Protein AF-A0A5C5RPY8-F1 (afdb_monomer)

Structure (mmCIF, N/CA/C/O backbone):
data_AF-A0A5C5RPY8-F1
#
_entry.id   AF-A0A5C5RPY8-F1
#
loop_
_atom_site.group_PDB
_atom_site.id
_atom_site.type_symbol
_atom_site.label_atom_id
_atom_site.label_alt_id
_atom_site.label_comp_id
_atom_site.label_asym_id
_atom_site.label_entity_id
_atom_site.label_seq_id
_atom_site.pdbx_PDB_ins_code
_atom_site.Cartn_x
_atom_site.Cartn_y
_atom_site.Cartn_z
_atom_site.occupancy
_atom_site.B_iso_or_equiv
_atom_site.auth_seq_id
_atom_site.auth_comp_id
_atom_site.auth_asym_id
_atom_site.auth_atom_id
_atom_site.pdbx_PDB_model_num
ATOM 1 N N . MET A 1 1 ? 15.273 21.625 -79.685 1.00 43.47 1 MET A N 1
ATOM 2 C CA . MET A 1 1 ? 15.953 21.619 -78.367 1.00 43.47 1 MET A CA 1
ATOM 3 C C . MET A 1 1 ? 15.262 20.579 -77.479 1.00 43.47 1 MET A C 1
ATOM 5 O O . MET A 1 1 ? 14.514 20.937 -76.585 1.00 43.47 1 MET A O 1
ATOM 9 N N . ASP A 1 2 ? 15.266 19.281 -77.780 1.00 34.56 2 ASP A N 1
ATOM 10 C CA . ASP A 1 2 ? 16.371 18.371 -78.149 1.00 34.56 2 ASP A CA 1
ATOM 11 C C . ASP A 1 2 ? 17.476 18.229 -77.093 1.00 34.56 2 ASP A C 1
ATOM 13 O O . ASP A 1 2 ? 17.887 19.234 -76.528 1.00 34.56 2 ASP A O 1
ATOM 17 N N . HIS A 1 3 ? 18.113 17.064 -76.901 1.00 35.53 3 HIS A N 1
ATOM 18 C CA . HIS A 1 3 ? 17.650 15.657 -76.876 1.00 35.53 3 HIS A CA 1
ATOM 19 C C . HIS A 1 3 ? 18.865 14.758 -76.517 1.00 35.53 3 HIS A C 1
ATOM 21 O O . HIS A 1 3 ? 19.946 14.974 -77.042 1.00 35.53 3 HIS A O 1
ATOM 27 N N . ARG A 1 4 ? 18.645 13.680 -75.744 1.00 38.19 4 ARG A N 1
ATOM 28 C CA . ARG A 1 4 ? 19.391 12.386 -75.749 1.00 38.19 4 ARG A CA 1
ATOM 29 C C . ARG A 1 4 ? 20.921 12.322 -75.480 1.00 38.19 4 ARG A C 1
ATOM 31 O O . ARG A 1 4 ? 21.742 12.746 -76.274 1.00 38.19 4 ARG A O 1
ATOM 38 N N . ARG A 1 5 ? 21.250 11.515 -74.456 1.00 41.41 5 ARG A N 1
ATOM 39 C CA . ARG A 1 5 ? 22.217 10.379 -74.419 1.00 41.41 5 ARG A CA 1
ATOM 40 C C . ARG A 1 5 ? 23.428 10.334 -75.386 1.00 41.41 5 ARG A C 1
ATOM 42 O O . ARG A 1 5 ? 23.232 10.179 -76.590 1.00 41.41 5 ARG A O 1
ATOM 49 N N . ARG A 1 6 ? 24.622 10.110 -74.808 1.00 35.75 6 ARG A N 1
ATOM 50 C CA . ARG A 1 6 ? 25.560 8.955 -74.995 1.00 35.75 6 ARG A CA 1
ATOM 51 C C . ARG A 1 6 ? 26.719 9.129 -73.988 1.00 35.75 6 ARG A C 1
ATOM 53 O O . ARG A 1 6 ? 27.059 10.261 -73.677 1.00 35.75 6 ARG A O 1
ATOM 60 N N . ASP A 1 7 ? 27.172 8.122 -73.240 1.00 36.03 7 ASP A N 1
ATOM 61 C CA . ASP A 1 7 ? 27.881 6.878 -73.612 1.00 36.03 7 ASP A CA 1
ATOM 62 C C . ASP A 1 7 ? 29.273 7.101 -74.231 1.00 36.03 7 ASP A C 1
ATOM 64 O O . ASP A 1 7 ? 29.396 7.398 -75.417 1.00 36.03 7 ASP A O 1
ATOM 68 N N . ALA A 1 8 ? 30.311 6.851 -73.427 1.00 35.69 8 ALA A N 1
ATOM 69 C CA . ALA A 1 8 ? 31.671 6.520 -73.854 1.00 35.69 8 ALA A CA 1
ATOM 70 C C . ALA A 1 8 ? 32.326 5.617 -72.788 1.00 35.69 8 ALA A C 1
ATOM 72 O O . ALA A 1 8 ? 32.059 5.769 -71.594 1.00 35.69 8 ALA A O 1
ATOM 73 N N . ARG A 1 9 ? 33.167 4.668 -73.211 1.00 34.50 9 ARG A N 1
ATOM 74 C CA . ARG A 1 9 ? 33.986 3.802 -72.347 1.00 34.50 9 ARG A CA 1
ATOM 75 C C . ARG A 1 9 ? 35.426 3.853 -72.839 1.00 34.50 9 ARG A C 1
ATOM 77 O O . ARG A 1 9 ? 35.616 3.831 -74.047 1.00 34.50 9 ARG A O 1
ATOM 84 N N . ASP A 1 10 ? 36.380 3.789 -71.918 1.00 36.06 10 ASP A N 1
ATOM 85 C CA . ASP A 1 10 ? 37.668 3.129 -72.144 1.00 36.06 10 ASP A CA 1
ATOM 86 C C . ASP A 1 10 ? 38.343 2.815 -70.790 1.00 36.06 10 ASP A C 1
ATOM 88 O O . ASP A 1 10 ? 38.025 3.432 -69.775 1.00 36.06 10 ASP A O 1
ATOM 92 N N . ASP A 1 11 ? 39.368 1.967 -70.736 1.00 33.69 11 ASP A N 1
ATOM 93 C CA . ASP A 1 11 ? 39.356 0.498 -70.701 1.00 33.69 11 ASP A CA 1
ATOM 94 C C . ASP A 1 11 ? 40.772 0.042 -70.252 1.00 33.69 11 ASP A C 1
ATOM 96 O O . ASP A 1 11 ? 41.775 0.465 -70.814 1.00 33.69 11 ASP A O 1
ATOM 100 N N . ARG A 1 12 ? 40.856 -0.824 -69.228 1.00 32.03 12 ARG A N 1
ATOM 101 C CA . ARG A 1 12 ? 42.012 -1.683 -68.841 1.00 32.03 12 ARG A CA 1
ATOM 102 C C . ARG A 1 12 ? 43.447 -1.104 -68.679 1.00 32.03 12 ARG A C 1
ATOM 104 O O . ARG A 1 12 ? 44.156 -0.880 -69.653 1.00 32.03 12 ARG A O 1
ATOM 111 N N . ARG A 1 13 ? 43.979 -1.221 -67.445 1.00 32.59 13 ARG A N 1
ATOM 112 C CA . ARG A 1 13 ? 45.126 -2.088 -67.000 1.00 32.59 13 ARG A CA 1
ATOM 113 C C . ARG A 1 13 ? 45.585 -1.611 -65.605 1.00 32.59 13 ARG A C 1
ATOM 115 O O . ARG A 1 13 ? 45.929 -0.451 -65.455 1.00 32.59 13 ARG A O 1
ATOM 122 N N . ALA A 1 14 ? 45.493 -2.356 -64.502 1.00 31.50 14 ALA A N 1
ATOM 123 C CA . ALA A 1 14 ? 45.951 -3.718 -64.199 1.00 31.50 14 ALA A CA 1
ATOM 124 C C . ALA A 1 14 ? 47.485 -3.872 -64.156 1.00 31.50 14 ALA A C 1
ATOM 126 O O . ALA A 1 14 ? 48.107 -4.110 -65.186 1.00 31.50 14 ALA A O 1
ATOM 127 N N . HIS A 1 15 ? 48.055 -3.842 -62.943 1.00 34.47 15 HIS A N 1
ATOM 128 C CA . HIS A 1 15 ? 49.189 -4.692 -62.563 1.00 34.47 15 HIS A CA 1
ATOM 129 C C . HIS A 1 15 ? 49.133 -5.040 -61.064 1.00 34.47 15 HIS A C 1
ATOM 131 O O . HIS A 1 15 ? 48.993 -4.166 -60.213 1.00 34.47 15 HIS A O 1
ATOM 137 N N . ASP A 1 16 ? 49.214 -6.336 -60.764 1.00 34.22 16 ASP A N 1
ATOM 138 C CA . ASP A 1 16 ? 49.341 -6.912 -59.418 1.00 34.22 16 ASP A CA 1
ATOM 139 C C . ASP A 1 16 ? 50.825 -7.047 -59.048 1.00 34.22 16 ASP A C 1
ATOM 141 O O . ASP A 1 16 ? 51.617 -7.406 -59.917 1.00 34.22 16 ASP A O 1
ATOM 145 N N . HIS A 1 17 ? 51.175 -6.828 -57.773 1.00 33.53 17 HIS A N 1
ATOM 146 C CA . HIS A 1 17 ? 52.281 -7.536 -57.116 1.00 33.53 17 HIS A CA 1
ATOM 147 C C . HIS A 1 17 ? 52.186 -7.513 -55.574 1.00 33.53 17 HIS A C 1
ATOM 149 O O . HIS A 1 17 ? 52.685 -6.614 -54.897 1.00 33.53 17 HIS A O 1
ATOM 155 N N . ARG A 1 18 ? 51.677 -8.606 -54.993 1.00 37.34 18 ARG A N 1
ATOM 156 C CA . ARG A 1 18 ? 52.270 -9.202 -53.772 1.00 37.34 18 ARG A CA 1
ATOM 157 C C . ARG A 1 18 ? 53.272 -10.290 -54.189 1.00 37.34 18 ARG A C 1
ATOM 159 O O . ARG A 1 18 ? 53.010 -10.983 -55.170 1.00 37.34 18 ARG A O 1
ATOM 166 N N . PRO A 1 19 ? 54.359 -10.538 -53.424 1.00 46.28 19 PRO A N 1
ATOM 167 C CA . PRO A 1 19 ? 54.327 -11.739 -52.570 1.00 46.28 19 PRO A CA 1
ATOM 168 C C . PRO A 1 19 ? 55.186 -11.732 -51.275 1.00 46.28 19 PRO A C 1
ATOM 170 O O . PRO A 1 19 ? 56.295 -11.225 -51.236 1.00 46.28 19 PRO A O 1
ATOM 173 N N . ARG A 1 20 ? 54.677 -12.462 -50.263 1.00 34.03 20 ARG A N 1
ATOM 174 C CA . ARG A 1 20 ? 55.365 -13.397 -49.320 1.00 34.03 20 ARG A CA 1
ATOM 175 C C . ARG A 1 20 ? 56.685 -12.936 -48.638 1.00 34.03 20 ARG A C 1
ATOM 177 O O . ARG A 1 20 ? 57.710 -12.832 -49.286 1.00 34.03 20 ARG A O 1
ATOM 184 N N . ALA A 1 21 ? 56.764 -12.687 -47.323 1.00 33.09 21 ALA A N 1
ATOM 185 C CA . ALA A 1 21 ? 56.487 -13.530 -46.131 1.00 33.09 21 ALA A CA 1
ATOM 186 C C . ALA A 1 21 ? 57.575 -14.564 -45.731 1.00 33.09 21 ALA A C 1
ATOM 188 O O . ALA A 1 21 ? 57.833 -15.503 -46.481 1.00 33.09 21 ALA A O 1
ATOM 189 N N . ARG A 1 22 ? 58.105 -14.442 -44.491 1.00 33.00 22 ARG A N 1
ATOM 190 C CA . ARG A 1 22 ? 58.706 -15.467 -43.580 1.00 33.00 22 ARG A CA 1
ATOM 191 C C . ARG A 1 22 ? 59.284 -14.764 -42.321 1.00 33.00 22 ARG A C 1
ATOM 193 O O . ARG A 1 22 ? 59.546 -13.577 -42.400 1.00 33.00 22 ARG A O 1
ATOM 200 N N . SER A 1 23 ? 59.622 -15.398 -41.184 1.00 31.73 23 SER A N 1
ATOM 201 C CA . SER A 1 23 ? 58.981 -16.467 -40.375 1.00 31.73 23 SER A CA 1
ATOM 202 C C . SER A 1 23 ? 59.829 -16.757 -39.106 1.00 31.73 23 SER A C 1
ATOM 204 O O . SER A 1 23 ? 61.046 -16.648 -39.214 1.00 31.73 23 SER A O 1
ATOM 206 N N . ARG A 1 24 ? 59.239 -17.330 -38.026 1.00 35.59 24 ARG A N 1
ATOM 207 C CA . ARG A 1 24 ? 59.925 -18.058 -36.900 1.00 35.59 24 ARG A CA 1
ATOM 208 C C . ARG A 1 24 ? 60.716 -17.157 -35.899 1.00 35.59 24 ARG A C 1
ATOM 210 O O . ARG A 1 24 ? 61.135 -16.083 -36.282 1.00 35.59 24 ARG A O 1
ATOM 217 N N . ARG A 1 25 ? 60.980 -17.510 -34.617 1.00 34.22 25 ARG A N 1
ATOM 218 C CA . ARG A 1 25 ? 60.567 -18.626 -33.704 1.00 34.22 25 ARG A CA 1
ATOM 219 C C . ARG A 1 25 ? 61.002 -18.346 -32.231 1.00 34.22 25 ARG A C 1
ATOM 221 O O . ARG A 1 25 ? 62.179 -18.080 -32.051 1.00 34.22 25 ARG A O 1
ATOM 228 N N . ARG A 1 26 ? 60.176 -18.747 -31.231 1.00 34.38 26 ARG A N 1
ATOM 229 C CA . ARG A 1 26 ? 60.573 -19.315 -29.889 1.00 34.38 26 ARG A CA 1
ATOM 230 C C . ARG A 1 26 ? 61.344 -18.361 -28.912 1.00 34.38 26 ARG A C 1
ATOM 232 O O . ARG A 1 26 ? 61.839 -17.346 -29.356 1.00 34.38 26 ARG A O 1
ATOM 239 N N . ARG A 1 27 ? 61.498 -18.592 -27.584 1.00 32.72 27 ARG A N 1
ATOM 240 C CA . ARG A 1 27 ? 60.961 -19.567 -26.580 1.00 32.72 27 ARG A CA 1
ATOM 241 C C . ARG A 1 27 ? 61.183 -19.052 -25.125 1.00 32.72 27 ARG A C 1
ATOM 243 O O . ARG A 1 27 ? 62.152 -18.346 -24.906 1.00 32.72 27 ARG A O 1
ATOM 250 N N . ARG A 1 28 ? 60.456 -19.660 -24.163 1.00 29.62 28 ARG A N 1
ATOM 251 C CA . ARG A 1 28 ? 60.811 -19.923 -22.733 1.00 29.62 28 ARG A CA 1
ATOM 252 C C . ARG A 1 28 ? 60.762 -18.788 -21.675 1.00 29.62 28 ARG A C 1
ATOM 254 O O . ARG A 1 28 ? 61.246 -17.690 -21.881 1.00 29.62 28 ARG A O 1
ATOM 261 N N . ALA A 1 29 ? 60.246 -19.177 -20.501 1.00 33.88 29 ALA A N 1
ATOM 262 C CA . ALA A 1 29 ? 60.476 -18.627 -19.146 1.00 33.88 29 ALA A CA 1
ATOM 263 C C . ALA A 1 29 ? 61.599 -19.477 -18.445 1.00 33.88 29 ALA A C 1
ATOM 265 O O . ALA A 1 29 ? 62.126 -20.343 -19.160 1.00 33.88 29 ALA A O 1
ATOM 266 N N . PRO A 1 30 ? 61.964 -19.380 -17.129 1.00 45.66 30 PRO A N 1
ATOM 267 C CA . PRO A 1 30 ? 61.270 -18.738 -15.984 1.00 45.66 30 PRO A CA 1
ATOM 268 C C . PRO A 1 30 ? 62.152 -18.044 -14.895 1.00 45.66 30 PRO A C 1
ATOM 270 O O . PRO A 1 30 ? 63.372 -18.153 -14.911 1.00 45.66 30 PRO A O 1
ATOM 273 N N . GLY A 1 31 ? 61.523 -17.498 -13.835 1.00 29.83 31 GLY A N 1
ATOM 274 C CA . GLY A 1 31 ? 61.978 -17.780 -12.454 1.00 29.83 31 GLY A CA 1
ATOM 275 C C . GLY A 1 31 ? 62.235 -16.637 -11.443 1.00 29.83 31 GLY A C 1
ATOM 276 O O . GLY A 1 31 ? 62.832 -15.622 -11.760 1.00 29.83 31 GLY A O 1
ATOM 277 N N . GLN A 1 32 ? 61.891 -16.952 -10.182 1.00 32.44 32 GLN A N 1
ATOM 278 C CA . GLN A 1 32 ? 62.451 -16.494 -8.886 1.00 32.44 32 GLN A CA 1
ATOM 279 C C . GLN A 1 32 ? 62.093 -15.129 -8.231 1.00 32.44 32 GLN A C 1
ATOM 281 O O . GLN A 1 32 ? 62.504 -14.054 -8.640 1.00 32.44 32 GLN A O 1
ATOM 286 N N . ARG A 1 33 ? 61.399 -15.279 -7.087 1.00 33.69 33 ARG A N 1
ATOM 287 C CA . ARG A 1 33 ? 61.536 -14.641 -5.751 1.00 33.69 33 ARG A CA 1
ATOM 288 C C . ARG A 1 33 ? 62.463 -13.420 -5.554 1.00 33.69 33 ARG A C 1
ATOM 290 O O . ARG A 1 33 ? 63.658 -13.494 -5.802 1.00 33.69 33 ARG A O 1
ATOM 297 N N . GLY A 1 34 ? 61.950 -12.445 -4.793 1.00 30.72 34 GLY A N 1
ATOM 298 C CA . GLY A 1 34 ? 62.723 -11.537 -3.929 1.00 30.72 34 GLY A CA 1
ATOM 299 C C . GLY A 1 34 ? 61.960 -11.246 -2.623 1.00 30.72 34 GLY A C 1
ATOM 300 O O . GLY A 1 34 ? 60.732 -11.197 -2.636 1.00 30.72 34 GLY A O 1
ATOM 301 N N . GLN A 1 35 ? 62.658 -11.101 -1.490 1.00 34.50 35 GLN A N 1
ATOM 302 C CA . GLN A 1 35 ? 62.080 -10.727 -0.185 1.00 34.50 35 GLN A CA 1
ATOM 303 C C . GLN A 1 35 ? 62.581 -9.341 0.247 1.00 34.50 35 GLN A C 1
ATOM 305 O O . GLN A 1 35 ? 63.720 -8.989 -0.041 1.00 34.50 35 GLN A O 1
ATOM 310 N N . GLY A 1 36 ? 61.774 -8.595 1.009 1.00 29.91 36 GLY A N 1
ATOM 311 C CA . GLY A 1 36 ? 62.189 -7.337 1.639 1.00 29.91 36 GLY A CA 1
ATOM 312 C C . GLY A 1 36 ? 61.413 -7.059 2.930 1.00 29.91 36 GLY A C 1
ATOM 313 O O . GLY A 1 36 ? 60.186 -7.030 2.921 1.00 29.91 36 GLY A O 1
ATOM 314 N N . ARG A 1 37 ? 62.128 -6.866 4.046 1.00 32.81 37 ARG A N 1
ATOM 315 C CA . ARG A 1 37 ? 61.587 -6.469 5.360 1.00 32.81 37 ARG A CA 1
ATOM 316 C C . ARG A 1 37 ? 62.217 -5.143 5.798 1.00 32.81 37 ARG A C 1
ATOM 318 O O . ARG A 1 37 ? 63.435 -5.069 5.900 1.00 32.81 37 ARG A O 1
ATOM 325 N N . ALA A 1 38 ? 61.390 -4.174 6.184 1.00 32.03 38 ALA A N 1
ATOM 326 C CA . ALA A 1 38 ? 61.737 -3.061 7.075 1.00 32.03 38 ALA A CA 1
ATOM 327 C C . ALA A 1 38 ? 60.448 -2.711 7.855 1.00 32.03 38 ALA A C 1
ATOM 329 O O . ALA A 1 38 ? 59.438 -2.413 7.231 1.00 32.03 38 ALA A O 1
ATOM 330 N N . VAL A 1 39 ? 60.298 -3.051 9.141 1.00 31.38 39 VAL A N 1
ATOM 331 C CA . VAL A 1 39 ? 60.944 -2.523 10.368 1.00 31.38 39 VAL A CA 1
ATOM 332 C C . VAL A 1 39 ? 60.216 -1.288 10.926 1.00 31.38 39 VAL A C 1
ATOM 334 O O . VAL A 1 39 ? 59.967 -0.308 10.236 1.00 31.38 39 VAL A O 1
ATOM 337 N N . VAL A 1 40 ? 59.853 -1.394 12.208 1.00 32.22 40 VAL A N 1
ATOM 338 C CA . VAL A 1 40 ? 58.980 -0.496 12.984 1.00 32.22 40 VAL A CA 1
ATOM 339 C C . VAL A 1 40 ? 59.736 0.716 13.541 1.00 32.22 40 VAL A C 1
ATOM 341 O O . VAL A 1 40 ? 60.846 0.555 14.042 1.00 32.22 40 VAL A O 1
ATOM 344 N N . ARG A 1 41 ? 59.069 1.879 13.619 1.00 28.73 41 ARG A N 1
ATOM 345 C CA . ARG A 1 41 ? 59.227 2.879 14.702 1.00 28.73 41 ARG A CA 1
ATOM 346 C C . ARG A 1 41 ? 57.865 3.506 15.047 1.00 28.73 41 ARG A C 1
ATOM 348 O O . ARG A 1 41 ? 56.959 3.474 14.220 1.00 28.73 41 ARG A O 1
ATOM 355 N N . ALA A 1 42 ? 57.703 4.013 16.273 1.00 28.56 42 ALA A N 1
ATOM 356 C CA . ALA A 1 42 ? 56.409 4.450 16.817 1.00 28.56 42 ALA A CA 1
ATOM 357 C C . ALA A 1 42 ? 56.531 5.552 17.894 1.00 28.56 42 ALA A C 1
ATOM 359 O O . ALA A 1 42 ? 57.579 5.666 18.525 1.00 28.56 42 ALA A O 1
ATOM 360 N N . HIS A 1 43 ? 55.401 6.236 18.160 1.00 27.30 43 HIS A N 1
ATOM 361 C CA . HIS A 1 43 ? 55.123 7.167 19.282 1.00 27.30 43 HIS A CA 1
ATOM 362 C C . HIS A 1 43 ? 55.859 8.534 19.273 1.00 27.30 43 HIS A C 1
ATOM 364 O O . HIS A 1 43 ? 56.841 8.660 18.545 1.00 27.30 43 HIS A O 1
ATOM 370 N N . PRO A 1 44 ? 55.420 9.560 20.064 1.00 45.81 44 PRO A N 1
ATOM 371 C CA . PRO A 1 44 ? 54.323 9.592 21.069 1.00 45.81 44 PRO A CA 1
ATOM 372 C C . PRO A 1 44 ? 53.316 10.789 21.036 1.00 45.81 44 PRO A C 1
ATOM 374 O O . PRO A 1 44 ? 53.697 11.893 20.688 1.00 45.81 44 PRO A O 1
ATOM 377 N N . LEU A 1 45 ? 52.101 10.567 21.598 1.00 28.42 45 LEU A N 1
ATOM 378 C CA . LEU A 1 45 ? 51.218 11.493 22.390 1.00 28.42 45 LEU A CA 1
ATOM 379 C C . LEU A 1 45 ? 50.754 12.855 21.764 1.00 28.42 45 LEU A C 1
ATOM 381 O O . LEU A 1 45 ? 51.377 13.366 20.855 1.00 28.42 45 LEU A O 1
ATOM 385 N N . GLN A 1 46 ? 49.648 13.530 22.150 1.00 30.92 46 GLN A N 1
ATOM 386 C CA . GLN A 1 46 ? 48.819 13.591 23.383 1.00 30.92 46 GLN A CA 1
ATOM 387 C C . GLN A 1 46 ? 47.284 13.656 23.063 1.00 30.92 46 GLN A C 1
ATOM 389 O O . GLN A 1 46 ? 46.911 14.055 21.969 1.00 30.92 46 GLN A O 1
ATOM 394 N N . ARG A 1 47 ? 46.364 13.090 23.880 1.00 31.89 47 ARG A N 1
ATOM 395 C CA . ARG A 1 47 ? 45.383 13.742 24.824 1.00 31.89 47 ARG A CA 1
ATOM 396 C C . ARG A 1 47 ? 44.709 15.048 24.324 1.00 31.89 47 ARG A C 1
ATOM 398 O O . ARG A 1 47 ? 45.426 15.938 23.909 1.00 31.89 47 ARG A O 1
ATOM 405 N N . GLY A 1 48 ? 43.393 15.318 24.443 1.00 27.69 48 GLY A N 1
ATOM 406 C CA . GLY A 1 48 ? 42.185 14.668 25.033 1.00 27.69 48 GLY A CA 1
ATOM 407 C C . GLY A 1 48 ? 40.903 15.326 24.429 1.00 27.69 48 GLY A C 1
ATOM 408 O O . GLY A 1 48 ? 41.034 15.933 23.379 1.00 27.69 48 GLY A O 1
ATOM 409 N N . ARG A 1 49 ? 39.650 15.315 24.940 1.00 31.56 49 ARG A N 1
ATOM 410 C CA . ARG A 1 49 ? 38.933 14.839 26.161 1.00 31.56 49 ARG A CA 1
ATOM 411 C C . ARG A 1 49 ? 37.485 14.428 25.735 1.00 31.56 49 ARG A C 1
ATOM 413 O O . ARG A 1 49 ? 36.868 15.162 24.984 1.00 31.56 49 ARG A O 1
ATOM 420 N N . ARG A 1 50 ? 36.969 13.220 26.022 1.00 31.70 50 ARG A N 1
ATOM 421 C CA . ARG A 1 50 ? 36.023 12.813 27.110 1.00 31.70 50 ARG A CA 1
ATOM 422 C C . ARG A 1 50 ? 34.642 13.512 27.242 1.00 31.70 50 ARG A C 1
ATOM 424 O O . ARG A 1 50 ? 34.584 14.657 27.668 1.00 31.70 50 ARG A O 1
ATOM 431 N N . GLY A 1 51 ? 33.572 12.699 27.166 1.00 27.08 51 GLY A N 1
ATOM 432 C CA . GLY A 1 51 ? 32.253 12.899 27.812 1.00 27.08 51 GLY A CA 1
ATOM 433 C C . GLY A 1 51 ? 31.059 12.479 26.929 1.00 27.08 51 GLY A C 1
ATOM 434 O O . GLY A 1 51 ? 31.065 12.791 25.751 1.00 27.08 51 GLY A O 1
ATOM 435 N N . ALA A 1 52 ? 30.022 11.759 27.381 1.00 30.23 52 ALA A N 1
ATOM 436 C CA . ALA A 1 52 ? 29.872 10.873 28.545 1.00 30.23 52 ALA A CA 1
ATOM 437 C C . ALA A 1 52 ? 28.791 9.796 28.245 1.00 30.23 52 ALA A C 1
ATOM 439 O O . ALA A 1 52 ? 27.874 10.043 27.468 1.00 30.23 52 ALA A O 1
ATOM 440 N N . ARG A 1 53 ? 28.863 8.606 28.866 1.00 32.44 53 ARG A N 1
ATOM 441 C CA . ARG A 1 53 ? 27.782 7.592 28.848 1.00 32.44 53 ARG A CA 1
ATOM 442 C C . ARG A 1 53 ? 27.443 7.179 30.277 1.00 32.44 53 ARG A C 1
ATOM 444 O O . ARG A 1 53 ? 28.326 6.704 30.989 1.00 32.44 53 ARG A O 1
ATOM 451 N N . SER A 1 54 ? 26.181 7.301 30.676 1.00 30.67 54 SER A N 1
ATOM 452 C CA . SER A 1 54 ? 25.674 6.789 31.951 1.00 30.67 54 SER A CA 1
ATOM 453 C C . SER A 1 54 ? 25.062 5.391 31.787 1.00 30.67 54 SER A C 1
ATOM 455 O O . SER A 1 54 ? 24.416 5.074 30.791 1.00 30.67 54 SER A O 1
ATOM 457 N N . ARG A 1 55 ? 25.278 4.535 32.789 1.00 33.81 55 ARG A N 1
ATOM 458 C CA . ARG A 1 55 ? 24.533 3.288 33.017 1.00 33.81 55 ARG A CA 1
ATOM 459 C C . ARG A 1 55 ? 23.823 3.420 34.364 1.00 33.81 55 ARG A C 1
ATOM 461 O O . ARG A 1 55 ? 24.402 3.987 35.287 1.00 33.81 55 ARG A O 1
ATOM 468 N N . ARG A 1 56 ? 22.654 2.798 34.517 1.00 29.06 56 ARG A N 1
ATOM 469 C CA . ARG A 1 56 ? 22.160 2.334 35.824 1.00 29.06 56 ARG A CA 1
ATOM 470 C C . ARG A 1 56 ? 21.994 0.813 35.795 1.00 29.06 56 ARG A C 1
ATOM 472 O O . ARG A 1 56 ? 21.890 0.216 34.724 1.00 29.06 56 ARG A O 1
ATOM 479 N N . ARG A 1 57 ? 22.054 0.200 36.976 1.00 31.75 57 ARG A N 1
ATOM 480 C CA . ARG A 1 57 ? 21.937 -1.240 37.234 1.00 31.75 57 ARG A CA 1
ATOM 481 C C . ARG A 1 57 ? 21.071 -1.430 38.475 1.00 31.75 57 ARG A C 1
ATOM 483 O O . ARG A 1 57 ? 21.372 -0.817 39.486 1.00 31.75 57 ARG A O 1
ATOM 490 N N . GLU A 1 58 ? 20.134 -2.359 38.385 1.00 29.59 58 GLU A N 1
ATOM 491 C CA . GLU A 1 58 ? 19.501 -3.149 39.451 1.00 29.59 58 GLU A CA 1
ATOM 492 C C . GLU A 1 58 ? 18.939 -4.375 38.680 1.00 29.59 58 GLU A C 1
ATOM 494 O O . GLU A 1 58 ? 18.433 -4.202 37.573 1.00 29.59 58 GLU A O 1
ATOM 499 N N . LEU A 1 59 ? 19.192 -5.655 38.990 1.00 30.78 59 LEU A N 1
ATOM 500 C CA . LEU A 1 59 ? 19.204 -6.398 40.261 1.00 30.78 59 LEU A CA 1
ATOM 501 C C . LEU A 1 59 ? 17.826 -6.368 40.950 1.00 30.78 59 LEU A C 1
ATOM 503 O O . LEU A 1 59 ? 17.440 -5.331 41.463 1.00 30.78 59 LEU A O 1
ATOM 507 N N . GLY A 1 60 ? 17.056 -7.461 41.008 1.00 25.91 60 GLY A N 1
ATOM 508 C CA . GLY A 1 60 ? 17.230 -8.783 40.383 1.00 25.91 60 GLY A CA 1
ATOM 509 C C . GLY A 1 60 ? 16.215 -9.814 40.910 1.00 25.91 60 GLY A C 1
ATOM 510 O O . GLY A 1 60 ? 15.513 -9.519 41.865 1.00 25.91 60 GLY A O 1
ATOM 511 N N . LEU A 1 61 ? 16.205 -11.017 40.310 1.00 30.72 61 LEU A N 1
ATOM 512 C CA . LEU A 1 61 ? 15.602 -12.280 40.801 1.00 30.72 61 LEU A CA 1
ATOM 513 C C . LEU A 1 61 ? 14.099 -12.305 41.186 1.00 30.72 61 LEU A C 1
ATOM 515 O O . LEU A 1 61 ? 13.663 -11.657 42.128 1.00 30.72 61 LEU A O 1
ATOM 519 N N . CYS A 1 62 ? 13.340 -13.227 40.577 1.00 27.67 62 CYS A N 1
ATOM 520 C CA . CYS A 1 62 ? 12.965 -14.476 41.270 1.00 27.67 62 CYS A CA 1
ATOM 521 C C . CYS A 1 62 ? 12.247 -15.487 40.355 1.00 27.67 62 CYS A C 1
ATOM 523 O O . CYS A 1 62 ? 11.491 -15.118 39.459 1.00 27.67 62 CYS A O 1
ATOM 525 N N . ASP A 1 63 ? 12.489 -16.772 40.624 1.00 30.06 63 ASP A N 1
ATOM 526 C CA . ASP A 1 63 ? 11.822 -17.931 40.013 1.00 30.06 63 ASP A CA 1
ATOM 527 C C . ASP A 1 63 ? 10.397 -18.128 40.592 1.00 30.06 63 ASP A C 1
ATOM 529 O O . ASP A 1 63 ? 10.068 -17.624 41.670 1.00 30.06 63 ASP A O 1
ATOM 533 N N . ARG A 1 64 ? 9.532 -18.868 39.888 1.00 29.84 64 ARG A N 1
ATOM 534 C CA . ARG A 1 64 ? 8.185 -19.258 40.337 1.00 29.84 64 ARG A CA 1
ATOM 535 C C . ARG A 1 64 ? 7.939 -20.752 40.139 1.00 29.84 64 ARG A C 1
ATOM 537 O O . ARG A 1 64 ? 7.325 -21.173 39.161 1.00 29.84 64 ARG A O 1
ATOM 544 N N . SER A 1 65 ? 8.311 -21.531 41.152 1.00 32.12 65 SER A N 1
ATOM 545 C CA . SER A 1 65 ? 8.076 -22.975 41.202 1.00 32.12 65 SER A CA 1
ATOM 546 C C . SER A 1 65 ? 7.401 -23.427 42.507 1.00 32.12 65 SER A C 1
ATOM 548 O O . SER A 1 65 ? 7.963 -23.278 43.584 1.00 32.12 65 SER A O 1
ATOM 550 N N . ARG A 1 66 ? 6.252 -24.111 42.352 1.00 30.77 66 ARG A N 1
ATOM 551 C CA . ARG A 1 66 ? 5.571 -25.030 43.303 1.00 30.77 66 ARG A CA 1
ATOM 552 C C . ARG A 1 66 ? 4.779 -24.447 44.497 1.00 30.77 66 ARG A C 1
ATOM 554 O O . ARG A 1 66 ? 5.176 -23.512 45.177 1.00 30.77 66 ARG A O 1
ATOM 561 N N . LEU A 1 67 ? 3.634 -25.096 44.747 1.00 34.06 67 LEU A N 1
ATOM 562 C CA . LEU A 1 67 ? 2.785 -25.013 45.951 1.00 34.06 67 LEU A CA 1
ATOM 563 C C . LEU A 1 67 ? 3.231 -26.079 46.979 1.00 34.06 67 LEU A C 1
ATOM 565 O O . LEU A 1 67 ? 3.891 -27.045 46.588 1.00 34.06 67 LEU A O 1
ATOM 569 N N . PRO A 1 68 ? 2.794 -25.995 48.252 1.00 39.34 68 PRO A N 1
ATOM 570 C CA . PRO A 1 68 ? 1.673 -26.862 48.659 1.00 39.34 68 PRO A CA 1
ATOM 571 C C . PRO A 1 68 ? 0.630 -26.199 49.598 1.00 39.34 68 PRO A C 1
ATOM 573 O O . PRO A 1 68 ? 0.669 -25.007 49.877 1.00 39.34 68 PRO A O 1
ATOM 576 N N . ARG A 1 69 ? -0.372 -26.987 50.026 1.00 32.19 69 ARG A N 1
ATOM 577 C CA . ARG A 1 69 ? -1.585 -26.582 50.780 1.00 32.19 69 ARG A CA 1
ATOM 578 C C . ARG A 1 69 ? -1.496 -26.924 52.279 1.00 32.19 69 ARG A C 1
ATOM 580 O O . ARG A 1 69 ? -0.927 -27.970 52.578 1.00 32.19 69 ARG A O 1
ATOM 587 N N . ARG A 1 70 ? -2.239 -26.196 53.142 1.00 31.52 70 ARG A N 1
ATOM 588 C CA . ARG A 1 70 ? -3.096 -26.650 54.292 1.00 31.52 70 ARG A CA 1
ATOM 589 C C . ARG A 1 70 ? -3.318 -25.499 55.308 1.00 31.52 70 ARG A C 1
ATOM 591 O O . ARG A 1 70 ? -2.533 -24.559 55.282 1.00 31.52 70 ARG A O 1
ATOM 598 N N . PRO A 1 71 ? -4.272 -25.594 56.261 1.00 42.78 71 PRO A N 1
ATOM 599 C CA . PRO A 1 71 ? -5.612 -26.197 56.204 1.00 42.78 71 PRO A CA 1
ATOM 600 C C . PRO A 1 71 ? -6.719 -25.183 56.618 1.00 42.78 71 PRO A C 1
ATOM 602 O O . PRO A 1 71 ? -6.451 -24.009 56.848 1.00 42.78 71 PRO A O 1
ATOM 605 N N . ARG A 1 72 ? -7.980 -25.630 56.729 1.00 34.22 72 ARG A N 1
ATOM 606 C CA . ARG A 1 72 ? -9.075 -24.876 57.383 1.00 34.22 72 ARG A CA 1
ATOM 607 C C . ARG A 1 72 ? -9.195 -25.284 58.855 1.00 34.22 72 ARG A C 1
ATOM 609 O O . ARG A 1 72 ? -8.914 -26.437 59.168 1.00 34.22 72 ARG A O 1
ATOM 616 N N . HIS A 1 73 ? -9.739 -24.409 59.700 1.00 33.66 73 HIS A N 1
ATOM 617 C CA . HIS A 1 73 ? -10.334 -24.793 60.986 1.00 33.66 73 HIS A CA 1
ATOM 618 C C . HIS A 1 73 ? -11.743 -24.207 61.137 1.00 33.66 73 HIS A C 1
ATOM 620 O O . HIS A 1 73 ? -12.008 -23.089 60.699 1.00 33.66 73 HIS A O 1
ATOM 626 N N . HIS A 1 74 ? -12.642 -24.977 61.751 1.00 31.05 74 HIS A N 1
ATOM 627 C CA . HIS A 1 74 ? -13.936 -24.499 62.238 1.00 31.05 74 HIS A CA 1
ATOM 628 C C . HIS A 1 74 ? -13.838 -24.153 63.727 1.00 31.05 74 HIS A C 1
ATOM 630 O O . HIS A 1 74 ? -13.107 -24.806 64.469 1.00 31.05 74 HIS A O 1
ATOM 636 N N . GLY A 1 75 ? -14.647 -23.186 64.159 1.00 30.38 75 GLY A N 1
ATOM 637 C CA . GLY A 1 75 ? -14.901 -22.881 65.563 1.00 30.38 75 GLY A CA 1
ATOM 638 C C . GLY A 1 75 ? -16.252 -22.188 65.704 1.00 30.38 75 GLY A C 1
ATOM 639 O O . GLY A 1 75 ? -16.352 -20.990 65.464 1.00 30.38 75 GLY A O 1
ATOM 640 N N . ARG A 1 76 ? -17.298 -22.948 66.051 1.00 33.19 76 ARG A N 1
ATOM 641 C CA . ARG A 1 76 ? -18.535 -22.385 66.614 1.00 33.19 76 ARG A CA 1
ATOM 642 C C . ARG A 1 76 ? -18.341 -22.194 68.115 1.00 33.19 76 ARG A C 1
ATOM 644 O O . ARG A 1 76 ? -17.744 -23.067 68.747 1.00 33.19 76 ARG A O 1
ATOM 651 N N . ARG A 1 77 ? -18.957 -21.156 68.673 1.00 32.44 77 ARG A N 1
ATOM 652 C CA . ARG A 1 77 ? -19.696 -21.217 69.942 1.00 32.44 77 ARG A CA 1
ATOM 653 C C . ARG A 1 77 ? -20.682 -20.056 70.004 1.00 32.44 77 ARG A C 1
ATOM 655 O O . ARG A 1 77 ? -20.521 -19.070 69.289 1.00 32.44 77 ARG A O 1
ATOM 662 N N . ASP A 1 78 ? -21.721 -20.261 70.793 1.00 29.61 78 ASP A N 1
ATOM 663 C CA . ASP A 1 78 ? -22.965 -19.496 70.790 1.00 29.61 78 ASP A CA 1
ATOM 664 C C . ASP A 1 78 ? -23.125 -18.724 72.120 1.00 29.61 78 ASP A C 1
ATOM 666 O O . ASP A 1 78 ? -22.221 -18.764 72.957 1.00 29.61 78 ASP A O 1
ATOM 670 N N . LEU A 1 79 ? -24.305 -18.119 72.330 1.00 31.58 79 LEU A N 1
ATOM 671 C CA . LEU A 1 79 ? -24.760 -17.406 73.545 1.00 31.58 79 LEU A CA 1
ATOM 672 C C . LEU A 1 79 ? -24.199 -15.957 73.703 1.00 31.58 79 LEU A C 1
ATOM 674 O O . LEU A 1 79 ? -23.070 -15.682 73.312 1.00 31.58 79 LEU A O 1
ATOM 678 N N . GLU A 1 80 ? -24.946 -14.966 74.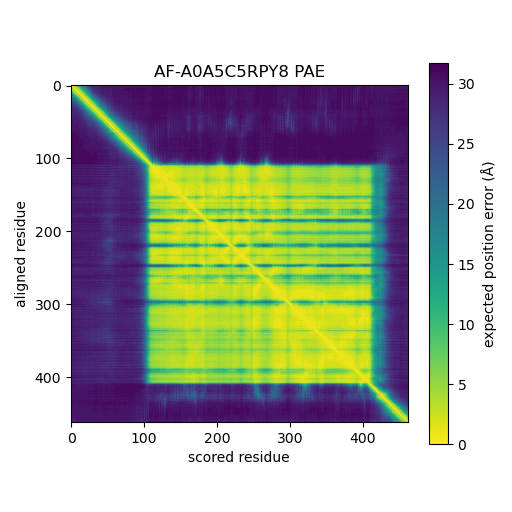220 1.00 32.38 80 GLU A N 1
ATOM 679 C CA . GLU A 1 80 ? -26.314 -15.018 74.778 1.00 32.38 80 GLU A CA 1
ATOM 680 C C . GLU A 1 80 ? -27.169 -13.738 74.585 1.00 32.38 80 GLU A C 1
ATOM 682 O O . GLU A 1 80 ? -26.721 -12.727 74.047 1.00 32.38 80 GLU A O 1
ATOM 687 N N . ASP A 1 81 ? -28.438 -13.859 74.993 1.00 32.03 81 ASP A N 1
ATOM 688 C CA . ASP A 1 81 ? -29.603 -12.970 74.829 1.00 32.03 81 ASP A CA 1
ATOM 689 C C . ASP A 1 81 ? -29.460 -11.559 75.449 1.00 32.03 81 ASP A C 1
ATOM 691 O O . ASP A 1 81 ? -28.949 -11.395 76.559 1.00 32.03 81 ASP A O 1
ATOM 695 N N . GLN A 1 82 ? -30.060 -10.551 74.797 1.00 35.72 82 GLN A N 1
ATOM 696 C CA . GLN A 1 82 ? -30.827 -9.543 75.540 1.00 35.72 82 GLN A CA 1
ATOM 697 C C . GLN A 1 82 ? -31.927 -8.866 74.702 1.00 35.72 82 GLN A C 1
ATOM 699 O O . GLN A 1 82 ? -31.702 -8.353 73.605 1.00 35.72 82 GLN A O 1
ATOM 704 N N . ARG A 1 83 ? -33.138 -8.837 75.268 1.00 32.81 83 ARG A N 1
ATOM 705 C CA . ARG A 1 83 ? -34.393 -8.383 74.643 1.00 32.81 83 ARG A CA 1
ATOM 706 C C . ARG A 1 83 ? -34.696 -6.911 74.921 1.00 32.81 83 ARG A C 1
ATOM 708 O O . ARG A 1 83 ? -34.340 -6.404 75.983 1.00 32.81 83 ARG A O 1
ATOM 715 N N . ARG A 1 84 ? -35.504 -6.282 74.055 1.00 35.25 84 ARG A N 1
ATOM 716 C CA . ARG A 1 84 ? -36.468 -5.220 74.424 1.00 35.25 84 ARG A CA 1
ATOM 717 C C . ARG A 1 84 ? -37.550 -5.054 73.351 1.00 35.25 84 ARG A C 1
ATOM 719 O O . ARG A 1 84 ? -37.272 -5.211 72.165 1.00 35.25 84 ARG A O 1
ATOM 726 N N . ASP A 1 85 ? -38.774 -4.751 73.782 1.00 32.09 85 ASP A N 1
ATOM 727 C CA . ASP A 1 85 ? -39.991 -4.879 72.971 1.00 32.09 85 ASP A CA 1
ATOM 728 C C . ASP A 1 85 ? -40.637 -3.552 72.532 1.00 32.09 85 ASP A C 1
ATOM 730 O O . ASP A 1 85 ? -40.788 -2.621 73.320 1.00 32.09 85 ASP A O 1
ATOM 734 N N . GLY A 1 86 ? -41.161 -3.568 71.299 1.00 30.33 86 GLY A N 1
ATOM 735 C CA . GLY A 1 86 ? -42.344 -2.813 70.857 1.00 30.33 86 GLY A CA 1
ATOM 736 C C . GLY A 1 86 ? -42.209 -1.307 70.552 1.00 30.33 86 GLY A C 1
ATOM 737 O O . GLY A 1 86 ? -41.158 -0.709 70.762 1.00 30.33 86 GLY A O 1
ATOM 738 N N . PRO A 1 87 ? -43.293 -0.666 70.053 1.00 44.25 87 PRO A N 1
ATOM 739 C CA . PRO A 1 87 ? -44.539 -1.238 69.524 1.00 44.25 87 PRO A CA 1
ATOM 740 C C . PRO A 1 87 ? -44.730 -1.001 68.004 1.00 44.25 87 PRO A C 1
ATOM 742 O O . PRO A 1 87 ? -44.103 -0.141 67.386 1.00 44.25 87 PRO A O 1
ATOM 745 N N . ARG A 1 88 ? -45.644 -1.752 67.371 1.00 35.16 88 ARG A N 1
ATOM 746 C CA . ARG A 1 88 ? -46.004 -1.586 65.945 1.00 35.16 88 ARG A CA 1
ATOM 747 C C . ARG A 1 88 ? -47.003 -0.437 65.749 1.00 35.16 88 ARG A C 1
ATOM 749 O O . ARG A 1 88 ? -47.982 -0.363 66.482 1.00 35.16 88 ARG A O 1
ATOM 756 N N . SER A 1 89 ? -46.837 0.370 64.695 1.00 37.59 89 SER A N 1
ATOM 757 C CA . SER A 1 89 ? -47.867 1.316 64.224 1.00 37.59 89 SER A CA 1
ATOM 758 C C . SER A 1 89 ? -48.371 0.956 62.820 1.00 37.59 89 SER A C 1
ATOM 760 O O . SER A 1 89 ? -47.600 0.614 61.922 1.00 37.59 89 SER A O 1
ATOM 762 N N . THR A 1 90 ? -49.689 1.002 62.623 1.00 36.91 90 THR A N 1
ATOM 763 C CA . THR A 1 90 ? -50.383 0.525 61.415 1.00 36.91 90 THR A CA 1
ATOM 764 C C . THR A 1 90 ? -50.814 1.683 60.512 1.00 36.91 90 THR A C 1
ATOM 766 O O . THR A 1 90 ? -51.956 2.142 60.544 1.00 36.91 90 THR A O 1
ATOM 769 N N . ARG A 1 91 ? -49.911 2.170 59.649 1.00 37.84 91 ARG A N 1
ATOM 770 C CA . ARG A 1 91 ? -50.275 3.185 58.642 1.00 37.84 91 ARG A CA 1
ATOM 771 C C . ARG A 1 91 ? -51.091 2.576 57.494 1.00 37.84 91 ARG A C 1
ATOM 773 O O . ARG A 1 91 ? -50.606 1.719 56.756 1.00 37.84 91 ARG A O 1
ATOM 780 N N . ARG A 1 92 ? -52.329 3.064 57.330 1.00 36.44 92 ARG A N 1
ATOM 781 C CA . ARG A 1 92 ? -53.210 2.785 56.179 1.00 36.44 92 ARG A CA 1
ATOM 782 C C . ARG A 1 92 ? -52.512 3.146 54.858 1.00 36.44 92 ARG A C 1
ATOM 784 O O . ARG A 1 92 ? -51.850 4.178 54.773 1.00 36.44 92 ARG A O 1
ATOM 791 N N . ARG A 1 93 ? -52.715 2.339 53.810 1.00 35.56 93 ARG A N 1
ATOM 792 C CA . ARG A 1 93 ? -52.346 2.705 52.431 1.00 35.56 93 ARG A CA 1
ATOM 793 C C . ARG A 1 93 ? -53.407 3.637 51.839 1.00 35.56 93 ARG A C 1
ATOM 795 O O . ARG A 1 93 ? -54.584 3.292 51.859 1.00 35.56 93 ARG A O 1
ATOM 802 N N . GLY A 1 94 ? -52.984 4.772 51.286 1.00 34.66 94 GLY A N 1
ATOM 803 C CA . GLY A 1 94 ? -53.797 5.553 50.347 1.00 34.66 94 GLY A CA 1
ATOM 804 C C . GLY A 1 94 ? -53.763 4.950 48.930 1.00 34.66 94 GLY A C 1
ATOM 805 O O . GLY A 1 94 ? -52.910 4.098 48.658 1.00 34.66 94 GLY A O 1
ATOM 806 N N . PRO A 1 95 ? -54.670 5.364 48.026 1.00 39.09 95 PRO A N 1
ATOM 807 C CA . PRO A 1 95 ? -54.680 4.901 46.640 1.00 39.09 95 PRO A CA 1
ATOM 808 C C . PRO A 1 95 ? -53.446 5.392 45.868 1.00 39.09 95 PRO A C 1
ATOM 810 O O . PRO A 1 95 ? -52.879 6.443 46.163 1.00 39.09 95 PRO A O 1
ATOM 813 N N . ALA A 1 96 ? -53.017 4.615 44.873 1.00 36.28 96 ALA A N 1
ATOM 814 C CA . ALA A 1 96 ? -51.804 4.907 44.117 1.00 36.28 96 ALA A CA 1
ATOM 815 C C . ALA A 1 96 ? -51.995 6.089 43.154 1.00 36.28 96 ALA A C 1
ATOM 817 O O . ALA A 1 96 ? -52.870 6.059 42.287 1.00 36.28 96 ALA A O 1
ATOM 818 N N . ALA A 1 97 ? -51.116 7.091 43.246 1.00 38.66 97 ALA A N 1
ATOM 819 C CA . ALA A 1 97 ? -50.970 8.091 42.195 1.00 38.66 97 ALA A CA 1
ATOM 820 C C . ALA A 1 97 ? -50.554 7.406 40.880 1.00 38.66 97 ALA A C 1
ATOM 822 O O . ALA A 1 97 ? -49.661 6.550 40.871 1.00 38.66 97 ALA A O 1
ATOM 823 N N . ARG A 1 98 ? -51.193 7.781 39.765 1.00 40.97 98 ARG A N 1
ATOM 824 C CA . ARG A 1 98 ? -50.804 7.296 38.434 1.00 40.97 98 ARG A CA 1
ATOM 825 C C . ARG A 1 98 ? -49.357 7.708 38.159 1.00 40.97 98 ARG A C 1
ATOM 827 O O . ARG A 1 98 ? -49.016 8.881 38.285 1.00 40.97 98 ARG A O 1
ATOM 834 N N . ARG A 1 99 ? -48.515 6.753 37.756 1.00 36.75 99 ARG A N 1
ATOM 835 C CA . ARG A 1 99 ? -47.221 7.088 37.146 1.00 36.75 99 ARG A CA 1
ATOM 836 C C . ARG A 1 99 ? -47.498 7.819 35.824 1.00 36.75 99 ARG A C 1
ATOM 838 O O . ARG A 1 99 ? -48.345 7.324 35.080 1.00 36.75 99 ARG A O 1
ATOM 845 N N . PRO A 1 100 ? -46.816 8.939 35.520 1.00 39.69 100 PRO A N 1
ATOM 846 C CA . PRO A 1 100 ? -46.824 9.487 34.170 1.00 39.69 100 PRO A CA 1
ATOM 847 C C . PRO A 1 100 ? -46.181 8.485 33.203 1.00 39.69 100 PRO A C 1
ATOM 849 O O . PRO A 1 100 ? -45.449 7.580 33.625 1.00 39.69 100 PRO A O 1
ATOM 852 N N . ASP A 1 101 ? -46.483 8.636 31.917 1.00 37.16 101 ASP A N 1
ATOM 853 C CA . ASP A 1 101 ? -46.106 7.668 30.895 1.00 37.16 101 ASP A CA 1
ATOM 854 C C . ASP A 1 101 ? -44.605 7.391 30.811 1.00 37.16 101 ASP A C 1
ATOM 856 O O . ASP A 1 101 ? -43.746 8.246 31.051 1.00 37.16 101 ASP A O 1
ATOM 860 N N . ARG A 1 102 ? -44.290 6.168 30.374 1.00 40.72 102 ARG A N 1
ATOM 861 C CA . ARG A 1 102 ? -42.969 5.878 29.823 1.00 40.72 102 ARG A CA 1
ATOM 862 C C . ARG A 1 102 ? -42.822 6.667 28.527 1.00 40.72 102 ARG A C 1
ATOM 864 O O . ARG A 1 102 ? -43.239 6.194 27.472 1.00 40.72 102 ARG A O 1
ATOM 871 N N . LEU A 1 103 ? -42.164 7.823 28.609 1.00 41.16 103 LEU A N 1
ATOM 872 C CA . LEU A 1 103 ? -41.484 8.412 27.458 1.00 41.16 103 LEU A CA 1
ATOM 873 C C . LEU A 1 103 ? -40.721 7.294 26.742 1.00 41.16 103 LEU A C 1
ATOM 875 O O . LEU A 1 103 ? -39.900 6.608 27.359 1.00 41.16 103 LEU A O 1
ATOM 879 N N . VAL A 1 104 ? -41.028 7.087 25.460 1.00 43.66 104 VAL A N 1
ATOM 880 C CA . VAL A 1 104 ? -40.336 6.106 24.623 1.00 43.66 104 VAL A CA 1
ATOM 881 C C . VAL A 1 104 ? -38.926 6.631 24.403 1.00 43.66 104 VAL A C 1
ATOM 883 O O . VAL A 1 104 ? -38.665 7.432 23.508 1.00 43.66 104 VAL A O 1
ATOM 886 N N . THR A 1 105 ? -38.011 6.216 25.272 1.00 41.62 105 THR A N 1
ATOM 887 C CA . THR A 1 105 ? -36.607 6.557 25.136 1.00 41.62 105 THR A CA 1
ATOM 888 C C . THR A 1 105 ? -36.061 5.867 23.895 1.00 41.62 105 THR A C 1
ATOM 890 O O . THR A 1 105 ? -35.928 4.642 23.848 1.00 41.62 105 THR A O 1
ATOM 893 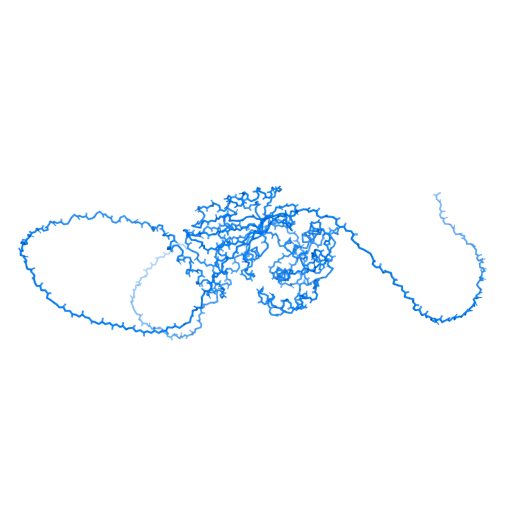N N . GLY A 1 106 ? -35.713 6.672 22.888 1.00 46.31 106 GLY A N 1
ATOM 894 C CA . GLY A 1 106 ? -34.865 6.218 21.791 1.00 46.31 106 GLY A CA 1
ATOM 895 C C . GLY A 1 106 ? -33.602 5.542 22.347 1.00 46.31 106 GLY A C 1
ATOM 896 O O . GLY A 1 106 ? -33.177 5.868 23.468 1.00 46.31 106 GLY A O 1
ATOM 897 N N . PRO A 1 107 ? -33.022 4.576 21.609 1.00 52.16 107 PRO A N 1
ATOM 898 C CA . PRO A 1 107 ? -31.943 3.732 22.107 1.00 52.16 107 PRO A CA 1
ATOM 899 C C . PRO A 1 107 ? -30.814 4.597 22.666 1.00 52.16 107 PRO A C 1
ATOM 901 O O . PRO A 1 107 ? -30.155 5.326 21.927 1.00 52.16 107 PRO A O 1
ATOM 904 N N . HIS A 1 108 ? -30.628 4.539 23.987 1.00 55.59 108 HIS A N 1
ATOM 905 C CA . HIS A 1 108 ? -29.623 5.346 24.667 1.00 55.59 108 HIS A CA 1
ATOM 906 C C . HIS A 1 108 ? -28.238 5.077 24.060 1.00 55.59 108 HIS A C 1
ATOM 908 O O . HIS A 1 108 ? -27.929 3.907 23.793 1.00 55.59 108 HIS A O 1
ATOM 914 N N . PRO A 1 109 ? -27.398 6.115 23.865 1.00 64.75 109 PRO A N 1
ATOM 915 C CA . PRO A 1 109 ? -26.040 5.942 23.366 1.00 64.75 109 PRO A CA 1
ATOM 916 C C . PRO A 1 109 ? -25.320 4.845 24.150 1.00 64.75 109 PRO A C 1
ATOM 918 O O . PRO A 1 109 ? -25.261 4.878 25.384 1.00 64.75 109 PRO A O 1
ATOM 921 N N . ARG A 1 110 ? -24.816 3.825 23.445 1.00 81.44 110 ARG A N 1
ATOM 922 C CA . ARG A 1 110 ? -24.120 2.716 24.101 1.00 81.44 110 ARG A CA 1
ATOM 923 C C . ARG A 1 110 ? -22.870 3.267 24.779 1.00 81.44 110 ARG A C 1
ATOM 925 O O . ARG A 1 110 ? -22.087 3.978 24.162 1.00 81.44 110 ARG A O 1
ATOM 932 N N . SER A 1 111 ? -22.662 2.909 26.045 1.00 90.19 111 SER A N 1
ATOM 933 C CA . SER A 1 111 ? -21.424 3.268 26.739 1.00 90.19 111 SER A CA 1
ATOM 934 C C . SER A 1 111 ? -20.215 2.690 26.000 1.00 90.19 111 SER A C 1
ATOM 936 O O . SER A 1 111 ? -20.303 1.625 25.386 1.00 90.19 111 SER A O 1
ATOM 938 N N . GLU A 1 112 ? -19.060 3.348 26.090 1.00 90.44 112 GLU A N 1
ATOM 939 C CA . GLU A 1 112 ? -17.831 2.950 25.382 1.00 90.44 112 GLU A CA 1
ATOM 940 C C . GLU A 1 112 ? -17.462 1.477 25.626 1.00 90.44 112 GLU A C 1
ATOM 942 O O . GLU A 1 112 ? -17.006 0.776 24.724 1.00 90.44 112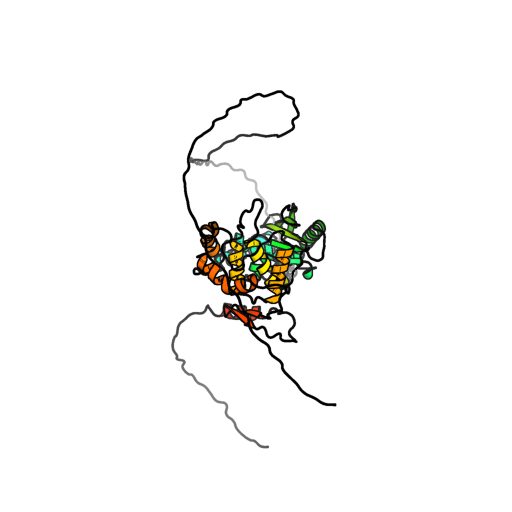 GLU A O 1
ATOM 947 N N . ARG A 1 113 ? -17.736 0.971 26.837 1.00 92.06 113 ARG A N 1
ATOM 948 C CA . ARG A 1 113 ? -17.584 -0.443 27.209 1.00 92.06 113 ARG A CA 1
ATOM 949 C C . ARG A 1 113 ? -18.513 -1.367 26.412 1.00 92.06 113 ARG A C 1
ATOM 951 O O . ARG A 1 113 ? -18.075 -2.434 25.985 1.00 92.06 113 ARG A O 1
ATOM 958 N N . ALA A 1 114 ? -19.770 -0.976 26.205 1.00 93.81 114 ALA A N 1
ATOM 959 C CA . ALA A 1 114 ? -20.730 -1.720 25.392 1.00 93.81 114 ALA A CA 1
ATOM 960 C C . ALA A 1 114 ? -20.393 -1.644 23.892 1.00 93.81 114 ALA A C 1
ATOM 962 O O . ALA A 1 114 ? -20.496 -2.656 23.200 1.00 93.81 114 ALA A O 1
ATOM 963 N N . ILE A 1 115 ? -19.917 -0.491 23.400 1.00 94.94 115 ILE A N 1
ATOM 964 C CA . ILE A 1 115 ? -19.399 -0.342 22.028 1.00 94.94 115 ILE A CA 1
ATOM 965 C C . ILE A 1 115 ? -18.174 -1.248 21.826 1.00 94.94 115 ILE A C 1
ATOM 967 O O . ILE A 1 115 ? -18.152 -2.044 20.887 1.00 94.94 115 ILE A O 1
ATOM 971 N N . ARG A 1 116 ? -17.195 -1.210 22.743 1.00 95.31 116 ARG A N 1
ATOM 972 C CA . ARG A 1 116 ? -15.985 -2.049 22.694 1.00 95.31 116 ARG A CA 1
ATOM 973 C C . ARG A 1 116 ? -16.323 -3.537 22.709 1.00 95.31 116 ARG A C 1
ATOM 975 O O . ARG A 1 116 ? -15.718 -4.282 21.941 1.00 95.31 116 ARG A O 1
ATOM 982 N N . ALA A 1 117 ? -17.275 -3.973 23.536 1.00 94.81 117 ALA A N 1
ATOM 983 C CA . ALA A 1 117 ? -17.737 -5.361 23.556 1.00 94.81 117 ALA A CA 1
ATOM 984 C C . ALA A 1 117 ? -18.378 -5.762 22.215 1.00 94.81 117 ALA A C 1
ATOM 986 O O . ALA A 1 117 ? -17.896 -6.685 21.558 1.00 94.81 117 ALA A O 1
ATOM 987 N N . ALA A 1 118 ? -19.381 -5.005 21.754 1.00 95.38 118 ALA A N 1
ATOM 988 C CA . ALA A 1 118 ? -20.096 -5.281 20.508 1.00 95.38 118 ALA A CA 1
ATOM 989 C C . ALA A 1 118 ? -19.171 -5.296 19.277 1.00 95.38 118 ALA A C 1
ATOM 991 O O . ALA A 1 118 ? -19.320 -6.158 18.411 1.00 95.38 118 ALA A O 1
ATOM 992 N N . LEU A 1 119 ? -18.197 -4.383 19.206 1.00 96.19 119 LEU A N 1
ATOM 993 C CA . LEU A 1 119 ? -17.171 -4.381 18.163 1.00 96.19 119 LEU A CA 1
ATOM 994 C C . LEU A 1 119 ? -16.243 -5.598 18.282 1.00 96.19 119 LEU A C 1
ATOM 996 O O . LEU A 1 119 ? -16.004 -6.289 17.296 1.00 96.19 119 LEU A O 1
ATOM 1000 N N . THR A 1 120 ? -15.746 -5.894 19.486 1.00 95.88 120 THR A N 1
ATOM 1001 C CA . THR A 1 120 ? -14.822 -7.015 19.725 1.00 95.88 120 THR A CA 1
ATOM 1002 C C . THR A 1 120 ? -15.436 -8.355 19.325 1.00 95.88 120 THR A C 1
ATOM 1004 O O . THR A 1 120 ? -14.755 -9.178 18.717 1.00 95.88 120 THR A O 1
ATOM 1007 N N . ASP A 1 121 ? -16.716 -8.583 19.618 1.00 96.44 121 ASP A N 1
ATOM 1008 C CA . ASP A 1 121 ? -17.375 -9.850 19.292 1.00 96.44 121 ASP A CA 1
ATOM 1009 C C . ASP A 1 121 ? -17.719 -9.977 17.799 1.00 96.44 121 ASP A C 1
ATOM 1011 O O . ASP A 1 121 ? -17.614 -11.075 17.246 1.00 96.44 121 ASP A O 1
ATOM 1015 N N . ARG A 1 122 ? -17.993 -8.859 17.109 1.00 96.31 122 ARG A N 1
ATOM 1016 C CA . ARG A 1 122 ? -18.092 -8.815 15.637 1.00 96.31 122 ARG A CA 1
ATOM 1017 C C . ARG A 1 122 ? -16.742 -9.099 14.967 1.00 96.31 122 ARG A C 1
ATOM 1019 O O . ARG A 1 122 ? -16.689 -9.927 14.063 1.00 96.31 122 ARG A O 1
ATOM 1026 N N . LEU A 1 123 ? -15.642 -8.526 15.465 1.00 95.88 123 LEU A N 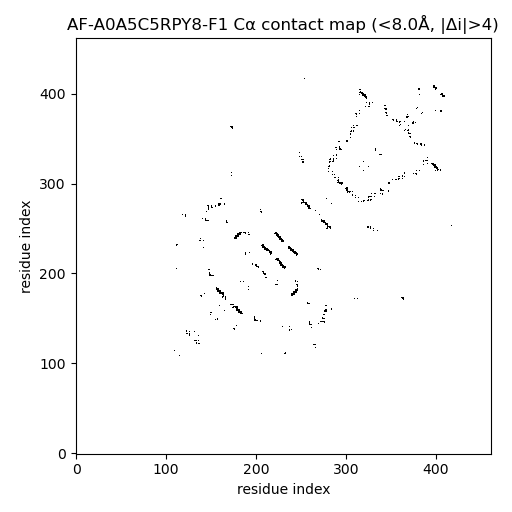1
ATOM 1027 C CA . LEU A 1 123 ? -14.284 -8.814 14.976 1.00 95.88 123 LEU A CA 1
ATOM 1028 C C . LEU A 1 123 ? -13.875 -10.284 15.213 1.00 95.88 123 LEU A C 1
ATOM 1030 O O . LEU A 1 123 ? -13.263 -10.895 14.339 1.00 95.88 123 LEU A O 1
ATOM 1034 N N . LYS A 1 124 ? -14.255 -10.893 16.350 1.00 96.38 124 LYS A N 1
ATOM 1035 C CA . LYS A 1 124 ? -14.080 -12.344 16.594 1.00 96.38 124 LYS A CA 1
ATOM 1036 C C . LYS A 1 124 ? -14.903 -13.201 15.632 1.00 96.38 124 LYS A C 1
ATOM 1038 O O . LYS A 1 124 ? -14.434 -14.255 15.207 1.00 96.38 124 LYS A O 1
ATOM 1043 N N . ALA A 1 125 ? -16.137 -12.796 15.329 1.00 95.50 125 ALA A N 1
ATOM 1044 C CA . ALA A 1 125 ? -16.974 -13.497 14.361 1.00 95.50 125 ALA A CA 1
ATOM 1045 C C . ALA A 1 125 ? -16.360 -13.433 12.956 1.00 95.50 125 ALA A C 1
ATOM 1047 O O . ALA A 1 125 ? -16.244 -14.470 12.309 1.00 95.50 125 ALA A O 1
ATOM 1048 N N . GLU A 1 126 ? -15.881 -12.260 12.537 1.00 93.56 126 GLU A N 1
ATOM 1049 C CA . GLU A 1 126 ? -15.216 -12.065 11.246 1.00 93.56 126 GLU A CA 1
ATOM 1050 C C . GLU A 1 126 ? -13.893 -12.838 11.133 1.00 93.56 126 GLU A C 1
ATOM 1052 O O . GLU A 1 126 ? -13.660 -13.483 10.112 1.00 93.56 126 GLU A O 1
ATOM 1057 N N . GLY A 1 127 ? -13.058 -12.860 12.179 1.00 92.56 127 GLY A N 1
ATOM 1058 C CA . GLY A 1 127 ? -11.832 -13.673 12.201 1.00 92.56 127 GLY A CA 1
ATOM 1059 C C . GLY A 1 127 ? -12.114 -15.160 11.993 1.00 92.56 127 GLY A C 1
ATOM 1060 O O . GLY A 1 127 ? -11.548 -15.777 11.094 1.00 92.56 127 GLY A O 1
ATOM 1061 N N . ARG A 1 128 ? -13.089 -15.716 12.727 1.00 94.06 128 ARG A N 1
ATOM 1062 C CA . ARG A 1 128 ? -13.534 -17.108 12.529 1.00 94.06 128 ARG A CA 1
ATOM 1063 C C . ARG A 1 128 ? -14.120 -17.354 11.136 1.00 94.06 128 ARG A C 1
ATOM 1065 O O . ARG A 1 128 ? -13.826 -18.384 10.545 1.00 94.06 128 ARG A O 1
ATOM 1072 N N . ARG A 1 129 ? -14.927 -16.425 10.608 1.00 92.00 129 ARG A N 1
ATOM 1073 C CA . ARG A 1 129 ? -15.570 -16.539 9.284 1.00 92.00 129 ARG A CA 1
ATOM 1074 C C . ARG A 1 129 ? -14.562 -16.498 8.132 1.00 92.00 129 ARG A C 1
ATOM 1076 O O . ARG A 1 129 ? -14.765 -17.169 7.129 1.00 92.00 129 ARG A O 1
ATOM 1083 N N . SER A 1 130 ? -13.507 -15.698 8.269 1.00 87.06 130 SER A N 1
ATOM 1084 C CA . SER A 1 130 ? -12.484 -15.489 7.235 1.00 87.06 130 SER A CA 1
ATOM 1085 C C . SER A 1 130 ? -11.227 -16.350 7.408 1.00 87.06 130 SER A C 1
ATOM 1087 O O . SER A 1 130 ? -10.335 -16.276 6.571 1.00 87.06 130 SER A O 1
ATOM 1089 N N . GLY A 1 131 ? -11.128 -17.143 8.483 1.00 88.69 131 GLY A N 1
ATOM 1090 C CA . GLY A 1 131 ? -9.914 -17.897 8.821 1.00 88.69 131 GLY A CA 1
ATOM 1091 C C . GLY A 1 131 ? -8.721 -17.009 9.205 1.00 88.69 131 GLY A C 1
ATOM 1092 O O . GLY A 1 131 ? -7.579 -17.453 9.128 1.00 88.69 131 GLY A O 1
ATOM 1093 N N . ARG A 1 132 ? -8.966 -15.746 9.583 1.00 87.69 132 ARG A N 1
ATOM 1094 C CA . ARG A 1 132 ? -7.933 -14.734 9.851 1.00 87.69 132 ARG A CA 1
ATOM 1095 C C . ARG A 1 132 ? -7.770 -14.468 11.340 1.00 87.69 132 ARG A C 1
ATOM 1097 O O . ARG A 1 132 ? -8.743 -14.416 12.092 1.00 87.69 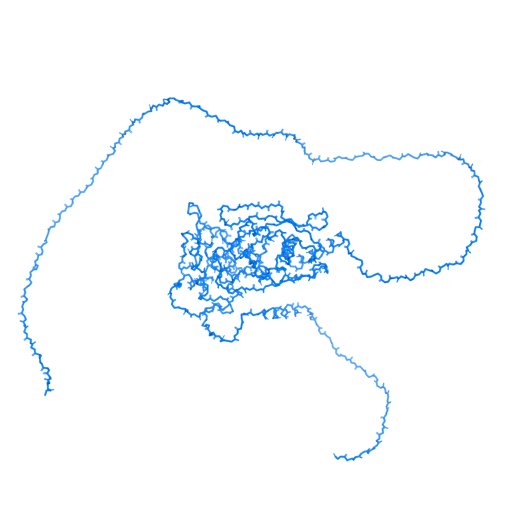132 ARG A O 1
ATOM 1104 N N . GLU A 1 133 ? -6.533 -14.189 11.738 1.00 90.81 133 GLU A N 1
ATOM 1105 C CA . GLU A 1 133 ? -6.213 -13.810 13.111 1.00 90.81 133 GLU A CA 1
ATOM 1106 C C . GLU A 1 133 ? -6.952 -12.549 13.571 1.00 90.81 133 GLU A C 1
ATOM 1108 O O . GLU A 1 133 ? -7.058 -11.555 12.844 1.00 90.81 133 GLU A O 1
ATOM 1113 N N . LEU A 1 134 ? -7.427 -12.564 14.823 1.00 92.81 134 LEU A N 1
ATOM 1114 C CA . LEU A 1 134 ? -8.263 -11.493 15.381 1.00 92.81 134 LEU A CA 1
ATOM 1115 C C . LEU A 1 134 ? -7.562 -10.129 15.330 1.00 92.81 134 LEU A C 1
ATOM 1117 O O . LEU A 1 134 ? -8.213 -9.109 15.099 1.00 92.81 134 LEU A O 1
ATOM 1121 N N . GLN A 1 135 ? -6.245 -10.103 15.538 1.00 92.50 135 GLN A N 1
ATOM 1122 C CA . GLN A 1 135 ? -5.463 -8.869 15.490 1.00 92.50 135 GLN A CA 1
ATOM 1123 C C . GLN A 1 135 ? -5.328 -8.320 14.061 1.00 92.50 135 GLN A C 1
ATOM 1125 O O . GLN A 1 135 ? -5.321 -7.105 13.891 1.00 92.50 135 GLN A O 1
ATOM 1130 N N . ASP A 1 136 ? -5.318 -9.171 13.033 1.00 90.12 136 ASP A N 1
ATOM 1131 C CA . ASP A 1 136 ? -5.212 -8.739 11.632 1.00 90.12 136 ASP A CA 1
ATOM 1132 C C . ASP A 1 136 ? -6.569 -8.285 11.075 1.00 90.12 136 ASP A C 1
ATOM 1134 O O . ASP A 1 136 ? -6.636 -7.401 10.214 1.00 90.12 136 ASP A O 1
ATOM 1138 N N . VAL A 1 137 ? -7.670 -8.841 11.590 1.00 92.12 137 VAL A N 1
ATOM 1139 C CA . VAL A 1 137 ? -9.022 -8.308 11.362 1.00 92.12 137 VAL A CA 1
ATOM 1140 C C . VAL A 1 137 ? -9.200 -6.972 12.089 1.00 92.12 137 VAL A C 1
ATOM 1142 O O . VAL A 1 137 ? -9.662 -6.010 11.474 1.00 92.12 137 VAL A O 1
ATOM 1145 N N . ARG A 1 138 ? -8.775 -6.870 13.360 1.00 94.75 138 ARG A N 1
ATOM 1146 C CA . ARG A 1 138 ? -8.810 -5.612 14.128 1.00 94.75 138 ARG A CA 1
ATOM 1147 C C . ARG A 1 138 ? -7.996 -4.516 13.445 1.00 94.75 138 ARG A C 1
ATOM 1149 O O . ARG A 1 138 ? -8.532 -3.430 13.250 1.00 94.75 138 ARG A O 1
ATOM 1156 N N . ARG A 1 139 ? -6.751 -4.809 13.053 1.00 94.31 139 ARG A N 1
ATOM 1157 C CA . ARG A 1 139 ? -5.866 -3.869 12.356 1.00 94.31 139 ARG A CA 1
ATOM 1158 C C . ARG A 1 139 ? -6.553 -3.304 11.124 1.00 94.31 139 ARG A C 1
ATOM 1160 O O . ARG A 1 139 ? -6.704 -2.096 11.023 1.00 94.31 139 ARG A O 1
ATOM 1167 N N . GLN A 1 140 ? -7.034 -4.170 10.236 1.00 92.44 140 GLN A N 1
ATOM 1168 C CA . GLN A 1 140 ? -7.677 -3.748 8.990 1.00 92.44 140 GLN A CA 1
ATOM 1169 C C . GLN A 1 140 ? -8.961 -2.930 9.211 1.00 92.44 140 GLN A C 1
ATOM 1171 O O . GLN A 1 140 ? -9.182 -1.960 8.491 1.00 92.44 140 GLN A O 1
ATOM 1176 N N . PHE A 1 141 ? -9.757 -3.235 10.242 1.00 94.44 141 PHE A N 1
ATOM 1177 C CA . PHE A 1 141 ? -10.878 -2.378 10.644 1.00 94.44 141 PHE A CA 1
ATOM 1178 C C . PHE A 1 141 ? -10.405 -0.985 11.099 1.00 94.44 141 PHE A C 1
ATOM 1180 O O . PHE A 1 141 ? -10.897 0.030 10.613 1.00 94.44 141 PHE A O 1
ATOM 1187 N N . VAL A 1 142 ? -9.411 -0.922 11.991 1.00 95.88 142 VAL A N 1
ATOM 1188 C CA . VAL A 1 142 ? -8.864 0.341 12.517 1.00 95.88 142 VAL A CA 1
ATOM 1189 C C . VAL A 1 142 ? -8.229 1.192 11.410 1.00 95.88 142 VAL A C 1
ATOM 1191 O O . VAL A 1 142 ? -8.462 2.399 11.379 1.00 95.88 142 VAL A O 1
ATOM 1194 N N . LEU A 1 143 ? -7.501 0.580 10.467 1.00 95.69 143 LEU A N 1
ATOM 1195 C CA . LEU A 1 143 ? -6.934 1.283 9.310 1.00 95.69 143 LEU A CA 1
ATOM 1196 C C . LEU A 1 143 ? -8.028 1.923 8.442 1.00 95.69 143 LEU A C 1
ATOM 1198 O O . LEU A 1 143 ? -7.895 3.079 8.057 1.00 95.69 143 LEU A O 1
ATOM 1202 N N . ARG A 1 144 ? -9.142 1.226 8.183 1.00 94.31 144 ARG A N 1
ATOM 1203 C CA . ARG A 1 144 ? -10.273 1.784 7.415 1.00 94.31 144 ARG A CA 1
ATOM 1204 C C . ARG A 1 144 ? -10.981 2.913 8.139 1.00 94.31 144 ARG A C 1
ATOM 1206 O O . ARG A 1 144 ? -11.305 3.914 7.508 1.00 94.31 144 ARG A O 1
ATOM 1213 N N . ARG A 1 145 ? -11.195 2.788 9.452 1.00 95.94 145 ARG A N 1
ATOM 1214 C CA . ARG A 1 145 ? -11.756 3.879 10.265 1.00 95.94 145 ARG A CA 1
ATOM 1215 C C . ARG A 1 145 ? -10.852 5.115 10.234 1.00 95.94 145 ARG A C 1
ATOM 1217 O O . ARG A 1 145 ? -11.352 6.217 10.052 1.00 95.94 145 ARG A O 1
ATOM 1224 N N . PHE A 1 146 ? -9.531 4.936 10.289 1.00 97.00 146 PHE A N 1
ATOM 1225 C CA . PHE A 1 146 ? -8.579 6.036 10.120 1.00 97.00 146 PHE A CA 1
ATOM 1226 C C . PHE A 1 146 ? -8.642 6.666 8.719 1.00 97.00 146 PHE A C 1
ATOM 1228 O O . PHE A 1 146 ? -8.791 7.879 8.605 1.00 97.00 146 PHE A O 1
ATOM 1235 N N . LEU A 1 147 ? -8.612 5.856 7.653 1.00 96.44 147 LEU A N 1
ATOM 1236 C CA . LEU A 1 147 ? -8.753 6.335 6.270 1.00 96.44 147 LEU A CA 1
ATOM 1237 C C . LEU A 1 147 ? -10.079 7.081 6.050 1.00 96.44 147 LEU A C 1
ATOM 1239 O O . LEU A 1 147 ? -10.092 8.108 5.382 1.00 96.44 147 LEU A O 1
ATOM 1243 N N . THR A 1 148 ? -11.166 6.635 6.688 1.00 95.50 148 THR A N 1
ATOM 1244 C CA . THR A 1 148 ? -12.480 7.306 6.627 1.00 95.50 148 THR A CA 1
ATOM 1245 C C . THR A 1 148 ? -12.428 8.740 7.160 1.00 95.50 148 THR A C 1
ATOM 1247 O O . THR A 1 148 ? -13.212 9.572 6.728 1.00 95.50 148 THR A O 1
ATOM 1250 N N . ARG A 1 149 ? -11.493 9.046 8.069 1.00 95.44 149 ARG A N 1
ATOM 1251 C CA . ARG A 1 149 ? -11.268 10.398 8.601 1.00 95.44 149 ARG A CA 1
ATOM 1252 C C . ARG A 1 149 ? -10.297 11.206 7.739 1.00 95.44 149 ARG A C 1
ATOM 1254 O O . ARG A 1 149 ? -10.563 12.367 7.454 1.00 95.44 149 ARG A O 1
ATOM 1261 N N . VAL A 1 150 ? -9.206 10.584 7.279 1.00 95.38 150 VAL A N 1
ATOM 1262 C CA . VAL A 1 150 ? -8.196 11.226 6.410 1.00 95.38 150 VAL A CA 1
ATOM 1263 C C . VAL A 1 150 ? -8.813 11.745 5.107 1.00 95.38 150 VAL A C 1
ATOM 1265 O O . VAL A 1 150 ? -8.529 12.867 4.699 1.00 95.38 150 VAL A O 1
ATOM 1268 N N . PHE A 1 151 ? -9.694 10.956 4.490 1.00 95.38 151 PHE A N 1
ATOM 1269 C CA . PHE A 1 151 ? -10.326 11.264 3.203 1.00 95.38 151 PHE A CA 1
ATOM 1270 C C . PHE A 1 151 ? -11.704 11.951 3.341 1.00 95.38 151 PHE A C 1
ATOM 1272 O O . PHE A 1 151 ? -12.437 12.036 2.364 1.00 95.38 151 PHE A O 1
ATOM 1279 N N . ALA A 1 152 ? -12.076 12.443 4.532 1.00 91.69 152 ALA A N 1
ATOM 1280 C CA . ALA A 1 152 ? -13.401 13.031 4.768 1.00 91.69 152 ALA A CA 1
ATOM 1281 C C . ALA A 1 152 ? -13.592 14.429 4.147 1.00 91.69 152 ALA A C 1
ATOM 1283 O O . ALA A 1 152 ? -14.614 14.669 3.513 1.00 91.69 152 ALA A O 1
ATOM 1284 N N . ASP A 1 153 ? -12.626 15.341 4.333 1.00 85.69 153 ASP A N 1
ATOM 1285 C CA . ASP A 1 153 ? -12.763 16.756 3.923 1.00 85.69 153 ASP A CA 1
ATOM 1286 C C . ASP A 1 153 ? -11.937 17.121 2.683 1.00 85.69 153 ASP A C 1
ATOM 1288 O O . ASP A 1 153 ? -12.275 18.045 1.950 1.00 85.69 153 ASP A O 1
ATOM 1292 N N . GLN A 1 154 ? -10.810 16.434 2.483 1.00 84.56 154 GLN A N 1
ATOM 1293 C CA . GLN A 1 154 ? -9.830 16.722 1.429 1.00 84.56 154 GLN A CA 1
ATOM 1294 C C . GLN A 1 154 ? -9.411 15.422 0.713 1.00 84.56 154 GLN A C 1
ATOM 1296 O O . GLN A 1 154 ? -8.214 15.116 0.681 1.00 84.56 154 GLN A O 1
ATOM 1301 N N . PRO A 1 155 ? -10.360 14.615 0.189 1.00 84.50 155 PRO A N 1
ATOM 1302 C CA . PRO A 1 155 ? -10.056 13.312 -0.406 1.00 84.50 155 PRO A CA 1
ATOM 1303 C C . PRO A 1 155 ? -9.006 13.412 -1.516 1.00 84.50 155 PRO A C 1
ATOM 1305 O O . PRO A 1 155 ? -8.084 12.604 -1.552 1.00 84.50 155 PRO A O 1
ATOM 1308 N N . ASP A 1 156 ? -9.083 14.450 -2.352 1.00 86.75 156 ASP A N 1
ATOM 1309 C CA . ASP A 1 156 ? -8.227 14.609 -3.531 1.00 86.75 156 ASP A CA 1
ATOM 1310 C C . ASP A 1 156 ? -6.784 15.030 -3.212 1.00 86.75 156 ASP A C 1
ATOM 1312 O O . ASP A 1 156 ? -5.925 14.938 -4.087 1.00 86.75 156 ASP A O 1
ATOM 1316 N N . GLN A 1 157 ? -6.495 15.486 -1.984 1.00 90.25 157 GLN A N 1
ATOM 1317 C CA . GLN A 1 157 ? -5.144 15.890 -1.556 1.00 90.25 157 GLN A CA 1
ATOM 1318 C C . GLN A 1 157 ? -4.344 14.742 -0.918 1.00 90.25 157 GLN A C 1
ATOM 1320 O O . GLN A 1 157 ? -3.140 14.877 -0.675 1.00 90.25 157 GLN A O 1
ATOM 1325 N N . TRP A 1 158 ? -4.998 13.611 -0.646 1.00 94.31 158 TRP A N 1
ATOM 1326 C CA . TRP A 1 158 ? -4.388 12.397 -0.115 1.00 94.31 158 TRP A CA 1
ATOM 1327 C C . TRP A 1 158 ? -4.404 11.292 -1.170 1.00 94.31 158 TRP A C 1
ATOM 1329 O O . TRP A 1 158 ? -5.338 11.185 -1.952 1.00 94.31 158 TRP A O 1
ATOM 1339 N N . ILE A 1 159 ? -3.388 10.432 -1.171 1.00 95.31 159 ILE A N 1
ATOM 1340 C CA . ILE A 1 159 ? -3.358 9.221 -1.998 1.00 95.31 159 ILE A CA 1
ATOM 1341 C C . ILE A 1 159 ? -2.856 8.054 -1.143 1.00 95.31 159 ILE A C 1
ATOM 1343 O O . ILE A 1 159 ? -1.761 8.110 -0.576 1.00 95.31 159 ILE A O 1
ATOM 1347 N N . LEU A 1 160 ? -3.645 6.981 -1.059 1.00 96.31 160 LEU A N 1
ATOM 1348 C CA . LEU A 1 160 ? -3.257 5.741 -0.386 1.00 96.31 160 LEU A CA 1
ATOM 1349 C C . LEU A 1 160 ? -2.350 4.896 -1.292 1.00 96.31 160 LEU A C 1
ATOM 1351 O O . LEU A 1 160 ? -2.698 4.588 -2.432 1.00 96.31 160 LEU A O 1
ATOM 1355 N N . LYS A 1 161 ? -1.203 4.480 -0.755 1.00 93.81 161 LYS A N 1
ATOM 1356 C CA . LYS A 1 161 ? -0.176 3.675 -1.425 1.00 93.81 161 LYS A CA 1
ATOM 1357 C C . LYS A 1 161 ? -0.073 2.252 -0.843 1.00 93.81 161 LYS A C 1
ATOM 1359 O O . LYS A 1 161 ? -0.808 1.853 0.067 1.00 93.81 161 LYS A O 1
ATOM 1364 N N . GLY A 1 162 ? 0.865 1.491 -1.408 1.00 89.94 162 GLY A N 1
ATOM 1365 C CA . GLY A 1 162 ? 1.478 0.318 -0.786 1.00 89.94 162 GLY A CA 1
ATOM 1366 C C . GLY A 1 162 ? 0.526 -0.823 -0.429 1.00 89.94 162 GLY A C 1
ATOM 1367 O O . GLY A 1 162 ? -0.374 -1.185 -1.191 1.00 89.94 162 GLY A O 1
ATOM 1368 N N . GLY A 1 163 ? 0.770 -1.450 0.722 1.00 89.75 163 GLY A N 1
ATOM 1369 C CA . GLY A 1 163 ? 0.111 -2.708 1.086 1.00 89.75 163 GLY A CA 1
ATOM 1370 C C . GLY A 1 163 ? -1.371 -2.546 1.427 1.00 89.75 163 GLY A C 1
ATOM 1371 O O . GLY A 1 163 ? -2.161 -3.461 1.198 1.00 89.75 163 GLY A O 1
ATOM 1372 N N . THR A 1 164 ? -1.780 -1.394 1.965 1.00 91.31 164 THR A N 1
ATOM 1373 C CA . THR A 1 164 ? -3.193 -1.169 2.320 1.00 91.31 164 THR A CA 1
ATOM 1374 C C . THR A 1 164 ? -4.031 -0.734 1.114 1.00 91.31 164 THR A C 1
ATOM 1376 O O . THR A 1 164 ? -5.198 -1.118 1.048 1.00 91.31 164 THR A O 1
ATOM 1379 N N . ALA A 1 165 ? -3.439 -0.077 0.105 1.00 92.81 165 ALA A N 1
ATOM 1380 C CA . ALA A 1 165 ? -4.064 0.090 -1.214 1.00 92.81 165 ALA A CA 1
ATOM 1381 C C . ALA A 1 165 ? -4.484 -1.265 -1.816 1.00 92.81 165 ALA A C 1
ATOM 1383 O O . ALA A 1 165 ? -5.648 -1.448 -2.180 1.00 92.81 165 ALA A O 1
ATOM 1384 N N . MET A 1 166 ? -3.574 -2.251 -1.815 1.00 91.38 166 MET A N 1
ATOM 1385 C CA . MET A 1 166 ? -3.867 -3.611 -2.294 1.00 91.38 166 MET A CA 1
ATOM 1386 C C . MET A 1 166 ? -5.021 -4.273 -1.528 1.00 91.38 166 MET A C 1
ATOM 1388 O O . MET A 1 166 ? -5.811 -4.989 -2.133 1.00 91.38 166 MET A O 1
ATOM 1392 N N . VAL A 1 167 ? -5.168 -4.020 -0.221 1.00 89.88 167 VAL A N 1
ATOM 1393 C CA . VAL A 1 167 ? -6.253 -4.603 0.597 1.00 89.88 167 VAL A CA 1
ATOM 1394 C C . VAL A 1 167 ? -7.600 -3.886 0.426 1.00 89.88 167 VAL A C 1
ATOM 1396 O O . VAL A 1 167 ? -8.635 -4.497 0.721 1.00 89.88 167 VAL A O 1
ATOM 1399 N N . LEU A 1 168 ? -7.640 -2.642 -0.071 1.00 89.88 168 LEU A N 1
ATOM 1400 C CA . LEU A 1 168 ? -8.888 -2.038 -0.564 1.00 89.88 168 LEU A CA 1
ATOM 1401 C C . LEU A 1 168 ? -9.279 -2.649 -1.917 1.00 89.88 168 LEU A C 1
ATOM 1403 O O . LEU A 1 168 ? -10.375 -3.209 -2.012 1.00 89.88 168 LEU A O 1
ATOM 1407 N N . ARG A 1 169 ? -8.349 -2.621 -2.888 1.00 90.12 169 ARG A N 1
ATOM 1408 C CA . ARG A 1 169 ? -8.477 -3.202 -4.238 1.00 90.12 169 ARG A CA 1
ATOM 1409 C C . ARG A 1 169 ? -8.948 -4.660 -4.207 1.00 90.12 169 ARG A C 1
ATOM 1411 O O . ARG A 1 169 ? -10.036 -4.979 -4.679 1.00 90.12 169 ARG A O 1
ATOM 1418 N N . LEU A 1 170 ? -8.143 -5.542 -3.615 1.00 87.44 170 LEU A N 1
ATOM 1419 C CA . LEU A 1 170 ? -8.354 -6.988 -3.608 1.00 87.44 170 LEU A CA 1
ATOM 1420 C C . LEU A 1 170 ? -8.756 -7.485 -2.215 1.00 87.44 170 LEU A C 1
ATOM 1422 O O . LEU A 1 170 ? -7.983 -7.372 -1.255 1.00 87.44 170 LEU A O 1
ATOM 1426 N N . PRO A 1 171 ? -9.943 -8.103 -2.058 1.00 73.38 171 PRO A N 1
ATOM 1427 C CA . PRO A 1 171 ? -10.354 -8.665 -0.777 1.00 73.38 171 PRO A CA 1
ATOM 1428 C C . PRO A 1 171 ? -9.427 -9.752 -0.218 1.00 73.38 171 PRO A C 1
ATOM 1430 O O . PRO A 1 171 ? -9.369 -9.925 1.002 1.00 73.38 171 PRO A O 1
ATOM 1433 N N . ASN A 1 172 ? -8.713 -10.417 -1.124 1.00 71.19 172 ASN A N 1
ATOM 1434 C CA . ASN A 1 172 ? -7.728 -11.487 -0.981 1.00 71.19 172 ASN A CA 1
ATOM 1435 C C . ASN A 1 172 ? -6.264 -11.004 -1.105 1.00 71.19 172 ASN A C 1
ATOM 1437 O O . ASN A 1 172 ? -5.371 -11.831 -1.256 1.00 71.19 172 ASN A O 1
ATOM 1441 N N . ALA A 1 173 ? -5.969 -9.701 -1.020 1.00 81.44 173 ALA A N 1
ATOM 1442 C CA . ALA A 1 173 ? -4.581 -9.260 -0.847 1.00 81.44 173 ALA A CA 1
ATOM 1443 C C . ALA A 1 173 ? -4.029 -9.656 0.536 1.00 81.44 173 ALA A C 1
ATOM 1445 O O . ALA A 1 173 ? -4.767 -9.798 1.520 1.00 81.44 173 ALA A O 1
ATOM 1446 N N . ARG A 1 174 ? -2.701 -9.808 0.624 1.00 82.12 174 ARG A N 1
ATOM 1447 C CA . ARG A 1 174 ? -1.969 -10.018 1.885 1.00 82.12 174 ARG A CA 1
ATOM 1448 C C . ARG A 1 174 ? -2.300 -8.894 2.887 1.00 82.12 174 ARG A C 1
ATOM 1450 O O . ARG A 1 174 ? -2.142 -7.726 2.538 1.00 82.12 174 ARG A O 1
ATOM 1457 N N . PRO A 1 175 ? -2.705 -9.190 4.139 1.00 80.44 175 PRO A N 1
ATOM 1458 C CA . PRO A 1 175 ? -3.018 -8.148 5.115 1.00 80.44 175 PRO A CA 1
ATOM 1459 C C . PRO A 1 175 ? -1.811 -7.256 5.441 1.00 80.44 175 PRO A C 1
ATOM 1461 O O . PRO A 1 175 ? -0.890 -7.679 6.142 1.00 80.44 175 PRO A O 1
ATOM 1464 N N . SER A 1 176 ? -1.846 -5.996 5.000 1.00 86.12 176 SER A N 1
ATOM 1465 C CA . SER A 1 176 ? -0.936 -4.970 5.515 1.00 86.12 176 SER A CA 1
ATOM 1466 C C . SER A 1 176 ? -1.245 -4.646 6.981 1.00 86.12 176 SER A C 1
ATOM 1468 O O . SER A 1 176 ? -2.373 -4.831 7.461 1.00 86.12 176 SER A O 1
ATOM 1470 N N . LYS A 1 177 ? -0.230 -4.152 7.694 1.00 85.75 177 LYS A N 1
ATOM 1471 C CA . LYS A 1 177 ? -0.319 -3.679 9.086 1.00 85.75 177 LYS A CA 1
ATOM 1472 C C . LYS A 1 177 ? -0.002 -2.187 9.222 1.00 85.75 177 LYS A C 1
ATOM 1474 O O . LYS A 1 177 ? -0.236 -1.626 10.294 1.00 85.75 177 LYS A O 1
ATOM 1479 N N . ASP A 1 178 ? 0.415 -1.572 8.122 1.00 90.00 178 ASP A N 1
ATOM 1480 C CA . ASP A 1 178 ? 0.953 -0.222 8.016 1.00 90.00 178 ASP A CA 1
ATOM 1481 C C . ASP A 1 178 ? 0.150 0.543 6.941 1.00 90.00 178 ASP A C 1
ATOM 1483 O O . ASP A 1 178 ? -0.494 -0.073 6.077 1.00 90.00 178 ASP A O 1
ATOM 1487 N N . LEU A 1 179 ? 0.161 1.877 6.996 1.00 94.69 179 LEU A N 1
ATOM 1488 C CA . LEU A 1 179 ? -0.339 2.728 5.910 1.00 94.69 179 LEU A CA 1
ATOM 1489 C C . LEU A 1 179 ? 0.815 3.415 5.189 1.00 94.69 179 LEU A C 1
ATOM 1491 O O . LEU A 1 179 ? 1.784 3.833 5.812 1.00 94.69 179 LEU A O 1
ATOM 1495 N N . ASP A 1 180 ? 0.631 3.623 3.897 1.00 94.56 180 ASP A N 1
ATOM 1496 C CA . ASP A 1 180 ? 1.510 4.415 3.054 1.00 94.56 180 ASP A CA 1
ATOM 1497 C C . ASP A 1 180 ? 0.653 5.583 2.535 1.00 94.56 180 ASP A C 1
ATOM 1499 O O . ASP A 1 180 ? -0.305 5.354 1.793 1.00 94.56 180 ASP A O 1
ATOM 1503 N N . LEU A 1 181 ? 0.914 6.819 2.970 1.00 95.00 181 LEU A N 1
ATOM 1504 C CA . LEU A 1 181 ? 0.119 7.997 2.599 1.00 95.00 181 LEU A CA 1
ATOM 1505 C C . LEU A 1 181 ? 0.980 9.032 1.880 1.00 95.00 181 LEU A C 1
ATOM 1507 O O . LEU A 1 181 ? 1.955 9.546 2.422 1.00 95.00 181 LEU A O 1
ATOM 1511 N N . LEU A 1 182 ? 0.564 9.381 0.667 1.00 93.06 182 LEU A N 1
ATOM 1512 C CA . LEU A 1 182 ? 1.098 10.500 -0.095 1.00 93.06 182 LEU A CA 1
ATOM 1513 C C . LEU A 1 182 ? 0.208 11.736 0.132 1.00 93.06 182 LEU A C 1
ATOM 1515 O O . LEU A 1 182 ? -0.996 11.675 -0.121 1.00 93.06 182 LEU A O 1
ATOM 1519 N N . ARG A 1 183 ? 0.801 12.854 0.569 1.00 91.94 183 ARG A N 1
ATOM 1520 C CA . ARG A 1 183 ? 0.195 14.197 0.503 1.00 91.94 183 ARG A CA 1
ATOM 1521 C C . ARG A 1 183 ? 0.619 14.866 -0.807 1.00 91.94 183 ARG A C 1
ATOM 1523 O O . ARG A 1 183 ? 1.794 14.831 -1.182 1.00 91.94 183 ARG A O 1
ATOM 1530 N N . ARG A 1 184 ? -0.346 15.435 -1.522 1.00 86.56 184 ARG A N 1
ATOM 1531 C CA . ARG A 1 184 ? -0.154 16.020 -2.854 1.00 86.56 184 ARG A CA 1
ATOM 1532 C C . ARG A 1 184 ? 0.309 17.489 -2.836 1.00 86.56 184 ARG A C 1
ATOM 1534 O O . ARG A 1 184 ? 0.491 18.095 -1.786 1.00 86.56 184 ARG A O 1
ATOM 1541 N N . ASP A 1 185 ? 0.497 18.019 -4.046 1.00 71.06 185 ASP A N 1
ATOM 1542 C CA . ASP A 1 185 ? 0.470 19.446 -4.394 1.00 71.06 185 ASP A CA 1
ATOM 1543 C C . ASP A 1 185 ? 1.572 20.323 -3.760 1.00 71.06 185 ASP A C 1
ATOM 1545 O O . ASP A 1 185 ? 1.342 21.461 -3.362 1.00 71.06 185 ASP A O 1
ATOM 1549 N N . GLY A 1 186 ? 2.805 19.799 -3.698 1.00 61.28 186 GLY A N 1
ATOM 1550 C CA . GLY A 1 186 ? 4.016 20.574 -3.364 1.00 61.28 186 GLY A CA 1
ATOM 1551 C C . GLY A 1 186 ? 4.139 21.030 -1.903 1.00 61.28 186 GLY A C 1
ATOM 1552 O O . GLY A 1 186 ? 5.069 21.758 -1.565 1.00 61.28 186 GLY A O 1
ATOM 1553 N N . ILE A 1 187 ? 3.210 20.594 -1.053 1.00 68.31 187 ILE A N 1
ATOM 1554 C CA . ILE A 1 187 ? 3.130 20.888 0.379 1.00 68.31 187 ILE A CA 1
ATOM 1555 C C . ILE A 1 187 ? 4.394 20.396 1.109 1.00 68.31 187 ILE A C 1
ATOM 1557 O O . ILE A 1 187 ? 4.879 19.297 0.835 1.00 68.31 187 ILE A O 1
ATOM 1561 N N . ASP A 1 188 ? 4.914 21.188 2.058 1.00 83.00 188 ASP A N 1
ATOM 1562 C CA . ASP A 1 188 ? 6.065 20.787 2.874 1.00 83.00 188 ASP A CA 1
ATOM 1563 C C . ASP A 1 188 ? 5.733 19.619 3.823 1.00 83.00 188 ASP A C 1
ATOM 1565 O O . ASP A 1 188 ? 4.585 19.392 4.218 1.00 83.00 188 ASP A O 1
ATOM 1569 N N . LEU A 1 189 ? 6.756 18.845 4.187 1.00 87.00 189 LEU A N 1
ATOM 1570 C CA . LEU A 1 189 ? 6.594 17.614 4.960 1.00 87.00 189 LEU A CA 1
ATOM 1571 C C . LEU A 1 189 ? 5.970 17.855 6.351 1.00 87.00 189 LEU A C 1
ATOM 1573 O O . LEU A 1 189 ? 5.181 17.046 6.850 1.00 87.00 189 LEU A O 1
ATOM 1577 N N . ASP A 1 190 ? 6.265 19.003 6.950 1.00 90.25 190 ASP A N 1
ATOM 1578 C CA . ASP A 1 190 ? 5.781 19.413 8.263 1.00 90.25 190 ASP A CA 1
ATOM 1579 C C . ASP A 1 190 ? 4.299 19.839 8.203 1.00 90.25 190 ASP A C 1
ATOM 1581 O O . ASP A 1 190 ? 3.507 19.514 9.093 1.00 90.25 190 ASP A O 1
ATOM 1585 N N . GLN A 1 191 ? 3.882 20.492 7.113 1.00 91.31 191 GLN A N 1
ATOM 1586 C CA . GLN A 1 191 ? 2.487 20.798 6.797 1.00 91.31 191 GLN A CA 1
ATOM 1587 C C . GLN A 1 191 ? 1.682 19.524 6.539 1.00 91.31 191 GLN A C 1
ATOM 1589 O O . GLN A 1 191 ? 0.614 19.365 7.128 1.00 91.31 191 GLN A O 1
ATOM 1594 N N . ALA A 1 192 ? 2.216 18.569 5.772 1.00 92.00 192 ALA A N 1
ATOM 1595 C CA . ALA A 1 192 ? 1.578 17.266 5.586 1.00 92.00 192 ALA A CA 1
ATOM 1596 C C . ALA A 1 192 ? 1.332 16.548 6.931 1.00 92.00 192 ALA A C 1
ATOM 1598 O O . ALA A 1 192 ? 0.282 15.934 7.136 1.00 92.00 192 ALA A O 1
ATOM 1599 N N . LEU A 1 193 ? 2.256 16.677 7.893 1.00 94.50 193 LEU A N 1
ATOM 1600 C CA . LEU A 1 193 ? 2.089 16.138 9.245 1.00 94.50 193 LEU A CA 1
ATOM 1601 C C . LEU A 1 193 ? 1.095 16.948 10.106 1.00 94.50 193 LEU A C 1
ATOM 1603 O O . LEU A 1 193 ? 0.412 16.366 10.956 1.00 94.50 193 LEU A O 1
ATOM 1607 N N . ARG A 1 194 ? 0.976 18.270 9.909 1.00 94.25 194 ARG A N 1
ATOM 1608 C CA . ARG A 1 194 ? -0.093 19.093 10.515 1.00 94.25 194 ARG A CA 1
ATOM 1609 C C . ARG A 1 194 ? -1.469 18.663 9.996 1.00 94.25 194 ARG A C 1
ATOM 1611 O O . ARG A 1 194 ? -2.351 18.384 10.808 1.00 94.25 194 ARG A O 1
ATOM 1618 N N . ASP A 1 195 ? -1.618 18.499 8.687 1.00 93.69 195 ASP A N 1
ATOM 1619 C CA . ASP A 1 195 ? -2.873 18.086 8.050 1.00 93.69 195 ASP A CA 1
ATOM 1620 C C . ASP A 1 195 ? -3.289 16.665 8.460 1.00 93.69 195 ASP A C 1
ATOM 1622 O O . ASP A 1 195 ? -4.455 16.430 8.782 1.00 93.69 195 ASP A O 1
ATOM 1626 N N . LEU A 1 196 ? -2.337 15.730 8.577 1.00 95.38 196 LEU A N 1
ATOM 1627 C CA . LEU A 1 196 ? -2.602 14.380 9.090 1.00 95.38 196 LEU A CA 1
ATOM 1628 C C . LEU A 1 196 ? -3.116 14.392 10.544 1.00 95.38 196 LEU A C 1
ATOM 1630 O O . LEU A 1 196 ? -3.986 13.596 10.903 1.00 95.38 196 LEU A O 1
ATOM 1634 N N . ARG A 1 197 ? -2.600 15.295 11.394 1.00 96.06 197 ARG A N 1
ATOM 1635 C CA . ARG A 1 197 ? -3.078 15.467 12.781 1.00 96.06 197 ARG A CA 1
ATOM 1636 C C . ARG A 1 197 ? -4.500 16.027 12.825 1.00 96.06 197 ARG A C 1
ATOM 1638 O O . ARG A 1 197 ? -5.291 15.551 13.636 1.00 96.06 197 ARG A O 1
ATOM 1645 N N . LEU A 1 198 ? -4.815 17.002 11.969 1.00 94.62 198 LEU A N 1
ATOM 1646 C CA . LEU A 1 198 ? -6.154 17.591 11.864 1.00 94.62 198 LEU A CA 1
ATOM 1647 C C . LEU A 1 198 ? -7.171 16.558 11.364 1.00 94.62 198 LEU A C 1
ATOM 1649 O O . LEU A 1 198 ? -8.176 16.321 12.031 1.00 94.62 198 LEU A O 1
ATOM 1653 N N . ALA A 1 199 ? -6.872 15.866 10.263 1.00 94.06 199 ALA A N 1
ATOM 1654 C CA . ALA A 1 199 ? -7.780 14.881 9.682 1.00 94.06 199 ALA A CA 1
ATOM 1655 C C . ALA A 1 199 ? -8.005 13.659 10.598 1.00 94.06 199 ALA A C 1
ATOM 1657 O O . ALA A 1 199 ? -9.094 13.097 10.628 1.00 94.06 199 ALA A O 1
ATOM 1658 N N . ALA A 1 200 ? -7.029 13.272 11.429 1.00 94.50 200 ALA A N 1
ATOM 1659 C CA . ALA A 1 200 ? -7.227 12.242 12.456 1.00 94.50 200 ALA A CA 1
ATOM 1660 C C . ALA A 1 200 ? -8.221 12.660 13.567 1.00 94.50 200 ALA A C 1
ATOM 1662 O O . ALA A 1 200 ? -8.916 11.811 14.146 1.00 94.50 200 ALA A O 1
ATOM 1663 N N . ALA A 1 201 ? -8.302 13.959 13.873 1.00 93.00 201 ALA A N 1
ATOM 1664 C CA . ALA A 1 201 ? -9.004 14.534 15.022 1.00 93.00 201 ALA A CA 1
ATOM 1665 C C . ALA A 1 201 ? -10.519 14.743 14.794 1.00 93.00 201 ALA A C 1
ATOM 1667 O O . ALA A 1 201 ? -11.083 15.752 15.208 1.00 93.00 201 ALA A O 1
ATOM 1668 N N . ARG A 1 202 ? -11.177 13.764 14.161 1.00 89.50 202 ARG A N 1
ATOM 1669 C CA . ARG A 1 202 ? -12.597 13.775 13.758 1.00 89.50 202 ARG A CA 1
ATOM 1670 C C . ARG A 1 202 ? -13.500 12.910 14.663 1.00 89.50 202 ARG A C 1
ATOM 1672 O O . ARG A 1 202 ? -13.738 11.746 14.336 1.00 89.50 202 ARG A O 1
ATOM 1679 N N . PRO A 1 203 ? -13.963 13.403 15.833 1.00 86.69 203 PRO A N 1
ATOM 1680 C CA . PRO A 1 203 ? -14.795 12.635 16.776 1.00 86.69 203 PRO A CA 1
ATOM 1681 C C . PRO A 1 203 ? -16.238 12.402 16.289 1.00 86.69 203 PRO A C 1
ATOM 1683 O O . PRO A 1 203 ? -16.983 11.649 16.906 1.00 86.69 203 PRO A O 1
ATOM 1686 N N . ASP A 1 204 ? -16.628 13.068 15.208 1.00 88.06 204 ASP A N 1
ATOM 1687 C CA . ASP A 1 204 ? -17.921 12.992 14.531 1.00 88.06 204 ASP A CA 1
ATOM 1688 C C . ASP A 1 204 ? -18.070 11.754 13.627 1.00 88.06 204 ASP A C 1
ATOM 1690 O O . ASP A 1 204 ? -19.189 11.306 13.388 1.00 88.06 204 ASP A O 1
ATOM 1694 N N . VAL A 1 205 ? -16.957 11.179 13.152 1.00 90.44 205 VAL A N 1
ATOM 1695 C CA . VAL A 1 205 ? -16.958 10.055 12.195 1.00 90.44 205 VAL A CA 1
ATOM 1696 C C . VAL A 1 205 ? -17.264 8.714 12.868 1.00 90.44 205 VAL A C 1
ATOM 1698 O O . VAL A 1 205 ? -18.033 7.918 12.330 1.00 90.44 205 VAL A O 1
ATOM 1701 N N . ASP A 1 206 ? -16.646 8.443 14.023 1.00 93.81 206 ASP A N 1
ATOM 1702 C CA . ASP A 1 206 ? -16.907 7.256 14.845 1.00 93.81 206 ASP A CA 1
ATOM 1703 C C . ASP A 1 206 ? -16.361 7.425 16.292 1.00 93.81 206 ASP A C 1
ATOM 1705 O O . ASP A 1 206 ? -15.563 8.331 16.548 1.00 93.81 206 ASP A O 1
ATOM 1709 N N . PRO A 1 207 ? -16.730 6.556 17.261 1.00 95.19 207 PRO A N 1
ATOM 1710 C CA . PRO A 1 207 ? -16.302 6.656 18.663 1.00 95.19 207 PRO A CA 1
ATOM 1711 C C . PRO A 1 207 ? -14.806 6.454 18.959 1.00 95.19 207 PRO A C 1
ATOM 1713 O O . PRO A 1 207 ? -14.431 6.438 20.136 1.00 95.19 207 PRO A O 1
ATOM 1716 N N . PHE A 1 208 ? -13.935 6.241 17.966 1.00 96.81 208 PHE A N 1
ATOM 1717 C CA . PHE A 1 208 ? -12.498 6.215 18.222 1.00 96.81 208 PHE A CA 1
ATOM 1718 C C . PHE A 1 208 ? -11.928 7.619 18.467 1.00 96.81 208 PHE A C 1
ATOM 1720 O O . PHE A 1 208 ? -12.348 8.631 17.904 1.00 96.81 208 PHE A O 1
ATOM 1727 N N . THR A 1 209 ? -10.873 7.667 19.273 1.00 97.31 209 THR A N 1
ATOM 1728 C CA . THR A 1 209 ? -9.913 8.771 19.282 1.00 97.31 209 THR A CA 1
ATOM 1729 C C . THR A 1 209 ? -8.640 8.289 18.604 1.00 97.31 209 THR A C 1
ATOM 1731 O O . THR A 1 209 ? -8.010 7.353 19.094 1.00 97.31 209 THR A O 1
ATOM 1734 N N . PHE A 1 210 ? -8.237 8.932 17.509 1.00 97.81 210 PHE A N 1
ATOM 1735 C CA . PHE A 1 210 ? -6.921 8.734 16.898 1.00 97.81 210 PHE A CA 1
ATOM 1736 C C . PHE A 1 210 ? -6.005 9.905 17.252 1.00 97.81 210 PHE A C 1
ATOM 1738 O O . PHE A 1 210 ? -6.452 11.052 17.275 1.00 97.81 210 PHE A O 1
ATOM 1745 N N . ARG A 1 211 ? -4.726 9.636 17.538 1.00 96.44 211 ARG A N 1
ATOM 1746 C CA . ARG A 1 211 ? -3.700 10.676 17.751 1.00 96.44 211 ARG A CA 1
ATOM 1747 C C . ARG A 1 211 ? -2.343 10.214 17.235 1.00 96.44 211 ARG A C 1
ATOM 1749 O O . ARG A 1 211 ? -1.982 9.051 17.410 1.00 96.44 211 ARG A O 1
ATOM 1756 N N . VAL A 1 212 ? -1.567 11.148 16.689 1.00 97.00 212 VAL A N 1
ATOM 1757 C CA . VAL A 1 212 ? -0.126 10.963 16.468 1.00 97.00 212 VAL A CA 1
ATOM 1758 C C . VAL A 1 212 ? 0.561 10.837 17.830 1.00 97.00 212 VAL A C 1
ATOM 1760 O O . VAL A 1 212 ? 0.496 11.761 18.638 1.00 97.00 212 VAL A O 1
ATOM 1763 N N . THR A 1 213 ? 1.218 9.706 18.088 1.00 96.94 213 THR A N 1
ATOM 1764 C CA . THR A 1 213 ? 1.995 9.456 19.318 1.00 96.94 213 THR A CA 1
ATOM 1765 C C . THR A 1 213 ? 3.495 9.646 19.128 1.00 96.94 213 THR A C 1
ATOM 1767 O O . THR A 1 213 ? 4.218 9.831 20.101 1.00 96.94 213 THR A O 1
ATOM 1770 N N . ARG A 1 214 ? 3.968 9.552 17.883 1.00 96.50 214 ARG A N 1
ATOM 1771 C CA . ARG A 1 214 ? 5.364 9.731 17.470 1.00 96.50 214 ARG A CA 1
ATOM 1772 C C . ARG A 1 214 ? 5.371 10.138 15.999 1.00 96.50 214 ARG A C 1
ATOM 1774 O O . ARG A 1 214 ? 4.523 9.665 15.246 1.00 96.50 214 ARG A O 1
ATOM 1781 N N . ALA A 1 215 ? 6.308 10.979 15.598 1.00 95.88 215 ALA A N 1
ATOM 1782 C CA . ALA A 1 215 ? 6.657 11.203 14.202 1.00 95.88 215 ALA A CA 1
ATOM 1783 C C . ALA A 1 215 ? 8.180 11.293 14.139 1.00 95.88 215 ALA A C 1
ATOM 1785 O O . ALA A 1 215 ? 8.779 11.932 15.003 1.00 95.88 215 ALA A O 1
ATOM 1786 N N . GLU A 1 216 ? 8.782 10.596 13.184 1.00 94.12 216 GLU A N 1
ATOM 1787 C CA .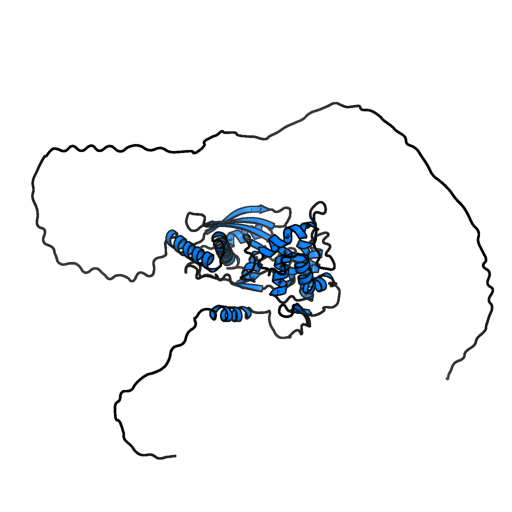 GLU A 1 216 ? 10.234 10.527 13.005 1.00 94.12 216 GLU A CA 1
ATOM 1788 C C . GLU A 1 216 ? 10.530 10.779 11.536 1.00 94.12 216 GLU A C 1
ATOM 1790 O O . GLU A 1 216 ? 9.941 10.117 10.681 1.00 94.12 216 GLU A O 1
ATOM 1795 N N . GLU A 1 217 ? 11.368 11.767 11.243 1.00 90.31 217 GLU A N 1
ATOM 1796 C CA . GLU A 1 217 ? 11.817 12.038 9.879 1.00 90.31 217 GLU A CA 1
ATOM 1797 C C . GLU A 1 217 ? 12.652 10.854 9.367 1.00 90.31 217 GLU A C 1
ATOM 1799 O O . GLU A 1 217 ? 13.204 10.078 10.158 1.00 90.31 217 GLU A O 1
ATOM 1804 N N . ARG A 1 218 ? 12.672 10.654 8.049 1.00 80.19 218 ARG A N 1
ATOM 1805 C CA . ARG A 1 218 ? 13.329 9.519 7.403 1.00 80.19 218 ARG A CA 1
ATOM 1806 C C . ARG A 1 218 ? 14.483 10.014 6.540 1.00 80.19 218 ARG A C 1
ATOM 1808 O O . ARG A 1 218 ? 14.279 10.786 5.616 1.00 80.19 218 ARG A O 1
ATOM 1815 N N . ASP A 1 219 ? 15.688 9.518 6.806 1.00 68.00 219 ASP A N 1
ATOM 1816 C CA . ASP A 1 219 ? 16.865 9.828 5.980 1.00 68.00 219 ASP A CA 1
ATOM 1817 C C . ASP A 1 219 ? 16.788 9.163 4.585 1.00 68.00 219 ASP A C 1
ATOM 1819 O O . ASP A 1 219 ? 17.480 9.570 3.656 1.00 68.00 219 ASP A O 1
ATOM 1823 N N . ASP A 1 220 ? 15.968 8.112 4.443 1.00 65.75 220 ASP A N 1
ATOM 1824 C CA . ASP A 1 220 ? 15.821 7.272 3.246 1.00 65.75 220 ASP A CA 1
ATOM 1825 C C . ASP A 1 220 ? 14.574 7.581 2.394 1.00 65.75 220 ASP A C 1
ATOM 1827 O O . ASP A 1 220 ? 14.403 7.004 1.321 1.00 65.75 220 ASP A O 1
ATOM 1831 N N . LEU A 1 221 ? 13.694 8.473 2.857 1.00 64.56 221 LEU A N 1
ATOM 1832 C CA . LEU A 1 221 ? 12.468 8.904 2.178 1.00 64.56 221 LEU A CA 1
ATOM 1833 C C . LEU A 1 221 ? 12.165 10.344 2.594 1.00 64.56 221 LEU A C 1
ATOM 1835 O O . LEU A 1 221 ? 12.145 10.609 3.788 1.00 64.56 221 LEU A O 1
ATOM 1839 N N . GLU A 1 222 ? 11.813 11.247 1.674 1.00 76.06 222 GLU A N 1
ATOM 1840 C CA . GLU A 1 222 ? 11.326 12.579 2.071 1.00 76.06 222 GLU A CA 1
ATOM 1841 C C . GLU A 1 222 ? 9.918 12.471 2.687 1.00 76.06 222 GLU A C 1
ATOM 1843 O O . GLU A 1 222 ? 8.882 12.552 2.015 1.00 76.06 222 GLU A O 1
ATOM 1848 N N . GLY A 1 223 ? 9.905 12.166 3.985 1.00 87.62 223 GLY A N 1
ATOM 1849 C CA . GLY A 1 223 ? 8.759 11.605 4.671 1.00 87.62 223 GLY A CA 1
ATOM 1850 C C . GLY A 1 223 ? 8.939 11.432 6.181 1.00 87.62 223 GLY A C 1
ATOM 1851 O O . GLY A 1 223 ? 10.044 11.441 6.722 1.00 87.62 223 GLY A O 1
ATOM 1852 N N . PHE A 1 224 ? 7.818 11.219 6.867 1.00 91.19 224 PHE A N 1
ATOM 1853 C CA . PHE A 1 224 ? 7.760 10.875 8.285 1.00 91.19 224 PHE A CA 1
ATOM 1854 C C . PHE A 1 224 ? 7.302 9.425 8.476 1.00 91.19 224 PHE A C 1
ATOM 1856 O O . PHE A 1 224 ? 6.251 9.027 7.969 1.00 91.19 224 PHE A O 1
ATOM 1863 N N . ARG A 1 225 ? 7.994 8.669 9.337 1.00 95.06 225 ARG A N 1
ATOM 1864 C CA . ARG A 1 225 ? 7.432 7.486 10.004 1.00 95.06 225 ARG A CA 1
ATOM 1865 C C . ARG A 1 225 ? 6.566 7.963 11.170 1.00 95.06 225 ARG A C 1
ATOM 1867 O O . ARG A 1 225 ? 7.053 8.250 12.264 1.00 95.06 225 ARG A O 1
ATOM 1874 N N . VAL A 1 226 ? 5.265 8.075 10.940 1.00 96.50 226 VAL A N 1
ATOM 1875 C CA . VAL A 1 226 ? 4.285 8.518 11.940 1.00 96.50 226 VAL A CA 1
ATOM 1876 C C . VAL A 1 226 ? 3.724 7.299 12.669 1.00 96.50 226 VAL A C 1
ATOM 1878 O O . VAL A 1 226 ? 3.376 6.309 12.043 1.00 96.50 226 VAL A O 1
ATOM 1881 N N . THR A 1 227 ? 3.597 7.339 13.994 1.00 97.56 227 THR A N 1
ATOM 1882 C CA . THR A 1 227 ? 2.842 6.330 14.758 1.00 97.56 227 THR A CA 1
ATOM 1883 C C . THR A 1 227 ? 1.504 6.913 15.187 1.00 97.56 227 THR A C 1
ATOM 1885 O O . THR A 1 227 ? 1.467 7.949 15.855 1.00 97.56 227 THR A O 1
ATOM 1888 N N . ILE A 1 228 ? 0.415 6.228 14.843 1.00 98.06 228 ILE A N 1
ATOM 1889 C CA . ILE A 1 228 ? -0.941 6.545 15.288 1.00 98.06 228 ILE A CA 1
ATOM 1890 C C . ILE A 1 228 ? -1.360 5.570 16.391 1.00 98.06 228 ILE A C 1
ATOM 1892 O O . ILE A 1 228 ? -1.343 4.351 16.206 1.00 98.06 228 ILE A O 1
ATOM 1896 N N . GLY A 1 229 ? -1.789 6.116 17.527 1.00 98.06 229 GLY A N 1
ATOM 1897 C CA . GLY A 1 229 ? -2.559 5.384 18.530 1.00 98.06 229 GLY A CA 1
ATOM 1898 C C . GLY A 1 229 ? -4.060 5.519 18.265 1.00 98.06 229 GLY A C 1
ATOM 1899 O O . GLY A 1 229 ? -4.527 6.584 17.856 1.00 98.06 229 GLY A O 1
ATOM 1900 N N . CYS A 1 230 ? -4.813 4.445 18.507 1.00 98.06 230 CYS A N 1
ATOM 1901 C CA . CYS A 1 230 ? -6.271 4.400 18.414 1.00 98.06 230 CYS A CA 1
ATOM 1902 C C . CYS A 1 230 ? -6.859 3.970 19.765 1.00 98.06 230 CYS A C 1
ATOM 1904 O O . CYS A 1 230 ? -6.604 2.859 20.235 1.00 98.06 230 CYS A O 1
ATOM 1906 N N . TRP A 1 231 ? -7.691 4.815 20.371 1.00 97.81 231 TRP A N 1
ATOM 1907 C CA . TRP A 1 231 ? -8.377 4.562 21.642 1.00 97.81 231 TRP A CA 1
ATOM 1908 C C . TRP A 1 231 ? -9.890 4.475 21.446 1.00 97.81 231 TRP A C 1
ATOM 1910 O O . TRP A 1 231 ? -10.449 5.150 20.589 1.00 97.81 231 TRP A O 1
ATOM 1920 N N . LEU A 1 232 ? -10.554 3.679 22.285 1.00 96.12 232 LEU A N 1
ATOM 1921 C CA . LEU A 1 232 ? -12.014 3.673 22.442 1.00 96.12 232 LEU A CA 1
ATOM 1922 C C . LEU A 1 232 ? -12.304 3.789 23.937 1.00 96.12 232 LEU A C 1
ATOM 1924 O O . LEU A 1 232 ? -12.082 2.821 24.679 1.00 96.12 232 LEU A O 1
ATOM 1928 N N . GLY A 1 233 ? -12.705 4.981 24.370 1.00 92.31 233 GLY A N 1
ATOM 1929 C CA . GLY A 1 233 ? -12.637 5.385 25.771 1.00 92.31 233 GLY A CA 1
ATOM 1930 C C . GLY A 1 233 ? -11.203 5.440 26.312 1.00 92.31 233 GLY A C 1
ATOM 1931 O O . GLY A 1 233 ? -10.253 5.563 25.536 1.00 92.31 233 GLY A O 1
ATOM 1932 N N . PRO A 1 234 ? -10.992 5.285 27.632 1.00 92.62 234 PRO A N 1
ATOM 1933 C CA . PRO A 1 234 ? -9.691 5.483 28.287 1.00 92.62 234 PRO A CA 1
ATOM 1934 C C . PRO A 1 234 ? -8.655 4.371 28.019 1.00 92.62 234 PRO A C 1
ATOM 1936 O O . PRO A 1 234 ? -7.680 4.239 28.752 1.00 92.62 234 PRO A O 1
ATOM 1939 N N . THR A 1 235 ? -8.856 3.523 27.006 1.00 94.69 235 THR A N 1
ATOM 1940 C CA . THR A 1 235 ? -8.007 2.351 26.732 1.00 94.69 235 THR A CA 1
ATOM 1941 C C . THR A 1 235 ? -7.594 2.284 25.265 1.00 94.69 235 THR A C 1
ATOM 1943 O O . THR A 1 235 ? -8.412 2.506 24.370 1.00 94.69 235 THR A O 1
ATOM 1946 N N . GLU A 1 236 ? -6.326 1.950 25.000 1.00 96.69 236 GLU A N 1
ATOM 1947 C CA . GLU A 1 236 ? -5.844 1.679 23.637 1.00 96.69 236 GLU A CA 1
ATOM 1948 C C . GLU A 1 236 ? -6.665 0.514 23.039 1.00 96.69 236 GLU A C 1
ATOM 1950 O O . GLU A 1 236 ? -7.172 -0.367 23.750 1.00 96.69 236 GLU A O 1
ATOM 1955 N N . PHE A 1 237 ? -6.899 0.556 21.733 1.00 97.00 237 PHE A N 1
ATOM 1956 C CA . PHE A 1 237 ? -7.626 -0.464 20.976 1.00 97.00 237 PHE A CA 1
ATOM 1957 C C . PHE A 1 237 ? -6.702 -1.112 19.941 1.00 97.00 237 PHE A C 1
ATOM 1959 O O . PHE A 1 237 ? -6.664 -2.340 19.835 1.00 97.00 237 PHE A O 1
ATOM 1966 N N . ASP A 1 238 ? -5.913 -0.294 19.242 1.00 97.50 238 ASP A N 1
ATOM 1967 C CA . ASP A 1 238 ? -4.775 -0.713 18.423 1.00 97.50 238 ASP A CA 1
ATOM 1968 C C . ASP A 1 238 ? -3.806 0.473 18.217 1.00 97.50 238 ASP A C 1
ATOM 1970 O O . ASP A 1 238 ? -4.142 1.615 18.540 1.00 97.50 238 ASP A O 1
ATOM 1974 N N . LYS A 1 239 ? -2.621 0.222 17.655 1.00 97.25 239 LYS A N 1
ATOM 1975 C CA . LYS A 1 239 ? -1.690 1.263 17.184 1.00 97.25 239 LYS A CA 1
ATOM 1976 C C . LYS A 1 239 ? -0.910 0.805 15.957 1.00 97.25 239 LYS A C 1
ATOM 1978 O O . LYS A 1 239 ? -0.494 -0.353 15.882 1.00 97.25 239 LYS A O 1
ATOM 1983 N N . PHE A 1 240 ? -0.701 1.698 15.002 1.00 97.12 240 PHE A N 1
ATOM 1984 C CA . PHE A 1 240 ? -0.119 1.376 13.698 1.00 97.12 240 PHE A CA 1
ATOM 1985 C C . PHE A 1 240 ? 0.785 2.508 13.199 1.00 97.12 240 PHE A C 1
ATOM 1987 O O . PHE A 1 240 ? 0.582 3.666 13.577 1.00 97.12 240 PHE A O 1
ATOM 1994 N N . PRO A 1 241 ? 1.794 2.192 12.377 1.00 96.69 241 PRO A N 1
ATOM 1995 C CA . PRO A 1 241 ? 2.608 3.197 11.726 1.00 96.69 241 PRO A CA 1
ATOM 1996 C C . PRO A 1 241 ? 1.994 3.641 10.390 1.00 96.69 241 PRO A C 1
ATOM 1998 O O . PRO A 1 241 ? 1.179 2.939 9.782 1.00 96.69 241 PRO A O 1
ATOM 2001 N N . ILE A 1 242 ? 2.440 4.803 9.933 1.00 95.94 242 ILE A N 1
ATOM 2002 C CA . ILE A 1 242 ? 2.203 5.371 8.613 1.00 95.94 242 ILE A CA 1
ATOM 2003 C C . ILE A 1 242 ? 3.557 5.834 8.074 1.00 95.94 242 ILE A C 1
ATOM 2005 O O . ILE A 1 242 ? 4.267 6.549 8.783 1.00 95.94 242 ILE A O 1
ATOM 2009 N N . ASP A 1 243 ? 3.897 5.471 6.841 1.00 94.25 243 ASP A N 1
ATOM 2010 C CA . ASP A 1 243 ? 4.892 6.204 6.056 1.00 94.25 243 ASP A CA 1
ATOM 2011 C C . ASP A 1 243 ? 4.168 7.340 5.322 1.00 94.25 243 ASP A C 1
ATOM 2013 O O . ASP A 1 243 ? 3.376 7.110 4.406 1.00 94.25 243 ASP A O 1
ATOM 2017 N N . LEU A 1 244 ? 4.377 8.568 5.797 1.00 94.25 244 LEU A N 1
ATOM 2018 C CA . LEU A 1 244 ? 3.827 9.800 5.236 1.00 94.25 244 LEU A CA 1
ATOM 2019 C C . LEU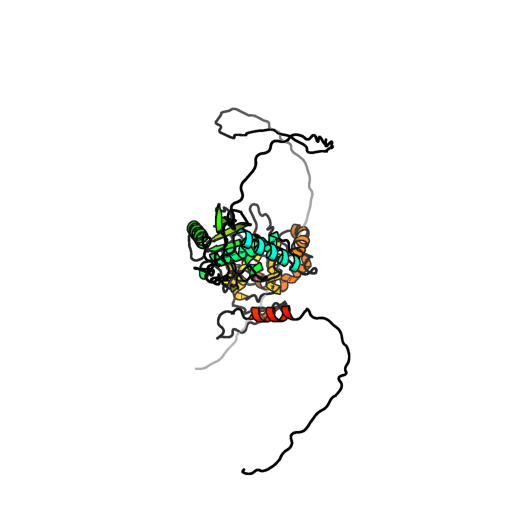 A 1 244 ? 4.880 10.430 4.320 1.00 94.25 244 LEU A C 1
ATOM 2021 O O . LEU A 1 244 ? 5.955 10.759 4.807 1.00 94.25 244 LEU A O 1
ATOM 2025 N N . VAL A 1 245 ? 4.575 10.638 3.040 1.00 90.81 245 VAL A N 1
ATOM 2026 C CA . VAL A 1 245 ? 5.495 11.238 2.051 1.00 90.81 245 VAL A CA 1
ATOM 2027 C C . VAL A 1 245 ? 4.846 12.400 1.299 1.00 90.81 245 VAL A C 1
ATOM 2029 O O . VAL A 1 245 ? 3.622 12.441 1.148 1.00 90.81 245 VAL A O 1
ATOM 2032 N N . VAL A 1 246 ? 5.662 13.327 0.790 1.00 86.50 246 VAL A N 1
ATOM 2033 C CA . VAL A 1 246 ? 5.208 14.479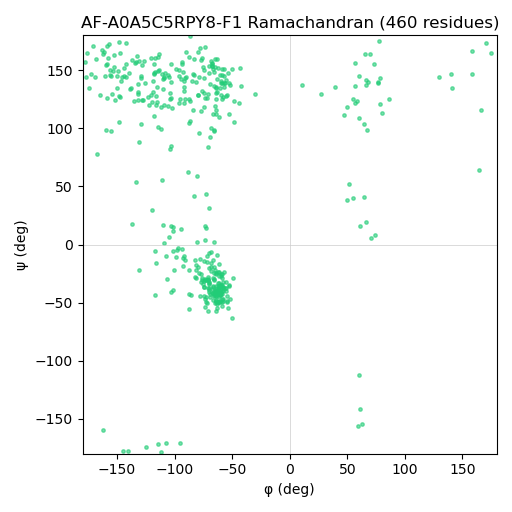 -0.015 1.00 86.50 246 VAL A CA 1
ATOM 2034 C C . VAL A 1 246 ? 5.503 14.305 -1.510 1.00 86.50 246 VAL A C 1
ATOM 2036 O O . VAL A 1 246 ? 6.496 13.705 -1.920 1.00 86.50 246 VAL A O 1
ATOM 2039 N N . GLY A 1 247 ? 4.593 14.791 -2.355 1.00 67.44 247 GLY A N 1
ATOM 2040 C CA . GLY A 1 247 ? 4.528 14.449 -3.780 1.00 67.44 247 GLY A CA 1
ATOM 2041 C C . GLY A 1 247 ? 5.485 15.169 -4.728 1.00 67.44 247 GLY A C 1
ATOM 2042 O O . GLY A 1 247 ? 5.008 15.770 -5.684 1.00 67.44 247 GLY A O 1
ATOM 2043 N N . LYS A 1 248 ? 6.809 15.073 -4.540 1.00 59.19 248 LYS A N 1
ATOM 2044 C CA . LYS A 1 248 ? 7.780 15.688 -5.476 1.00 59.19 248 LYS A CA 1
ATOM 2045 C C . LYS A 1 248 ? 7.882 15.011 -6.850 1.00 59.19 248 LYS A C 1
ATOM 2047 O O . LYS A 1 248 ? 8.180 15.686 -7.826 1.00 59.19 248 LYS A O 1
ATOM 2052 N N . GLY A 1 249 ? 7.637 13.701 -6.934 1.00 64.75 249 GLY A N 1
ATOM 2053 C CA . GLY A 1 249 ? 7.730 12.931 -8.187 1.00 64.75 249 GLY A CA 1
ATOM 2054 C C . GLY A 1 249 ? 6.418 12.771 -8.969 1.00 64.75 249 GLY A C 1
ATOM 2055 O O . GLY A 1 249 ? 6.428 12.169 -10.037 1.00 64.75 249 GLY A O 1
ATOM 2056 N N . GLY A 1 250 ? 5.288 13.255 -8.441 1.00 80.19 250 GLY A N 1
ATOM 2057 C CA . GLY A 1 250 ? 3.963 13.037 -9.036 1.00 80.19 250 GLY A CA 1
ATOM 2058 C C . GLY A 1 250 ? 3.556 11.558 -9.178 1.00 80.19 250 GLY A C 1
ATOM 2059 O O . GLY A 1 250 ? 4.015 10.683 -8.436 1.00 80.19 250 GLY A O 1
ATOM 2060 N N . PHE A 1 251 ? 2.648 11.310 -10.121 1.00 90.38 251 PHE A N 1
ATOM 2061 C CA . PHE A 1 251 ? 2.271 10.012 -10.693 1.00 90.38 251 PHE A CA 1
ATOM 2062 C C . PHE A 1 251 ? 1.627 10.259 -12.067 1.00 90.38 251 PHE A C 1
ATOM 2064 O O . PHE A 1 251 ? 1.215 11.386 -12.347 1.00 90.38 251 PHE A O 1
ATOM 2071 N N . ILE A 1 252 ? 1.577 9.239 -12.923 1.00 93.12 252 ILE A N 1
ATOM 2072 C CA . ILE A 1 252 ? 1.177 9.369 -14.333 1.00 93.12 252 ILE A CA 1
ATOM 2073 C C . ILE A 1 252 ? -0.253 8.869 -14.579 1.00 93.12 252 ILE A C 1
ATOM 2075 O O . ILE A 1 252 ? -0.996 9.482 -15.343 1.00 93.12 252 ILE A O 1
ATOM 2079 N N . GLY A 1 253 ? -0.641 7.756 -13.954 1.00 92.12 253 GLY A N 1
ATOM 2080 C CA . GLY A 1 253 ? -1.912 7.090 -14.227 1.00 92.12 253 GLY A CA 1
ATOM 2081 C C . GLY A 1 253 ? -3.151 7.726 -13.590 1.00 92.12 253 GLY A C 1
ATOM 2082 O O . GLY A 1 253 ? -3.049 8.579 -12.702 1.00 92.12 253 GLY A O 1
ATOM 2083 N N . PRO A 1 254 ? -4.349 7.277 -14.009 1.00 92.75 254 PRO A N 1
ATOM 2084 C CA . PRO A 1 254 ? -5.609 7.718 -13.427 1.00 92.75 254 PRO A CA 1
ATOM 2085 C C . PRO A 1 254 ? -5.735 7.258 -11.970 1.00 92.75 254 PRO A C 1
ATOM 2087 O O . PRO A 1 254 ? -5.450 6.108 -11.632 1.00 92.75 254 PRO A O 1
ATOM 2090 N N . VAL A 1 255 ? -6.201 8.157 -11.103 1.00 93.19 255 VAL A N 1
ATOM 2091 C CA . VAL A 1 255 ? -6.499 7.842 -9.700 1.00 93.19 255 VAL A CA 1
ATOM 2092 C C . VAL A 1 255 ? -7.750 6.970 -9.627 1.00 93.19 255 VAL A C 1
ATOM 2094 O O . VAL A 1 255 ? -8.795 7.317 -10.175 1.00 93.19 255 VAL A O 1
ATOM 2097 N N . GLU A 1 256 ? -7.664 5.854 -8.910 1.00 92.19 256 GLU A N 1
ATOM 2098 C CA . GLU A 1 256 ? -8.815 4.997 -8.620 1.00 92.19 256 GLU A CA 1
ATOM 2099 C C . GLU A 1 256 ? -9.398 5.328 -7.243 1.00 92.19 256 GLU A C 1
ATOM 2101 O O . GLU A 1 256 ? -8.658 5.616 -6.301 1.00 92.19 256 GLU A O 1
ATOM 2106 N N . HIS A 1 257 ? -10.720 5.236 -7.100 1.00 93.56 257 HIS A N 1
ATOM 2107 C CA . HIS A 1 257 ? -11.425 5.543 -5.855 1.00 93.56 257 HIS A CA 1
ATOM 2108 C C . HIS A 1 257 ? -12.115 4.292 -5.291 1.00 93.56 257 HIS A C 1
ATOM 2110 O O . HIS A 1 257 ? -12.861 3.612 -5.999 1.00 93.56 257 HIS A O 1
ATOM 2116 N N . TYR A 1 258 ? -11.856 3.983 -4.014 1.00 92.19 258 TYR A N 1
ATOM 2117 C CA . TYR A 1 258 ? -12.315 2.755 -3.353 1.00 92.19 258 TYR A CA 1
ATOM 2118 C C . TYR A 1 258 ? -12.959 3.021 -1.978 1.00 92.19 258 TYR A C 1
ATOM 2120 O O . TYR A 1 258 ? -12.323 3.641 -1.122 1.00 92.19 258 TYR A O 1
ATOM 2128 N N . PRO A 1 259 ? -14.167 2.497 -1.695 1.00 91.38 259 PRO A N 1
ATOM 2129 C CA . PRO A 1 259 ? -14.898 2.822 -0.471 1.00 91.38 259 PRO A CA 1
ATOM 2130 C C . PRO A 1 259 ? -14.324 2.143 0.781 1.00 91.38 259 PRO A C 1
ATOM 2132 O O . PRO A 1 259 ? -13.973 0.960 0.763 1.00 91.38 259 PRO A O 1
ATOM 2135 N N . THR A 1 260 ? -14.344 2.832 1.929 1.00 89.06 260 THR A N 1
ATOM 2136 C 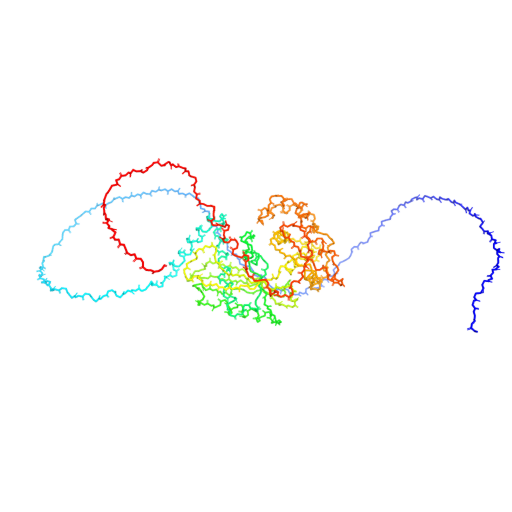CA . THR A 1 260 ? -13.897 2.286 3.234 1.00 89.06 260 THR A CA 1
ATOM 2137 C C . THR A 1 260 ? -14.842 1.251 3.874 1.00 89.06 260 THR A C 1
ATOM 2139 O O . THR A 1 260 ? -14.685 0.908 5.050 1.00 89.06 260 THR A O 1
ATOM 2142 N N . VAL A 1 261 ? -15.809 0.712 3.120 1.00 82.94 261 VAL A N 1
ATOM 2143 C CA . VAL A 1 261 ? -16.845 -0.219 3.600 1.00 82.94 261 VAL A CA 1
ATOM 2144 C C . VAL A 1 261 ? -16.257 -1.476 4.257 1.00 82.94 261 VAL A C 1
ATOM 2146 O O . VAL A 1 261 ? -15.340 -2.146 3.757 1.00 82.94 261 VAL A O 1
ATOM 2149 N N . ASP A 1 262 ? -16.836 -1.845 5.399 1.00 80.81 262 ASP A N 1
ATOM 2150 C CA . ASP A 1 262 ? -16.426 -3.025 6.145 1.00 80.81 262 ASP A CA 1
ATOM 2151 C C . ASP A 1 262 ? -17.073 -4.328 5.660 1.00 80.81 262 ASP A C 1
ATOM 2153 O O . ASP A 1 262 ? -18.244 -4.389 5.298 1.00 80.81 262 ASP A O 1
ATOM 2157 N N . ARG A 1 263 ? -16.269 -5.403 5.639 1.00 75.56 263 ARG A N 1
ATOM 2158 C CA . ARG A 1 263 ? -16.650 -6.728 5.097 1.00 75.56 263 ARG A CA 1
ATOM 2159 C C . ARG A 1 263 ? -17.490 -7.571 6.066 1.00 75.56 263 ARG A C 1
ATOM 2161 O O . ARG A 1 263 ? -17.852 -8.702 5.757 1.00 75.56 263 ARG A O 1
ATOM 2168 N N . PHE A 1 264 ? -17.806 -7.001 7.222 1.00 82.94 264 PHE A N 1
ATOM 2169 C CA . PHE A 1 264 ? -18.726 -7.513 8.226 1.00 82.94 264 PHE A CA 1
ATOM 2170 C C . PHE A 1 264 ? -19.625 -6.357 8.677 1.00 82.94 264 PHE A C 1
ATOM 2172 O O . PHE A 1 264 ? -19.230 -5.195 8.597 1.00 82.94 264 PHE A O 1
ATOM 2179 N N . ALA A 1 265 ? -20.814 -6.658 9.199 1.00 86.25 265 ALA A N 1
ATOM 2180 C CA . ALA A 1 265 ? -21.680 -5.629 9.765 1.00 86.25 265 ALA A CA 1
ATOM 2181 C C . ALA A 1 265 ? -21.028 -5.023 11.024 1.00 86.25 265 ALA A C 1
ATOM 2183 O O . ALA A 1 265 ? -21.106 -5.602 12.113 1.00 86.25 265 ALA A O 1
ATOM 2184 N N . ALA A 1 266 ? -20.384 -3.863 10.890 1.00 87.75 266 ALA A N 1
ATOM 2185 C CA . ALA A 1 266 ? -19.844 -3.091 12.007 1.00 87.75 266 ALA A CA 1
ATOM 2186 C C . ALA A 1 266 ? -20.978 -2.579 12.930 1.00 87.75 266 ALA A C 1
ATOM 2188 O O . ALA A 1 266 ? -22.147 -2.557 12.522 1.00 87.75 266 ALA A O 1
ATOM 2189 N N . PRO A 1 267 ? -20.704 -2.220 14.201 1.00 91.31 267 PRO A N 1
ATOM 2190 C CA . PRO A 1 267 ? -21.699 -1.534 15.026 1.00 91.31 267 PRO A CA 1
ATOM 2191 C C . PRO A 1 267 ? -22.160 -0.231 14.340 1.00 91.31 267 PRO A C 1
ATOM 2193 O O . PRO A 1 267 ? -21.325 0.414 13.710 1.00 91.31 267 PRO A O 1
ATOM 2196 N N . PRO A 1 268 ? -23.439 0.179 14.464 1.00 90.81 268 PRO A N 1
ATOM 2197 C CA . PRO A 1 268 ? -23.973 1.391 13.828 1.00 90.81 268 PRO A CA 1
ATOM 2198 C C . PRO A 1 268 ? -23.147 2.670 14.013 1.00 90.81 268 PRO A C 1
ATOM 2200 O O . PRO A 1 268 ? -23.141 3.515 13.126 1.00 90.81 268 PRO A O 1
ATOM 2203 N N . GLU A 1 269 ? -22.411 2.798 15.119 1.00 93.12 269 GLU A N 1
ATOM 2204 C CA . GLU A 1 269 ? -21.515 3.929 15.385 1.00 93.12 269 GLU A CA 1
ATOM 2205 C C . GLU A 1 269 ? -20.275 3.991 14.470 1.00 93.12 269 GLU A C 1
ATOM 2207 O O . GLU A 1 269 ? -19.528 4.956 14.523 1.00 93.12 269 GLU A O 1
ATOM 2212 N N . PHE A 1 270 ? -20.046 2.975 13.635 1.00 92.44 270 PHE A N 1
ATOM 2213 C CA . PHE A 1 270 ? -18.950 2.894 12.663 1.00 92.44 270 PHE A CA 1
ATOM 2214 C C . PHE A 1 270 ? -19.486 2.776 11.221 1.00 92.44 270 PHE A C 1
ATOM 2216 O O . PHE A 1 270 ? -18.875 2.123 10.378 1.00 92.44 270 PHE A O 1
ATOM 2223 N N . SER A 1 271 ? -20.669 3.341 10.953 1.00 87.88 271 SER A N 1
ATOM 2224 C CA . SER A 1 271 ? -21.369 3.235 9.660 1.00 87.88 271 SER A CA 1
ATOM 2225 C C . SER A 1 271 ? -20.899 4.222 8.586 1.00 87.88 271 SER A C 1
ATOM 2227 O O . SER A 1 271 ? -21.228 4.026 7.418 1.00 87.88 271 SER A O 1
ATOM 2229 N N . ALA A 1 272 ? -20.119 5.245 8.950 1.00 89.00 272 ALA A N 1
ATOM 2230 C CA . ALA A 1 272 ? -19.551 6.193 7.997 1.00 89.00 272 ALA A CA 1
ATOM 2231 C C . ALA A 1 272 ? -18.657 5.490 6.957 1.00 89.00 272 ALA A C 1
ATOM 2233 O O . ALA A 1 272 ? -17.883 4.586 7.285 1.00 89.00 272 ALA A O 1
ATOM 2234 N N . SER A 1 273 ? -18.728 5.935 5.706 1.00 91.19 273 SER A N 1
ATOM 2235 C CA . SER A 1 273 ? -17.859 5.482 4.621 1.00 91.19 273 SER A CA 1
ATOM 2236 C C . SER A 1 273 ? -17.551 6.655 3.704 1.00 91.19 273 SER A C 1
ATOM 2238 O O . SER A 1 273 ? -18.419 7.490 3.466 1.00 91.19 273 SER A O 1
ATOM 2240 N N . VAL A 1 274 ? -16.334 6.679 3.172 1.00 93.81 274 VAL A N 1
ATOM 2241 C CA . VAL A 1 274 ? -15.884 7.612 2.129 1.00 93.81 274 VAL A CA 1
ATOM 2242 C C . VAL A 1 274 ? -15.157 6.818 1.051 1.00 93.81 274 VAL A C 1
ATOM 2244 O O . VAL A 1 274 ? -14.735 5.685 1.312 1.00 93.81 274 VAL A O 1
ATOM 2247 N N . ASP A 1 275 ? -14.988 7.405 -0.127 1.00 94.56 275 ASP A N 1
ATOM 2248 C CA . ASP A 1 275 ? -14.117 6.856 -1.160 1.00 94.56 275 ASP A CA 1
ATOM 2249 C C . ASP A 1 275 ? -12.679 7.351 -0.963 1.00 94.56 275 ASP A C 1
ATOM 2251 O O . ASP A 1 275 ? -12.410 8.547 -0.866 1.00 94.56 275 ASP A O 1
ATOM 2255 N N . VAL A 1 276 ? -11.747 6.406 -0.880 1.00 95.69 276 VAL A N 1
ATOM 2256 C CA . VAL A 1 276 ? -10.310 6.649 -0.742 1.00 95.69 276 VAL A CA 1
ATOM 2257 C C . VAL A 1 276 ? -9.697 6.719 -2.130 1.00 95.69 276 VAL A C 1
ATOM 2259 O O . VAL A 1 276 ? -9.817 5.760 -2.890 1.00 95.69 276 VAL A O 1
ATOM 2262 N N . ALA A 1 277 ? -9.001 7.813 -2.430 1.00 96.06 277 ALA A N 1
ATOM 2263 C CA . ALA A 1 277 ? -8.167 7.924 -3.618 1.00 96.06 277 ALA A CA 1
ATOM 2264 C C . ALA A 1 277 ? -6.903 7.054 -3.457 1.00 96.06 277 ALA A C 1
ATOM 2266 O O . ALA A 1 277 ? -6.179 7.149 -2.459 1.00 96.06 277 ALA A O 1
ATOM 2267 N N . VAL A 1 278 ? -6.648 6.171 -4.422 1.00 95.56 278 VAL A N 1
ATOM 2268 C CA . VAL A 1 278 ? -5.602 5.139 -4.376 1.00 95.56 278 VAL A CA 1
ATOM 2269 C C . VAL A 1 278 ? -4.595 5.338 -5.510 1.00 95.56 278 VAL A C 1
ATOM 2271 O O . VAL A 1 278 ? -4.952 5.675 -6.636 1.00 95.56 278 VAL A O 1
ATOM 2274 N N . TYR A 1 279 ? -3.316 5.110 -5.199 1.00 95.00 279 TYR A N 1
ATOM 2275 C CA . TYR A 1 279 ? -2.191 5.260 -6.123 1.00 95.00 279 TYR A CA 1
ATOM 2276 C C . TYR A 1 279 ? -2.375 4.368 -7.368 1.00 95.00 279 TYR A C 1
ATOM 2278 O O . TYR A 1 279 ? -2.614 3.168 -7.173 1.00 95.00 279 TYR A O 1
ATOM 2286 N N . PRO A 1 280 ? -2.286 4.907 -8.603 1.00 95.69 280 PRO A N 1
ATOM 2287 C CA . PRO A 1 280 ? -2.678 4.206 -9.834 1.00 95.69 280 PRO A CA 1
ATOM 2288 C C . PRO A 1 280 ? -2.020 2.832 -10.012 1.00 95.69 280 PRO A C 1
ATOM 2290 O O . PRO A 1 280 ? -0.869 2.647 -9.613 1.00 95.69 280 PRO A O 1
ATOM 2293 N N . VAL A 1 281 ? -2.713 1.876 -10.645 1.00 96.25 281 VAL A N 1
ATOM 2294 C CA . VAL A 1 281 ? -2.134 0.553 -10.973 1.00 96.25 281 VAL A CA 1
ATOM 2295 C C . VAL A 1 281 ? -0.831 0.676 -11.777 1.00 96.25 281 VAL A C 1
ATOM 2297 O O . VAL A 1 281 ? 0.145 0.022 -11.419 1.00 96.25 281 VAL A O 1
ATOM 2300 N N . SER A 1 282 ? -0.771 1.548 -12.789 1.00 96.81 282 SER A N 1
ATOM 2301 C CA . SER A 1 282 ? 0.433 1.819 -13.599 1.00 96.81 282 SER A CA 1
ATOM 2302 C C . SER A 1 282 ? 1.641 2.221 -12.751 1.00 96.81 282 SER A C 1
ATOM 2304 O O . SER A 1 282 ? 2.727 1.652 -12.854 1.00 96.81 282 SER A O 1
ATOM 2306 N N . ASP A 1 283 ? 1.438 3.183 -11.857 1.00 96.50 283 ASP A N 1
ATOM 2307 C CA . ASP A 1 283 ? 2.483 3.743 -11.010 1.00 96.50 283 ASP A CA 1
ATOM 2308 C C . ASP A 1 283 ? 2.852 2.798 -9.867 1.00 96.50 283 ASP A C 1
ATOM 2310 O O . ASP A 1 283 ? 4.008 2.762 -9.450 1.00 96.50 283 ASP A O 1
ATOM 2314 N N . GLN A 1 284 ? 1.910 1.973 -9.400 1.00 96.38 284 GLN A N 1
ATOM 2315 C CA . GLN A 1 284 ? 2.192 0.896 -8.458 1.00 96.38 284 GLN A CA 1
ATOM 2316 C C . GLN A 1 284 ? 2.992 -0.243 -9.111 1.00 96.38 284 GLN A C 1
ATOM 2318 O O . GLN A 1 284 ? 3.886 -0.783 -8.464 1.00 96.38 284 GLN A O 1
ATOM 2323 N N . VAL A 1 285 ? 2.724 -0.590 -10.375 1.00 97.94 285 VAL A N 1
ATOM 2324 C CA . VAL A 1 285 ? 3.549 -1.525 -11.160 1.00 97.94 285 VAL A CA 1
ATOM 2325 C C . VAL A 1 285 ? 4.964 -0.965 -11.325 1.00 97.94 285 VAL A C 1
ATOM 2327 O O . VAL A 1 285 ? 5.936 -1.649 -11.002 1.00 97.94 285 VAL A O 1
ATOM 2330 N N . ALA A 1 286 ? 5.085 0.296 -11.746 1.00 97.38 286 ALA A N 1
ATOM 2331 C CA . ALA A 1 286 ? 6.368 0.967 -11.928 1.00 97.38 286 ALA A CA 1
ATOM 2332 C C . ALA A 1 286 ? 7.186 1.048 -10.625 1.00 97.38 286 ALA A C 1
ATOM 2334 O O . ALA A 1 286 ? 8.360 0.678 -10.614 1.00 97.38 286 ALA A O 1
ATOM 2335 N N . ASP A 1 287 ? 6.572 1.482 -9.518 1.00 95.44 287 ASP A N 1
ATOM 2336 C CA . ASP A 1 287 ? 7.214 1.584 -8.199 1.00 95.44 287 ASP A CA 1
ATOM 2337 C C . ASP A 1 287 ? 7.691 0.220 -7.679 1.00 95.44 287 ASP A C 1
ATOM 2339 O O . ASP A 1 287 ? 8.765 0.119 -7.087 1.00 95.44 287 ASP A O 1
ATOM 2343 N N . LYS A 1 288 ? 6.932 -0.849 -7.949 1.00 96.56 288 LYS A N 1
ATOM 2344 C CA . LYS A 1 288 ? 7.287 -2.220 -7.562 1.00 96.56 288 LYS A CA 1
ATOM 2345 C C . LYS A 1 288 ? 8.424 -2.795 -8.394 1.00 96.56 288 LYS A C 1
ATOM 2347 O O . LYS A 1 288 ? 9.355 -3.350 -7.815 1.00 96.56 288 LYS A O 1
ATOM 2352 N N . LEU A 1 289 ? 8.395 -2.625 -9.718 1.00 97.88 289 LEU A N 1
ATOM 2353 C CA . LEU A 1 289 ? 9.509 -3.012 -10.592 1.00 97.88 289 LEU A CA 1
ATOM 2354 C C . LEU A 1 289 ? 10.787 -2.247 -10.213 1.00 97.88 289 LEU A C 1
ATOM 2356 O O . LEU A 1 289 ? 11.844 -2.856 -10.068 1.00 97.88 289 LEU A O 1
ATOM 2360 N N . ALA A 1 290 ? 10.682 -0.941 -9.955 1.00 95.88 290 ALA A N 1
ATOM 2361 C CA . ALA A 1 290 ? 11.791 -0.132 -9.457 1.00 95.88 290 ALA A CA 1
ATOM 2362 C C . ALA A 1 290 ? 12.335 -0.658 -8.120 1.00 95.88 290 ALA A C 1
ATOM 2364 O O . ALA A 1 290 ? 13.518 -0.975 -8.015 1.00 95.88 290 ALA A O 1
ATOM 2365 N N . ALA A 1 291 ? 11.471 -0.841 -7.119 1.00 94.44 291 ALA A N 1
ATOM 2366 C CA . ALA A 1 291 ? 11.862 -1.328 -5.800 1.00 94.44 291 ALA A CA 1
ATOM 2367 C C . ALA A 1 291 ? 12.424 -2.766 -5.816 1.00 94.44 291 ALA A C 1
ATOM 2369 O O . ALA A 1 291 ? 13.213 -3.121 -4.939 1.00 94.44 291 ALA A O 1
ATOM 2370 N N . MET A 1 292 ? 12.068 -3.602 -6.799 1.00 96.12 292 MET A N 1
ATOM 2371 C CA . MET A 1 292 ? 12.673 -4.927 -6.988 1.00 96.12 292 MET A CA 1
ATOM 2372 C C . MET A 1 292 ? 14.130 -4.870 -7.465 1.00 96.12 292 MET A C 1
ATOM 2374 O O . MET A 1 292 ? 14.909 -5.737 -7.074 1.00 96.12 292 MET A O 1
ATOM 2378 N N . TYR A 1 293 ? 14.513 -3.886 -8.283 1.00 95.88 293 TYR A N 1
ATOM 2379 C CA . TYR A 1 293 ? 15.853 -3.817 -8.889 1.00 95.88 293 TYR A CA 1
ATOM 2380 C C . TYR A 1 293 ? 16.762 -2.730 -8.303 1.00 95.88 293 TYR A C 1
ATOM 2382 O O . TYR A 1 293 ? 17.968 -2.751 -8.542 1.00 95.88 293 TYR A O 1
ATOM 2390 N N . GLU A 1 294 ? 16.214 -1.843 -7.475 1.00 92.56 294 GLU A N 1
ATOM 2391 C CA . GLU A 1 294 ? 16.966 -0.879 -6.677 1.00 92.56 294 GLU A CA 1
ATOM 2392 C C . GLU A 1 294 ? 18.072 -1.549 -5.837 1.00 92.56 294 GLU A C 1
ATOM 2394 O O . GLU A 1 294 ? 17.901 -2.628 -5.256 1.00 92.56 294 GLU A O 1
ATOM 2399 N N . ARG A 1 295 ? 19.236 -0.894 -5.791 1.00 89.81 295 ARG A N 1
ATOM 2400 C CA . ARG A 1 295 ? 20.415 -1.318 -5.028 1.00 89.81 295 ARG A CA 1
ATOM 2401 C C . ARG A 1 295 ? 20.632 -0.364 -3.861 1.00 89.81 295 ARG A C 1
ATOM 2403 O O . ARG A 1 295 ? 20.451 0.842 -4.001 1.00 89.81 295 ARG A O 1
ATOM 2410 N N . HIS A 1 296 ? 21.046 -0.886 -2.710 1.00 82.44 296 HIS A N 1
ATOM 2411 C CA . HIS A 1 296 ? 21.177 -0.094 -1.485 1.00 82.44 296 HIS A CA 1
ATOM 2412 C C . HIS A 1 296 ? 22.620 -0.058 -0.961 1.00 82.44 296 HIS A C 1
ATOM 2414 O O . HIS A 1 296 ? 23.269 -1.091 -0.771 1.00 82.44 296 HIS A O 1
ATOM 2420 N N . GLY A 1 297 ? 23.120 1.142 -0.651 1.00 77.88 297 GLY A N 1
ATOM 2421 C CA . GLY A 1 297 ? 24.428 1.341 -0.021 1.00 77.88 297 GLY A CA 1
ATOM 2422 C C . GLY A 1 297 ? 25.590 0.803 -0.863 1.00 77.88 297 GLY A C 1
ATOM 2423 O O . GLY A 1 297 ? 25.907 1.343 -1.915 1.00 77.88 297 GLY A O 1
ATOM 2424 N N . ARG A 1 298 ? 26.254 -0.261 -0.393 1.00 75.75 298 ARG A N 1
ATOM 2425 C CA . ARG A 1 298 ? 27.374 -0.908 -1.106 1.00 75.75 298 ARG A CA 1
ATOM 2426 C C . ARG A 1 298 ? 26.868 -1.990 -2.067 1.00 75.75 298 ARG A C 1
ATOM 2428 O O . ARG A 1 298 ? 27.171 -3.161 -1.858 1.00 75.75 298 ARG A O 1
ATOM 2435 N N . ASP A 1 299 ? 26.076 -1.577 -3.058 1.00 80.50 299 ASP A N 1
ATOM 2436 C CA . ASP A 1 299 ? 25.468 -2.440 -4.092 1.00 80.50 299 ASP A CA 1
ATOM 2437 C C . ASP A 1 299 ? 24.737 -3.676 -3.521 1.00 80.50 299 ASP A C 1
ATOM 2439 O O . ASP A 1 299 ? 24.806 -4.785 -4.047 1.00 80.50 299 ASP A O 1
ATOM 2443 N N . LEU A 1 300 ? 24.048 -3.510 -2.383 1.00 84.75 300 LEU A N 1
ATOM 2444 C CA . LEU A 1 300 ? 23.251 -4.592 -1.807 1.00 84.75 300 LEU A CA 1
ATOM 2445 C C . LEU A 1 300 ? 21.958 -4.752 -2.602 1.00 84.75 300 LEU A C 1
ATOM 2447 O O . LEU A 1 300 ? 21.246 -3.777 -2.849 1.00 84.75 300 LEU A O 1
ATOM 2451 N N . ALA A 1 301 ? 21.639 -5.991 -2.966 1.00 86.81 301 ALA A N 1
ATOM 2452 C CA . ALA A 1 301 ? 20.423 -6.304 -3.692 1.00 86.81 301 ALA A CA 1
ATOM 2453 C C . ALA A 1 301 ? 19.151 -6.031 -2.875 1.00 86.81 301 ALA A C 1
ATOM 2455 O O . ALA A 1 301 ? 19.111 -6.198 -1.651 1.00 86.81 301 ALA A O 1
ATOM 2456 N N . SER A 1 302 ? 18.084 -5.666 -3.586 1.00 89.12 302 SER A N 1
ATOM 2457 C CA . SER A 1 302 ? 16.762 -5.499 -3.004 1.00 89.12 302 SER A CA 1
ATOM 2458 C C . SER A 1 302 ? 16.265 -6.768 -2.305 1.00 89.12 302 SER A C 1
ATOM 2460 O O . SER A 1 302 ? 16.372 -7.890 -2.809 1.00 89.12 302 SER A O 1
ATOM 2462 N N . THR A 1 303 ? 15.637 -6.570 -1.146 1.00 90.75 303 THR A N 1
ATOM 2463 C CA . THR A 1 303 ? 14.940 -7.621 -0.390 1.00 90.75 303 THR A CA 1
ATOM 2464 C C . THR A 1 303 ? 13.415 -7.543 -0.547 1.00 90.75 303 THR A C 1
ATOM 2466 O O . THR A 1 303 ? 12.680 -8.193 0.203 1.00 90.75 303 THR A O 1
ATOM 2469 N N . ARG A 1 304 ? 12.925 -6.803 -1.553 1.00 92.81 304 ARG A N 1
ATOM 2470 C CA . ARG A 1 304 ? 11.507 -6.543 -1.878 1.00 92.81 304 ARG A CA 1
ATOM 2471 C C . ARG A 1 304 ? 10.750 -7.741 -2.486 1.00 92.81 304 ARG A C 1
ATOM 2473 O O . ARG A 1 304 ? 9.947 -7.604 -3.400 1.00 92.81 304 ARG A O 1
ATOM 2480 N N . HIS A 1 305 ? 10.940 -8.936 -1.932 1.00 94.00 305 HIS A N 1
ATOM 2481 C CA . HIS A 1 305 ? 10.280 -10.179 -2.357 1.00 94.00 305 HIS A CA 1
ATOM 2482 C C . HIS A 1 305 ? 8.747 -10.077 -2.432 1.00 94.00 305 HIS A C 1
ATOM 2484 O O . HIS A 1 305 ? 8.128 -10.692 -3.292 1.00 94.00 305 HIS A O 1
ATOM 2490 N N . HIS A 1 306 ? 8.121 -9.315 -1.527 1.00 93.06 306 HIS A N 1
ATOM 2491 C CA . HIS A 1 306 ? 6.670 -9.111 -1.545 1.00 93.06 306 HIS A CA 1
ATOM 2492 C C . HIS A 1 306 ? 6.190 -8.289 -2.749 1.00 93.06 306 HIS A C 1
ATOM 2494 O O . HIS A 1 306 ? 5.031 -8.426 -3.123 1.00 93.06 306 HIS A O 1
ATOM 2500 N N . ASP A 1 307 ? 7.043 -7.479 -3.378 1.00 95.38 307 ASP A N 1
ATOM 2501 C CA . ASP A 1 307 ? 6.633 -6.678 -4.530 1.00 95.38 307 ASP A CA 1
ATOM 2502 C C . ASP A 1 307 ? 6.462 -7.531 -5.792 1.00 95.38 307 ASP A C 1
ATOM 2504 O O . ASP A 1 307 ? 5.524 -7.273 -6.535 1.00 95.38 307 ASP A O 1
ATOM 2508 N N . LEU A 1 308 ? 7.215 -8.631 -5.957 1.00 97.06 308 LEU A N 1
ATOM 2509 C CA . LEU A 1 308 ? 6.910 -9.650 -6.976 1.00 97.06 308 LEU A CA 1
ATOM 2510 C C . LEU A 1 308 ? 5.546 -10.314 -6.724 1.00 97.06 308 LEU A C 1
ATOM 2512 O O . LEU A 1 308 ? 4.803 -10.567 -7.666 1.00 97.06 308 LEU A O 1
ATOM 2516 N N . ALA A 1 309 ? 5.186 -10.577 -5.464 1.00 95.31 309 ALA A N 1
ATOM 2517 C CA . ALA A 1 309 ? 3.887 -11.171 -5.147 1.00 95.31 309 ALA A CA 1
ATOM 2518 C C . ALA A 1 309 ? 2.725 -10.198 -5.388 1.00 95.31 309 ALA A C 1
ATOM 2520 O O . ALA A 1 309 ? 1.697 -10.594 -5.930 1.00 95.31 309 ALA A O 1
ATOM 2521 N N . ASP A 1 310 ? 2.899 -8.927 -5.031 1.00 94.75 310 ASP A N 1
ATOM 2522 C CA . ASP A 1 310 ? 1.908 -7.892 -5.311 1.00 94.75 310 ASP A CA 1
ATOM 2523 C C . ASP A 1 310 ? 1.822 -7.570 -6.822 1.00 94.75 310 ASP A C 1
ATOM 2525 O O . ASP A 1 310 ? 0.730 -7.265 -7.285 1.00 94.75 310 ASP A O 1
ATOM 2529 N N . LEU A 1 311 ? 2.915 -7.669 -7.600 1.00 97.00 311 LEU A N 1
ATOM 2530 C CA . LEU A 1 311 ? 2.887 -7.576 -9.072 1.00 97.00 311 LEU A CA 1
ATOM 2531 C C . LEU A 1 311 ? 2.069 -8.722 -9.682 1.00 97.00 311 LEU A C 1
ATOM 2533 O O . LEU A 1 311 ? 1.124 -8.464 -10.417 1.00 97.00 311 LEU A O 1
ATOM 2537 N N . LEU A 1 312 ? 2.350 -9.973 -9.303 1.00 96.88 312 LEU A N 1
ATOM 2538 C CA . LEU A 1 312 ? 1.584 -11.137 -9.772 1.00 96.88 312 LEU A CA 1
ATOM 2539 C C . LEU A 1 312 ? 0.085 -11.034 -9.424 1.00 96.88 312 LEU A C 1
ATOM 2541 O O . LEU A 1 312 ? -0.755 -11.481 -10.195 1.00 96.88 312 LEU A O 1
ATOM 2545 N N . LEU A 1 313 ? -0.270 -10.397 -8.301 1.00 94.88 313 LEU A N 1
ATOM 2546 C CA . LEU A 1 313 ? -1.666 -10.073 -7.974 1.00 94.88 313 LEU A CA 1
ATOM 2547 C C . LEU A 1 313 ? -2.247 -8.921 -8.814 1.00 94.88 313 LEU A C 1
ATOM 2549 O O . LEU A 1 313 ? -3.458 -8.894 -9.022 1.00 94.88 313 LEU A O 1
ATOM 2553 N N . LEU A 1 314 ? -1.431 -7.966 -9.272 1.00 95.50 314 LEU A N 1
ATOM 2554 C CA . LEU A 1 314 ? -1.872 -6.862 -10.128 1.00 95.50 314 LEU A CA 1
ATOM 2555 C C . LEU A 1 314 ? -2.192 -7.353 -11.547 1.00 95.50 314 LEU A C 1
ATOM 2557 O O . LEU A 1 314 ? -3.294 -7.094 -12.024 1.00 95.50 314 LEU A O 1
ATOM 2561 N N . GLU A 1 315 ? -1.295 -8.107 -12.194 1.00 95.81 315 GLU A N 1
ATOM 2562 C CA . GLU A 1 315 ? -1.535 -8.634 -13.552 1.00 95.81 315 GLU A CA 1
ATOM 2563 C C . GLU A 1 315 ? -2.673 -9.671 -13.625 1.00 95.81 315 GLU A C 1
ATOM 2565 O O . GLU A 1 315 ? -3.355 -9.757 -14.642 1.00 95.81 315 GLU A O 1
ATOM 2570 N N . ASP A 1 316 ? -2.922 -10.427 -12.552 1.00 94.81 316 ASP A N 1
ATOM 2571 C CA . ASP A 1 316 ? -3.989 -11.441 -12.478 1.00 94.81 316 ASP A CA 1
ATOM 2572 C C . ASP A 1 316 ? -5.388 -10.824 -12.241 1.00 94.81 316 ASP A C 1
ATOM 2574 O O . ASP A 1 316 ? -6.402 -11.499 -12.402 1.00 94.81 316 ASP A O 1
ATOM 2578 N N . HIS A 1 317 ? -5.474 -9.534 -11.874 1.00 93.88 317 HIS A N 1
ATOM 2579 C CA . HIS A 1 317 ? -6.742 -8.898 -11.476 1.00 93.88 317 HIS A CA 1
ATOM 2580 C C . HIS A 1 317 ? -7.066 -7.549 -12.147 1.00 93.88 317 HIS A C 1
ATOM 2582 O O . HIS A 1 317 ? -8.244 -7.181 -12.172 1.00 93.88 317 HIS A O 1
ATOM 2588 N N . PHE A 1 318 ? -6.088 -6.800 -12.670 1.00 94.75 318 PHE A N 1
ATOM 2589 C CA . PHE A 1 318 ? -6.298 -5.439 -13.190 1.00 94.75 318 PHE A CA 1
ATOM 2590 C C . PHE A 1 318 ? -5.805 -5.268 -14.630 1.00 94.75 318 PHE A C 1
ATOM 2592 O O . PHE A 1 318 ? -4.721 -5.749 -14.963 1.00 94.75 318 PHE A O 1
ATOM 2599 N N . PRO A 1 319 ? -6.552 -4.546 -15.489 1.00 95.62 319 PRO A N 1
ATOM 2600 C CA . PRO A 1 319 ? -6.007 -4.102 -16.760 1.00 95.62 319 PRO A CA 1
ATOM 2601 C C . PRO A 1 319 ? -4.849 -3.132 -16.507 1.00 95.62 319 PRO A C 1
ATOM 2603 O O . PRO A 1 319 ? -4.947 -2.240 -15.662 1.00 95.62 319 PRO A O 1
ATOM 2606 N N . ILE A 1 320 ? -3.757 -3.307 -17.245 1.00 97.00 320 ILE A N 1
ATOM 2607 C CA . ILE A 1 320 ? -2.579 -2.435 -17.181 1.00 97.00 320 ILE A CA 1
ATOM 2608 C C . ILE A 1 320 ? -2.454 -1.767 -18.548 1.00 97.00 320 ILE A C 1
ATOM 2610 O O . ILE A 1 320 ? -2.336 -2.452 -19.561 1.00 97.00 320 ILE A O 1
ATOM 2614 N N . ASP A 1 321 ? -2.519 -0.439 -18.587 1.00 96.88 321 ASP A N 1
ATOM 2615 C CA . ASP A 1 321 ? -2.260 0.332 -19.803 1.00 96.88 321 ASP A CA 1
ATOM 2616 C C . ASP A 1 321 ? -0.752 0.359 -20.085 1.00 96.88 321 ASP A C 1
ATOM 2618 O O . ASP A 1 321 ? 0.042 0.638 -19.181 1.00 96.88 321 ASP A O 1
ATOM 2622 N N . HIS A 1 322 ? -0.353 0.041 -21.317 1.00 97.31 322 HIS A N 1
ATOM 2623 C CA . HIS A 1 322 ? 1.052 -0.024 -21.703 1.00 97.31 322 HIS A CA 1
ATOM 2624 C C . HIS A 1 322 ? 1.731 1.344 -21.612 1.00 97.31 322 HIS A C 1
ATOM 2626 O O . HIS A 1 322 ? 2.714 1.505 -20.889 1.00 97.31 322 HIS A O 1
ATOM 2632 N N . ASP A 1 323 ? 1.200 2.335 -22.324 1.00 95.50 323 ASP A N 1
ATOM 2633 C CA . ASP A 1 323 ? 1.883 3.603 -22.574 1.00 95.50 323 ASP A CA 1
ATOM 2634 C C . ASP A 1 323 ? 1.970 4.439 -21.282 1.00 95.50 323 ASP A C 1
ATOM 2636 O O . ASP A 1 323 ? 3.023 4.993 -20.955 1.00 95.50 323 ASP A O 1
ATOM 2640 N N . VAL A 1 324 ? 0.904 4.426 -20.473 1.00 96.50 324 VAL A N 1
ATOM 2641 C CA . VAL A 1 324 ? 0.865 5.040 -19.135 1.00 96.50 324 VAL A CA 1
ATOM 2642 C C . VAL A 1 324 ? 1.844 4.352 -18.175 1.00 96.50 324 VAL A C 1
ATOM 2644 O O . VAL A 1 324 ? 2.523 5.026 -17.397 1.00 96.50 324 VAL A O 1
ATOM 2647 N N . THR A 1 325 ? 1.967 3.021 -18.222 1.00 98.06 325 THR A N 1
ATOM 2648 C CA . THR A 1 325 ? 2.872 2.280 -17.322 1.00 98.06 325 THR A CA 1
ATOM 2649 C C . THR A 1 325 ? 4.339 2.427 -17.726 1.00 98.06 325 THR A C 1
ATOM 2651 O O . THR A 1 325 ? 5.197 2.536 -16.852 1.00 98.06 325 THR A O 1
ATOM 2654 N N . VAL A 1 326 ? 4.646 2.520 -19.023 1.00 97.38 326 VAL A N 1
ATOM 2655 C CA . VAL A 1 326 ? 5.998 2.830 -19.520 1.00 97.38 326 VAL A CA 1
ATOM 2656 C C . VAL A 1 326 ? 6.419 4.246 -19.115 1.00 97.38 326 VAL A C 1
ATOM 2658 O O . VAL A 1 326 ? 7.527 4.430 -18.607 1.00 97.38 326 VAL A O 1
ATOM 2661 N N . ALA A 1 327 ? 5.525 5.233 -19.226 1.00 96.00 327 ALA A N 1
ATOM 2662 C CA . ALA A 1 327 ? 5.772 6.588 -18.731 1.00 96.00 327 ALA A CA 1
ATOM 2663 C C . ALA A 1 327 ? 5.945 6.638 -17.195 1.00 96.00 327 ALA A C 1
ATOM 2665 O O . ALA A 1 327 ? 6.796 7.373 -16.687 1.00 96.00 327 ALA A O 1
ATOM 2666 N N . ALA A 1 328 ? 5.207 5.817 -16.439 1.00 96.12 328 ALA A N 1
ATOM 2667 C CA . ALA A 1 328 ? 5.412 5.671 -14.997 1.00 96.12 328 ALA A CA 1
ATOM 2668 C C . ALA A 1 328 ? 6.761 5.000 -14.656 1.00 96.12 328 ALA A C 1
ATOM 2670 O O . ALA A 1 328 ? 7.436 5.421 -13.714 1.00 96.12 328 ALA A O 1
ATOM 2671 N N . ILE A 1 329 ? 7.200 4.006 -15.438 1.00 96.69 329 ILE A N 1
ATOM 2672 C CA . ILE A 1 329 ? 8.527 3.377 -15.316 1.00 96.69 329 ILE A CA 1
ATOM 2673 C C . ILE A 1 329 ? 9.648 4.388 -15.601 1.00 96.69 329 ILE A C 1
ATOM 2675 O O . ILE A 1 329 ? 10.628 4.425 -14.856 1.00 96.69 329 ILE A O 1
ATOM 2679 N N . ASP A 1 330 ? 9.513 5.236 -16.623 1.00 94.19 330 ASP A N 1
ATOM 2680 C CA . ASP A 1 330 ? 10.455 6.337 -16.873 1.00 94.19 330 ASP A CA 1
ATOM 2681 C C . ASP A 1 330 ? 10.508 7.324 -15.698 1.00 94.19 330 ASP A C 1
ATOM 2683 O O . ASP A 1 330 ? 11.588 7.681 -15.223 1.00 94.19 330 ASP A O 1
ATOM 2687 N N . ASN A 1 331 ? 9.349 7.692 -15.145 1.00 92.69 331 ASN A N 1
ATOM 2688 C CA . ASN A 1 331 ? 9.297 8.552 -13.969 1.00 92.69 331 ASN A CA 1
ATOM 2689 C C . ASN A 1 331 ? 10.056 7.947 -12.775 1.00 92.69 331 ASN A C 1
ATOM 2691 O O . ASN A 1 331 ? 10.807 8.657 -12.108 1.00 92.69 331 ASN A O 1
ATOM 2695 N N . GLN A 1 332 ? 9.948 6.633 -12.553 1.00 93.31 332 GLN A N 1
ATOM 2696 C CA . GLN A 1 332 ? 10.719 5.931 -11.520 1.00 93.31 332 GLN A CA 1
ATOM 2697 C C . GLN A 1 332 ? 12.232 5.933 -11.803 1.00 93.31 332 GLN A C 1
ATOM 2699 O O . GLN A 1 332 ? 13.007 6.182 -10.880 1.00 93.31 332 GLN A O 1
ATOM 2704 N N . LYS A 1 333 ? 12.666 5.741 -13.061 1.00 92.75 333 LYS A N 1
ATOM 2705 C CA . LYS A 1 333 ? 14.084 5.878 -13.471 1.00 92.75 333 LYS A CA 1
ATOM 2706 C C . LYS A 1 333 ? 14.624 7.295 -13.230 1.00 92.75 333 LYS A C 1
ATOM 2708 O O . LYS A 1 333 ? 15.787 7.448 -12.875 1.00 92.75 333 LYS A O 1
ATOM 2713 N N . ARG A 1 334 ? 13.789 8.327 -13.397 1.00 89.94 334 ARG A N 1
ATOM 2714 C CA . ARG A 1 334 ? 14.155 9.737 -13.174 1.00 89.94 334 ARG A CA 1
ATOM 2715 C C . ARG A 1 334 ? 14.262 10.118 -11.694 1.00 89.94 334 ARG A C 1
ATOM 2717 O O . ARG A 1 334 ? 15.119 10.930 -11.362 1.00 89.94 334 ARG A O 1
ATOM 2724 N N . VAL A 1 335 ? 13.406 9.583 -10.817 1.00 87.44 335 VAL A N 1
ATOM 2725 C CA . VAL A 1 335 ? 13.393 9.961 -9.383 1.00 87.44 335 VAL A CA 1
ATOM 2726 C C . VAL A 1 335 ? 14.247 9.062 -8.480 1.00 87.44 335 VAL A C 1
ATOM 2728 O O . VAL A 1 335 ? 14.486 9.427 -7.331 1.00 87.44 335 VAL A O 1
ATOM 2731 N N . ARG A 1 336 ? 14.725 7.912 -8.974 1.00 88.25 336 ARG A N 1
ATOM 2732 C CA . ARG A 1 336 ? 15.618 6.991 -8.249 1.00 88.25 336 ARG A CA 1
ATOM 2733 C C . ARG A 1 336 ? 17.003 6.994 -8.896 1.00 88.25 336 ARG A C 1
ATOM 2735 O O . ARG A 1 336 ? 17.221 6.350 -9.922 1.00 88.25 336 ARG A O 1
ATOM 2742 N N . GLU A 1 337 ? 17.935 7.739 -8.304 1.00 84.75 337 GLU A N 1
ATOM 2743 C CA . GLU A 1 337 ? 19.295 7.898 -8.832 1.00 84.75 337 GLU A CA 1
ATOM 2744 C C . GLU A 1 337 ? 19.988 6.538 -9.034 1.00 84.75 337 GLU A C 1
ATOM 2746 O O . GLU A 1 337 ? 20.040 5.702 -8.133 1.00 84.75 337 GLU A O 1
ATOM 2751 N N . GLY A 1 338 ? 20.521 6.309 -10.239 1.00 87.81 338 GLY A N 1
ATOM 2752 C CA . GLY A 1 338 ? 21.239 5.078 -10.578 1.00 87.81 338 GLY A CA 1
ATOM 2753 C C . GLY A 1 338 ? 20.369 3.829 -10.788 1.00 87.81 338 GLY A C 1
ATOM 2754 O O . GLY A 1 338 ? 20.927 2.742 -10.939 1.00 87.81 338 GLY A O 1
ATOM 2755 N N . LEU A 1 339 ? 19.033 3.941 -10.826 1.00 92.44 339 LEU A N 1
ATOM 2756 C CA . LEU A 1 339 ? 18.154 2.795 -11.082 1.00 92.44 339 LEU A CA 1
ATOM 2757 C C . LEU A 1 339 ? 18.369 2.211 -12.491 1.00 92.44 339 LEU A C 1
ATOM 2759 O O . LEU A 1 339 ? 18.037 2.831 -13.501 1.00 92.44 339 LEU A O 1
ATOM 2763 N N . VAL A 1 340 ? 18.835 0.962 -12.549 1.00 92.25 340 VAL A N 1
ATOM 2764 C CA . VAL A 1 340 ? 18.927 0.167 -13.782 1.00 92.25 340 VAL A CA 1
ATOM 2765 C C . VAL A 1 340 ? 17.927 -0.984 -13.704 1.00 92.25 340 VAL A C 1
ATOM 2767 O O . VAL A 1 340 ? 18.034 -1.853 -12.841 1.00 92.25 340 VAL A O 1
ATOM 2770 N N . LEU A 1 341 ? 16.964 -1.003 -14.627 1.00 96.00 341 LEU A N 1
ATOM 2771 C CA . LEU A 1 341 ? 16.019 -2.111 -14.783 1.00 96.00 341 LEU A CA 1
ATOM 2772 C C . LEU A 1 341 ? 16.553 -3.130 -15.808 1.00 96.00 341 LEU A C 1
ATOM 2774 O O . LEU A 1 341 ? 17.112 -2.720 -16.828 1.00 96.00 341 LEU A O 1
ATOM 2778 N N . PRO A 1 342 ? 16.379 -4.445 -15.585 1.00 96.50 342 PRO A N 1
ATOM 2779 C CA . PRO A 1 342 ? 16.682 -5.461 -16.585 1.00 96.50 342 PRO A CA 1
ATOM 2780 C C . PRO A 1 342 ? 15.610 -5.490 -17.682 1.00 96.50 342 PRO A C 1
ATOM 2782 O O . PRO A 1 342 ? 14.441 -5.239 -17.418 1.00 96.50 342 PRO A O 1
ATOM 2785 N N . ALA A 1 343 ? 15.984 -5.914 -18.891 1.00 95.81 343 ALA A N 1
ATOM 2786 C CA . ALA A 1 343 ? 15.053 -6.102 -20.012 1.00 95.81 343 ALA A CA 1
ATOM 2787 C C . ALA A 1 343 ? 14.133 -7.343 -19.878 1.00 95.81 343 ALA A C 1
ATOM 2789 O O . ALA A 1 343 ? 13.402 -7.672 -20.809 1.00 95.81 343 ALA A O 1
ATOM 2790 N N . GLN A 1 344 ? 14.197 -8.077 -18.763 1.00 97.31 344 GLN A N 1
ATOM 2791 C CA . GLN A 1 344 ? 13.324 -9.214 -18.450 1.00 97.31 344 GLN A CA 1
ATOM 2792 C C . GLN A 1 344 ? 13.125 -9.327 -16.937 1.00 97.31 344 GLN A C 1
ATOM 2794 O O . GLN A 1 344 ? 14.050 -9.046 -16.169 1.00 97.31 344 GLN A O 1
ATOM 2799 N N . LEU A 1 345 ? 11.970 -9.831 -16.502 1.00 97.88 345 LEU A N 1
ATOM 2800 C CA . LEU A 1 345 ? 11.683 -10.109 -15.096 1.00 97.88 345 LEU A CA 1
ATOM 2801 C C . LEU A 1 345 ? 12.553 -11.282 -14.593 1.00 97.88 345 LEU A C 1
ATOM 2803 O O . LEU A 1 345 ? 12.285 -12.465 -14.839 1.00 97.88 345 LEU A O 1
ATOM 2807 N N . ILE A 1 346 ? 13.634 -10.950 -13.891 1.00 97.25 346 ILE A N 1
ATOM 2808 C CA . ILE A 1 346 ? 14.623 -11.880 -13.319 1.00 97.25 346 ILE A CA 1
ATOM 2809 C C . ILE A 1 346 ? 14.718 -11.730 -11.795 1.00 97.25 346 ILE A C 1
ATOM 2811 O O . ILE A 1 346 ? 14.343 -10.697 -11.243 1.00 97.25 346 ILE A O 1
ATOM 2815 N N . ALA A 1 347 ? 15.253 -12.741 -11.105 1.00 96.44 347 ALA A N 1
ATOM 2816 C CA . ALA A 1 347 ? 15.567 -12.635 -9.680 1.00 96.44 347 ALA A CA 1
ATOM 2817 C C . ALA A 1 347 ? 16.660 -11.560 -9.447 1.00 96.44 347 ALA A C 1
ATOM 2819 O O . ALA A 1 347 ? 17.729 -11.675 -10.051 1.00 96.44 347 ALA A O 1
ATOM 2820 N N . PRO A 1 348 ? 16.443 -10.547 -8.581 1.00 94.62 348 PRO A N 1
ATOM 2821 C CA . PRO A 1 348 ? 17.439 -9.503 -8.291 1.00 94.62 348 PRO A CA 1
ATOM 2822 C C . PRO A 1 348 ? 18.723 -9.996 -7.603 1.00 94.62 348 PRO A C 1
ATOM 2824 O O . PRO A 1 348 ? 19.744 -9.304 -7.667 1.00 94.62 348 PRO A O 1
ATOM 2827 N N . ASP A 1 349 ? 18.657 -11.156 -6.936 1.00 94.50 349 ASP A N 1
ATOM 2828 C CA . ASP A 1 349 ? 19.760 -11.854 -6.262 1.00 94.50 349 ASP A CA 1
ATOM 2829 C C . ASP A 1 349 ? 19.462 -13.371 -6.142 1.00 94.50 349 ASP A C 1
ATOM 2831 O O . ASP A 1 349 ? 18.288 -13.746 -6.029 1.00 94.50 349 ASP A O 1
ATOM 2835 N N . PRO A 1 350 ? 20.472 -14.268 -6.129 1.00 94.62 350 PRO A N 1
ATOM 2836 C CA . PRO A 1 350 ? 20.272 -15.702 -5.898 1.00 94.62 350 PRO A CA 1
ATOM 2837 C C . PRO A 1 350 ? 19.581 -16.079 -4.575 1.00 94.62 350 PRO A C 1
ATOM 2839 O O . PRO A 1 350 ? 18.979 -17.152 -4.493 1.00 94.62 350 PRO A O 1
ATOM 2842 N N . ASP A 1 351 ? 19.622 -15.244 -3.532 1.00 93.25 351 ASP A N 1
ATOM 2843 C CA . ASP A 1 351 ? 18.993 -15.571 -2.249 1.00 93.25 351 ASP A CA 1
ATOM 2844 C C . ASP A 1 351 ? 17.453 -15.609 -2.313 1.00 93.25 351 ASP A C 1
ATOM 2846 O O . ASP A 1 351 ? 16.820 -16.326 -1.521 1.00 93.25 351 ASP A O 1
ATOM 2850 N N . TRP A 1 352 ? 16.863 -14.974 -3.335 1.00 96.50 352 TRP A N 1
ATOM 2851 C CA . TRP A 1 352 ? 15.423 -14.966 -3.591 1.00 96.50 352 TRP A CA 1
ATOM 2852 C C . TRP A 1 352 ? 14.857 -16.379 -3.768 1.00 96.50 352 TRP A C 1
ATOM 2854 O O . TRP A 1 352 ? 13.782 -16.663 -3.238 1.00 96.50 352 TRP A O 1
ATOM 2864 N N . TYR A 1 353 ? 15.589 -17.300 -4.410 1.00 96.19 353 TYR A N 1
ATOM 2865 C CA . TYR A 1 353 ? 15.156 -18.697 -4.585 1.00 96.19 353 TYR A CA 1
ATOM 2866 C C . TYR A 1 353 ? 14.908 -19.412 -3.244 1.00 96.19 353 TYR A C 1
ATOM 2868 O O . TYR A 1 353 ? 14.056 -20.292 -3.154 1.00 96.19 353 TYR A O 1
ATOM 2876 N N . THR A 1 354 ? 15.609 -19.014 -2.175 1.00 95.50 354 THR A N 1
ATOM 2877 C CA . THR A 1 354 ? 15.466 -19.617 -0.835 1.00 95.50 354 THR A CA 1
ATOM 2878 C C . THR A 1 354 ? 14.365 -18.970 0.015 1.00 95.50 354 THR A C 1
ATOM 2880 O O . THR A 1 354 ? 13.864 -19.577 0.970 1.00 95.50 354 THR A O 1
ATOM 2883 N N . LYS A 1 355 ? 13.987 -17.730 -0.317 1.00 95.56 355 LYS A N 1
ATOM 2884 C CA . LYS A 1 355 ? 13.045 -16.895 0.444 1.00 95.56 355 LYS A CA 1
ATOM 2885 C C . LYS A 1 355 ? 11.646 -16.884 -0.170 1.00 95.56 355 LYS A C 1
ATOM 2887 O O . LYS A 1 355 ? 10.664 -16.945 0.573 1.00 95.56 355 LYS A O 1
ATOM 2892 N N . TRP A 1 356 ? 11.556 -16.853 -1.501 1.00 97.00 356 TRP A N 1
ATOM 2893 C CA . TRP A 1 356 ? 10.310 -16.722 -2.256 1.00 97.00 356 TRP A CA 1
ATOM 2894 C C . TRP A 1 356 ? 9.215 -17.729 -1.867 1.00 97.00 356 TRP A C 1
ATOM 2896 O O . TRP A 1 356 ? 8.109 -17.265 -1.591 1.00 97.00 356 TRP A O 1
ATOM 2906 N N . PRO A 1 357 ? 9.461 -19.050 -1.723 1.00 96.62 357 PRO A N 1
ATOM 2907 C CA . PRO A 1 357 ? 8.369 -20.002 -1.485 1.00 96.62 357 PRO A CA 1
ATOM 2908 C C . PRO A 1 357 ? 7.571 -19.724 -0.201 1.00 96.62 357 PRO A C 1
ATOM 2910 O O . PRO A 1 357 ? 6.351 -19.865 -0.169 1.00 96.62 357 PRO A O 1
ATOM 2913 N N . LYS A 1 358 ? 8.241 -19.241 0.855 1.00 94.50 358 LYS A N 1
ATOM 2914 C CA . LYS A 1 358 ? 7.607 -18.851 2.132 1.00 94.50 358 LYS A CA 1
ATOM 2915 C C . LYS A 1 358 ? 6.773 -17.569 2.003 1.00 94.50 358 LYS A C 1
ATOM 2917 O O . LYS A 1 358 ? 5.823 -17.355 2.755 1.00 94.50 358 LYS A O 1
ATOM 2922 N N . ILE A 1 359 ? 7.150 -16.712 1.060 1.00 93.62 359 ILE A N 1
ATOM 2923 C CA . ILE A 1 359 ? 6.542 -15.408 0.801 1.00 93.62 359 ILE A CA 1
ATOM 2924 C C . ILE A 1 359 ? 5.339 -15.560 -0.135 1.00 93.62 359 ILE A C 1
ATOM 2926 O O . ILE A 1 359 ? 4.269 -15.039 0.177 1.00 93.62 359 ILE A O 1
ATOM 2930 N N . ALA A 1 360 ? 5.450 -16.364 -1.193 1.00 94.69 360 ALA A N 1
ATOM 2931 C CA . ALA A 1 360 ? 4.328 -16.743 -2.050 1.00 94.69 360 ALA A CA 1
ATOM 2932 C C . ALA A 1 360 ? 3.214 -17.445 -1.249 1.00 94.69 360 ALA A C 1
ATOM 2934 O O . ALA A 1 360 ? 2.058 -17.020 -1.296 1.00 94.69 360 ALA A O 1
ATOM 2935 N N . ALA A 1 361 ? 3.579 -18.418 -0.402 1.00 91.25 361 ALA A N 1
ATOM 2936 C CA . ALA A 1 361 ? 2.648 -19.146 0.466 1.00 91.25 361 ALA A CA 1
ATOM 2937 C C . ALA A 1 361 ? 1.903 -18.271 1.495 1.00 91.25 361 ALA A C 1
ATOM 2939 O O . ALA A 1 361 ? 0.882 -18.693 2.034 1.00 91.25 361 ALA A O 1
ATOM 2940 N N . THR A 1 362 ? 2.381 -17.051 1.765 1.00 88.50 362 THR A N 1
ATOM 2941 C CA . THR A 1 362 ? 1.728 -16.076 2.661 1.00 88.50 362 THR A CA 1
ATOM 2942 C C . THR A 1 362 ? 1.121 -14.874 1.928 1.00 88.50 362 THR A C 1
ATOM 2944 O O . THR A 1 362 ? 0.519 -14.008 2.564 1.00 88.50 362 THR A O 1
ATOM 2947 N N . SER A 1 363 ? 1.216 -14.833 0.594 1.00 86.38 363 SER A N 1
ATOM 2948 C CA . SER A 1 363 ? 0.731 -13.726 -0.246 1.00 86.38 363 SER A CA 1
ATOM 2949 C C . SER A 1 363 ? -0.499 -14.089 -1.091 1.00 86.38 363 SER A C 1
ATOM 2951 O O . SER A 1 363 ? -0.827 -13.369 -2.022 1.00 86.38 363 SER A O 1
ATOM 2953 N N . GLN A 1 364 ? -1.202 -15.180 -0.751 1.00 84.62 364 GLN A N 1
ATOM 2954 C CA . GLN A 1 364 ? -2.443 -15.651 -1.403 1.00 84.62 364 GLN A CA 1
ATOM 2955 C C . GLN A 1 364 ? -2.315 -16.005 -2.904 1.00 84.62 364 GLN A C 1
ATOM 2957 O O . GLN A 1 364 ? -3.322 -16.225 -3.571 1.00 84.62 364 GLN A O 1
ATOM 2962 N N . LEU A 1 365 ? -1.084 -16.170 -3.403 1.00 91.44 365 LEU A N 1
ATOM 2963 C CA . LEU A 1 365 ? -0.808 -16.737 -4.725 1.00 91.44 365 LEU A CA 1
ATOM 2964 C C . LEU A 1 365 ? -1.123 -18.248 -4.772 1.00 91.44 365 LEU A C 1
ATOM 2966 O O . LEU A 1 365 ? -0.900 -18.948 -3.772 1.00 91.44 365 LEU A O 1
ATOM 2970 N N . PRO A 1 366 ? -1.564 -18.790 -5.925 1.00 93.19 366 PRO A N 1
ATOM 2971 C CA . PRO A 1 366 ? -1.749 -20.228 -6.110 1.00 93.19 366 PRO A CA 1
ATOM 2972 C C . PRO A 1 366 ? -0.425 -20.994 -5.977 1.00 93.19 366 PRO A C 1
ATOM 2974 O O . PRO A 1 366 ? 0.648 -20.476 -6.286 1.00 93.19 366 PRO A O 1
ATOM 2977 N N . ALA A 1 367 ? -0.501 -22.258 -5.547 1.00 96.00 367 ALA A N 1
ATOM 2978 C CA . ALA A 1 367 ? 0.672 -23.096 -5.260 1.00 96.00 367 ALA A CA 1
ATOM 2979 C C . ALA A 1 367 ? 1.623 -23.287 -6.460 1.00 96.00 367 ALA A C 1
ATOM 2981 O O . ALA A 1 367 ? 2.821 -23.489 -6.273 1.00 96.00 367 ALA A O 1
ATOM 2982 N N . SER A 1 368 ? 1.113 -23.165 -7.688 1.00 96.31 368 SER A N 1
ATOM 2983 C CA . SER A 1 368 ? 1.902 -23.165 -8.927 1.00 96.31 368 SER A CA 1
ATOM 2984 C C . SER A 1 368 ? 2.920 -22.021 -9.018 1.00 96.31 368 SER A C 1
ATOM 2986 O O . SER A 1 368 ? 3.916 -22.169 -9.716 1.00 96.31 368 SER A O 1
ATOM 2988 N N . LEU A 1 369 ? 2.708 -20.910 -8.305 1.00 97.25 369 LEU A N 1
ATOM 2989 C CA . LEU A 1 369 ? 3.612 -19.753 -8.261 1.00 97.25 369 LEU A CA 1
ATOM 2990 C C . LEU A 1 369 ? 4.474 -19.720 -6.985 1.00 97.25 369 LEU A C 1
ATOM 2992 O O . LEU A 1 369 ? 5.102 -18.707 -6.685 1.00 97.25 369 LEU A O 1
ATOM 2996 N N . HIS A 1 370 ? 4.508 -20.806 -6.200 1.00 97.31 370 HIS A N 1
ATOM 2997 C CA . HIS A 1 370 ? 5.365 -20.887 -5.005 1.00 97.31 370 HIS A CA 1
ATOM 2998 C C . HIS A 1 370 ? 6.816 -21.261 -5.348 1.00 97.31 370 HIS A C 1
ATOM 3000 O O . HIS A 1 370 ? 7.710 -20.995 -4.549 1.00 97.31 370 HIS A O 1
ATOM 3006 N N . ASP A 1 371 ? 7.076 -21.800 -6.544 1.00 97.81 371 ASP A N 1
ATOM 3007 C CA . ASP A 1 371 ? 8.418 -21.800 -7.139 1.00 97.81 371 ASP A CA 1
ATOM 3008 C C . ASP A 1 371 ? 8.739 -20.429 -7.763 1.00 97.81 371 ASP A C 1
ATOM 3010 O O . ASP A 1 371 ? 7.863 -19.767 -8.323 1.00 97.81 371 ASP A O 1
ATOM 3014 N N . LEU A 1 372 ? 10.004 -20.000 -7.680 1.00 98.31 372 LEU A N 1
ATOM 3015 C CA . LEU A 1 372 ? 10.425 -18.691 -8.185 1.00 98.31 372 LEU A CA 1
ATOM 3016 C C . LEU A 1 372 ? 10.577 -18.665 -9.712 1.00 98.31 372 LEU A C 1
ATOM 3018 O O . LEU A 1 372 ? 10.300 -17.635 -10.319 1.00 98.31 372 LEU A O 1
ATOM 3022 N N . ASN A 1 373 ? 10.970 -19.768 -10.357 1.00 98.25 373 ASN A N 1
ATOM 3023 C CA . ASN A 1 373 ? 11.051 -19.803 -11.821 1.00 98.25 373 ASN A CA 1
ATOM 3024 C C . ASN A 1 373 ? 9.649 -19.757 -12.429 1.00 98.25 373 ASN A C 1
ATOM 3026 O O . ASN A 1 373 ? 9.426 -19.001 -13.368 1.00 98.25 373 ASN A O 1
ATOM 3030 N N . ALA A 1 374 ? 8.699 -20.501 -11.855 1.00 98.25 374 ALA A N 1
ATOM 3031 C CA . ALA A 1 374 ? 7.292 -20.442 -12.234 1.00 98.25 374 ALA A CA 1
ATOM 3032 C C . ALA A 1 374 ? 6.694 -19.042 -12.008 1.00 98.25 374 ALA A C 1
ATOM 3034 O O . ALA A 1 374 ? 6.042 -18.518 -12.905 1.00 98.25 374 ALA A O 1
ATOM 3035 N N . ALA A 1 375 ? 6.966 -18.406 -10.862 1.00 98.38 375 ALA A N 1
ATOM 3036 C CA . ALA A 1 375 ? 6.538 -17.035 -10.575 1.00 98.38 375 ALA A CA 1
ATOM 3037 C C . ALA A 1 375 ? 7.102 -16.008 -11.572 1.00 98.38 375 ALA A C 1
ATOM 3039 O O . ALA A 1 375 ? 6.345 -15.231 -12.150 1.00 98.38 375 ALA A O 1
ATOM 3040 N N . LEU A 1 376 ? 8.416 -16.030 -11.825 1.00 98.56 376 LEU A N 1
ATOM 3041 C CA . LEU A 1 376 ? 9.052 -15.128 -12.789 1.00 98.56 376 LEU A CA 1
ATOM 3042 C C . LEU A 1 376 ? 8.535 -15.387 -14.209 1.00 98.56 376 LEU A C 1
ATOM 3044 O O . LEU A 1 376 ? 8.097 -14.454 -14.870 1.00 98.56 376 LEU A O 1
ATOM 3048 N N . ALA A 1 377 ? 8.508 -16.642 -14.668 1.00 98.25 377 ALA A N 1
ATOM 3049 C CA . ALA A 1 377 ? 7.990 -17.003 -15.990 1.00 98.25 377 ALA A CA 1
ATOM 3050 C C . ALA A 1 377 ? 6.495 -16.681 -16.165 1.00 98.25 377 ALA A C 1
ATOM 3052 O O . ALA A 1 377 ? 6.043 -16.501 -17.295 1.00 98.25 377 ALA A O 1
ATOM 3053 N N . HIS A 1 378 ? 5.733 -16.585 -15.070 1.00 98.00 378 HIS A N 1
ATOM 3054 C CA . HIS A 1 378 ? 4.363 -16.096 -15.111 1.00 98.00 378 HIS A CA 1
ATOM 3055 C C . HIS A 1 378 ? 4.341 -14.585 -15.395 1.00 98.00 378 HIS A C 1
ATOM 3057 O O . HIS A 1 378 ? 3.819 -14.182 -16.435 1.00 98.00 378 HIS A O 1
ATOM 3063 N N . GLY A 1 379 ? 5.019 -13.792 -14.555 1.00 98.19 379 GLY A N 1
ATOM 3064 C CA . GLY A 1 379 ? 5.049 -12.329 -14.664 1.00 98.19 379 GLY A CA 1
ATOM 3065 C C . GLY A 1 379 ? 5.732 -11.781 -15.921 1.00 98.19 379 GLY A C 1
ATOM 3066 O O . GLY A 1 379 ? 5.404 -10.691 -16.384 1.00 98.19 379 GLY A O 1
ATOM 3067 N N . ARG A 1 380 ? 6.651 -12.536 -16.542 1.00 98.44 380 ARG A N 1
ATOM 3068 C CA . ARG A 1 380 ? 7.282 -12.141 -17.818 1.00 98.44 380 ARG A CA 1
ATOM 3069 C C . ARG A 1 380 ? 6.274 -11.854 -18.927 1.00 98.44 380 ARG A C 1
ATOM 3071 O O . ARG A 1 380 ? 6.539 -10.986 -19.749 1.00 98.44 380 ARG A O 1
ATOM 3078 N N . ARG A 1 381 ? 5.122 -12.539 -18.949 1.00 97.62 381 ARG A N 1
ATOM 3079 C CA . ARG A 1 381 ? 4.104 -12.332 -19.995 1.00 97.62 381 ARG A CA 1
ATOM 3080 C C . ARG A 1 381 ? 3.567 -10.898 -20.013 1.00 97.62 381 ARG A C 1
ATOM 3082 O O . ARG A 1 381 ? 3.322 -10.377 -21.095 1.00 97.62 381 ARG A O 1
ATOM 3089 N N . CYS A 1 382 ? 3.411 -10.271 -18.844 1.00 98.31 382 CYS A N 1
ATOM 3090 C CA . CYS A 1 382 ? 3.051 -8.860 -18.736 1.00 98.31 382 CYS A CA 1
ATOM 3091 C C . CYS A 1 382 ? 4.301 -7.972 -18.769 1.00 98.31 382 CYS A C 1
ATOM 3093 O O . CYS A 1 382 ? 4.414 -7.065 -19.596 1.00 98.31 382 CYS A O 1
ATOM 3095 N N . TYR A 1 383 ? 5.247 -8.222 -17.860 1.00 98.56 383 TYR A N 1
ATOM 3096 C CA . TYR A 1 383 ? 6.269 -7.239 -17.508 1.00 98.56 383 TYR A CA 1
ATOM 3097 C C . TYR A 1 383 ? 7.458 -7.167 -18.466 1.00 98.56 383 TYR A C 1
ATOM 3099 O O . TYR A 1 383 ? 8.075 -6.108 -18.525 1.00 98.56 383 TYR A O 1
ATOM 3107 N N . ASP A 1 384 ? 7.767 -8.200 -19.258 1.00 98.25 384 ASP A N 1
ATOM 3108 C CA . ASP A 1 384 ? 8.891 -8.109 -20.205 1.00 98.25 384 ASP A CA 1
ATOM 3109 C C . ASP A 1 384 ? 8.611 -7.075 -21.308 1.00 98.25 384 ASP A C 1
ATOM 3111 O O . ASP A 1 384 ? 9.507 -6.313 -21.660 1.00 98.25 384 ASP A O 1
ATOM 3115 N N . THR A 1 385 ? 7.361 -6.959 -21.772 1.00 97.56 385 THR A N 1
ATOM 3116 C CA . THR A 1 385 ? 6.925 -5.910 -22.714 1.00 97.56 385 THR A CA 1
ATOM 3117 C C . THR A 1 385 ? 7.173 -4.508 -22.148 1.00 97.56 385 THR A C 1
ATOM 3119 O O . THR A 1 385 ? 7.765 -3.666 -22.818 1.00 97.56 385 THR A O 1
ATOM 3122 N N . LEU A 1 386 ? 6.796 -4.277 -20.886 1.00 98.06 386 LEU A N 1
ATOM 3123 C CA . LEU A 1 386 ? 6.969 -2.991 -20.196 1.00 98.06 386 LEU A CA 1
ATOM 3124 C C . LEU A 1 386 ? 8.439 -2.671 -19.876 1.00 98.06 386 LEU A C 1
ATOM 3126 O O . LEU A 1 386 ? 8.837 -1.508 -19.886 1.00 98.06 386 LEU A O 1
ATOM 3130 N N . LEU A 1 387 ? 9.250 -3.692 -19.586 1.00 97.75 387 LEU A N 1
ATOM 3131 C CA . LEU A 1 387 ? 10.682 -3.556 -19.296 1.00 97.75 387 LEU A CA 1
ATOM 3132 C C . LEU A 1 387 ? 11.532 -3.340 -20.561 1.00 97.75 387 LEU A C 1
ATOM 3134 O O . LEU A 1 387 ? 12.612 -2.758 -20.469 1.00 97.75 387 LEU A O 1
ATOM 3138 N N . GLN A 1 388 ? 11.058 -3.800 -21.723 1.00 96.12 388 GLN A N 1
ATOM 3139 C CA . GLN A 1 388 ? 11.721 -3.644 -23.028 1.00 96.12 388 GLN A CA 1
ATOM 3140 C C . GLN A 1 388 ? 11.292 -2.379 -23.783 1.00 96.12 388 GLN A C 1
ATOM 3142 O O . GLN A 1 388 ? 11.948 -2.004 -24.754 1.00 96.12 388 GLN A O 1
ATOM 3147 N N . ALA A 1 389 ? 10.213 -1.721 -23.356 1.00 93.81 389 ALA A N 1
ATOM 3148 C CA . ALA A 1 389 ? 9.703 -0.520 -23.997 1.00 93.81 389 ALA A CA 1
ATOM 3149 C C . ALA A 1 389 ? 10.629 0.698 -23.815 1.00 93.81 389 ALA A C 1
ATOM 3151 O O . ALA A 1 389 ? 11.132 0.988 -22.725 1.00 93.81 389 ALA A O 1
ATOM 3152 N N . ASP A 1 390 ? 10.791 1.453 -24.900 1.00 87.62 390 ASP A N 1
ATOM 3153 C CA . ASP A 1 390 ? 11.414 2.773 -24.908 1.00 87.62 390 ASP A CA 1
ATOM 3154 C C . ASP A 1 390 ? 10.325 3.841 -24.715 1.00 87.62 390 ASP A C 1
ATOM 3156 O O . ASP A 1 390 ? 9.386 3.925 -25.505 1.00 87.62 390 ASP A O 1
ATOM 3160 N N . ALA A 1 391 ? 10.449 4.664 -23.671 1.00 82.50 391 ALA A N 1
ATOM 3161 C CA . ALA A 1 391 ? 9.495 5.732 -23.362 1.00 82.50 391 ALA A CA 1
ATOM 3162 C C . ALA A 1 391 ? 9.534 6.908 -24.364 1.00 82.50 391 ALA A C 1
ATOM 3164 O O . ALA A 1 391 ? 8.693 7.801 -24.291 1.00 82.50 391 ALA A O 1
ATOM 3165 N N . THR A 1 392 ? 10.498 6.919 -25.291 1.00 82.06 392 THR A N 1
ATOM 3166 C CA . THR A 1 392 ? 10.599 7.884 -26.398 1.00 82.06 392 THR A CA 1
ATOM 3167 C C . THR A 1 392 ? 10.047 7.352 -27.726 1.00 82.06 392 THR A C 1
ATOM 3169 O O . THR A 1 392 ? 9.971 8.101 -28.702 1.00 82.06 392 THR A O 1
ATOM 3172 N N . ALA A 1 393 ? 9.641 6.077 -27.781 1.00 85.94 393 ALA A N 1
ATOM 3173 C CA . ALA A 1 393 ? 9.001 5.490 -28.954 1.00 85.94 393 ALA A CA 1
ATOM 3174 C C . ALA A 1 393 ? 7.553 5.984 -29.138 1.00 85.94 393 ALA A C 1
ATOM 3176 O O . ALA A 1 393 ? 6.960 6.616 -28.264 1.00 85.94 393 ALA A O 1
ATOM 3177 N N . ALA A 1 394 ? 6.964 5.672 -30.295 1.00 86.81 394 ALA A N 1
ATOM 3178 C CA . ALA A 1 394 ? 5.544 5.916 -30.524 1.00 86.81 394 ALA A CA 1
ATOM 3179 C C . ALA A 1 394 ? 4.677 5.074 -29.555 1.00 86.81 394 ALA A C 1
ATOM 3181 O O . ALA A 1 394 ? 5.021 3.913 -29.311 1.00 86.81 394 ALA A O 1
ATOM 3182 N N . PRO A 1 395 ? 3.551 5.618 -29.046 1.00 89.75 395 PRO A N 1
ATOM 3183 C CA . PRO A 1 395 ? 2.585 4.865 -28.247 1.00 89.75 395 PRO A CA 1
ATOM 3184 C C . PRO A 1 395 ? 2.148 3.569 -28.940 1.00 89.75 395 PRO A C 1
ATOM 3186 O O . PRO A 1 395 ? 1.889 3.564 -30.146 1.00 89.75 395 PRO A O 1
ATOM 3189 N N . GLN A 1 396 ? 2.062 2.473 -28.185 1.00 90.75 396 GLN A N 1
ATOM 3190 C CA . GLN A 1 396 ? 1.656 1.168 -28.719 1.00 90.75 396 GLN A CA 1
ATOM 3191 C C . GLN A 1 396 ? 0.153 0.917 -28.579 1.00 90.75 396 GLN A C 1
ATOM 3193 O O . GLN A 1 396 ? -0.377 0.045 -29.266 1.00 90.75 396 GLN A O 1
ATOM 3198 N N . HIS A 1 397 ? -0.529 1.663 -27.702 1.00 93.00 397 HIS A N 1
ATOM 3199 C CA . HIS A 1 397 ? -1.958 1.537 -27.420 1.00 93.00 397 HIS A CA 1
ATOM 3200 C C . HIS A 1 397 ? -2.355 0.090 -27.105 1.00 93.00 397 HIS A C 1
ATOM 3202 O O . HIS A 1 397 ? -3.261 -0.477 -27.713 1.00 93.00 397 HIS A O 1
ATOM 3208 N N . LEU A 1 398 ? -1.647 -0.527 -26.156 1.00 95.31 398 LEU A N 1
ATOM 3209 C CA . LEU A 1 398 ? -1.924 -1.881 -25.677 1.00 95.31 398 LEU A CA 1
ATOM 3210 C C . LEU A 1 398 ? -2.483 -1.844 -24.250 1.00 95.31 398 LEU A C 1
ATOM 3212 O O . LEU A 1 398 ? -2.045 -1.057 -23.411 1.00 95.31 398 LEU A O 1
ATOM 3216 N N . THR A 1 399 ? -3.408 -2.750 -23.945 1.00 96.62 399 THR A N 1
ATOM 3217 C CA . THR A 1 399 ? -3.877 -3.014 -22.579 1.00 96.62 399 THR A CA 1
ATOM 3218 C C . THR A 1 399 ? -3.664 -4.486 -22.241 1.00 96.62 399 THR A C 1
ATOM 3220 O O . THR A 1 399 ? -4.100 -5.381 -22.971 1.00 96.62 399 THR A O 1
ATOM 3223 N N . TRP A 1 400 ? -3.000 -4.751 -21.119 1.00 97.75 400 TRP A N 1
ATOM 3224 C CA . TRP A 1 400 ? -2.914 -6.087 -20.542 1.00 97.75 400 TRP A CA 1
ATOM 3225 C C . TRP A 1 400 ? -4.307 -6.548 -20.113 1.00 97.75 400 TRP A C 1
ATOM 3227 O O . TRP A 1 400 ? -5.018 -5.815 -19.425 1.00 97.75 400 TRP A O 1
ATOM 3237 N N . THR A 1 401 ? -4.697 -7.758 -20.503 1.00 96.31 401 THR A N 1
ATOM 3238 C CA . THR A 1 401 ? -6.030 -8.315 -20.245 1.00 96.31 401 THR A CA 1
ATOM 3239 C C . THR A 1 401 ? -5.915 -9.519 -19.300 1.00 96.31 401 THR A C 1
ATOM 3241 O O . THR A 1 401 ? -5.578 -10.613 -19.759 1.00 96.31 401 THR A O 1
ATOM 3244 N N . PRO A 1 402 ? -6.207 -9.376 -17.988 1.00 94.44 402 PRO A N 1
ATOM 3245 C CA . PRO A 1 402 ? -5.988 -10.438 -16.996 1.00 94.44 402 PRO A CA 1
ATOM 3246 C C . PRO A 1 402 ? -6.662 -11.776 -17.315 1.00 94.44 402 PRO A C 1
ATOM 3248 O O . PRO A 1 402 ? -6.079 -12.831 -17.100 1.00 94.44 402 PRO A O 1
ATOM 3251 N N . SER A 1 403 ? -7.871 -11.751 -17.886 1.00 92.88 403 SER A N 1
ATOM 3252 C CA . SER A 1 403 ? -8.618 -12.962 -18.257 1.00 92.88 403 SER A CA 1
ATOM 3253 C C . SER A 1 403 ? -8.003 -13.759 -19.411 1.00 92.88 403 SER A C 1
ATOM 3255 O O . SER A 1 403 ? -8.380 -14.910 -19.618 1.00 92.88 403 SER A O 1
ATOM 3257 N N . GLU A 1 404 ? -7.087 -13.153 -20.166 1.00 94.38 404 GLU A N 1
ATOM 3258 C CA . GLU A 1 404 ? -6.421 -13.744 -21.334 1.00 94.38 404 GLU A CA 1
ATOM 3259 C C . GLU A 1 404 ? -4.906 -13.901 -21.115 1.00 94.38 404 GLU A C 1
ATOM 3261 O O . GLU A 1 404 ? -4.255 -14.684 -21.806 1.00 94.38 404 GLU A O 1
ATOM 3266 N N . LEU A 1 405 ? -4.356 -13.209 -20.107 1.00 94.94 405 LEU A N 1
ATOM 3267 C CA . LEU A 1 405 ? -2.935 -13.166 -19.758 1.00 94.94 405 LEU A CA 1
ATOM 3268 C C . LEU A 1 405 ? -2.050 -12.744 -20.950 1.00 94.94 405 LEU A C 1
ATOM 3270 O O . LEU A 1 405 ? -0.955 -13.287 -21.150 1.00 94.94 405 LEU A O 1
ATOM 3274 N N . SER A 1 406 ? -2.551 -11.767 -21.713 1.00 97.06 406 SER A N 1
ATOM 3275 C CA . SER A 1 406 ? -1.986 -11.212 -22.945 1.00 97.06 406 SER A CA 1
ATOM 3276 C C . SER A 1 406 ? -2.070 -9.678 -22.989 1.00 97.06 406 SER A C 1
ATOM 3278 O O . SER A 1 406 ? -2.904 -9.051 -22.331 1.00 97.06 406 SER A O 1
ATOM 3280 N N . TRP A 1 407 ? -1.219 -9.071 -23.820 1.00 97.38 407 TRP A N 1
ATOM 3281 C CA . TRP A 1 407 ? -1.361 -7.683 -24.266 1.00 97.38 407 TRP A CA 1
ATOM 3282 C C . TRP A 1 407 ? -2.257 -7.627 -25.504 1.00 97.38 407 TRP A C 1
ATOM 3284 O O . TRP A 1 407 ? -1.945 -8.261 -26.511 1.00 97.38 407 TRP A O 1
ATOM 3294 N N . ASN A 1 408 ? -3.334 -6.844 -25.440 1.00 95.88 408 ASN A N 1
ATOM 3295 C CA . ASN A 1 408 ? -4.303 -6.686 -26.524 1.00 95.88 408 ASN A CA 1
ATOM 3296 C C . ASN A 1 408 ? -4.343 -5.229 -27.022 1.00 95.88 408 ASN A C 1
ATOM 3298 O O . ASN A 1 408 ? -4.186 -4.318 -26.205 1.00 95.88 408 ASN A O 1
ATOM 3302 N N . PRO A 1 409 ? -4.585 -4.974 -28.324 1.00 93.12 409 PRO A N 1
ATOM 3303 C CA . PRO A 1 409 ? -4.796 -3.623 -28.838 1.00 93.12 409 PRO A CA 1
ATOM 3304 C C . PRO A 1 409 ? -5.979 -2.924 -28.164 1.00 93.12 409 PRO A C 1
ATOM 3306 O O . PRO A 1 409 ? -7.108 -3.417 -28.177 1.00 93.12 409 PRO A O 1
ATOM 3309 N N . HIS A 1 410 ? -5.716 -1.750 -27.604 1.00 75.81 410 HIS A N 1
ATOM 3310 C CA . HIS A 1 410 ? -6.722 -0.853 -27.070 1.00 75.81 410 HIS A CA 1
ATOM 3311 C C . HIS A 1 410 ? -7.295 -0.003 -28.206 1.00 75.81 410 HIS A C 1
ATOM 3313 O O . HIS A 1 410 ? -6.598 0.831 -28.780 1.00 75.81 410 HIS A O 1
ATOM 3319 N N . THR A 1 411 ? -8.582 -0.165 -28.506 1.00 56.50 411 THR A N 1
ATOM 3320 C CA . THR A 1 411 ? -9.309 0.787 -29.355 1.00 56.50 411 THR A CA 1
ATOM 3321 C C . THR A 1 411 ? -9.858 1.901 -28.459 1.00 56.50 411 THR A C 1
ATOM 3323 O O . THR A 1 411 ? -10.840 1.646 -27.755 1.00 56.50 411 THR A O 1
ATOM 3326 N N . PRO A 1 412 ? -9.276 3.118 -28.451 1.00 48.06 412 PRO A N 1
ATOM 3327 C CA . PRO A 1 412 ? -9.748 4.190 -27.583 1.00 48.06 412 PRO A CA 1
ATOM 3328 C C . PRO A 1 412 ? -11.170 4.592 -27.979 1.00 48.06 412 PRO A C 1
ATOM 3330 O O . PRO A 1 412 ? -11.409 5.135 -29.058 1.00 48.06 412 PRO A O 1
ATOM 3333 N N . ARG A 1 413 ? -12.135 4.315 -27.098 1.00 43.53 413 ARG A N 1
ATOM 3334 C CA . ARG A 1 413 ? -13.513 4.788 -27.256 1.00 43.53 413 ARG A CA 1
ATOM 3335 C C . ARG A 1 413 ? -13.547 6.262 -26.868 1.00 43.53 413 ARG A C 1
ATOM 3337 O O . ARG A 1 413 ? -13.316 6.599 -25.713 1.00 43.53 413 ARG A O 1
ATOM 3344 N N . THR A 1 414 ? -13.846 7.122 -27.834 1.00 37.19 414 THR A N 1
ATOM 3345 C CA . THR A 1 414 ? -13.712 8.588 -27.753 1.00 37.19 414 THR A CA 1
ATOM 3346 C C . THR A 1 414 ? -14.585 9.286 -26.706 1.00 37.19 414 THR A C 1
ATOM 3348 O O . THR A 1 414 ? -14.387 10.472 -26.462 1.00 37.19 414 THR A O 1
ATOM 3351 N N . ASP A 1 415 ? -15.524 8.572 -26.076 1.00 34.50 415 ASP A N 1
ATOM 3352 C CA . ASP A 1 415 ? -16.647 9.158 -25.330 1.00 34.50 415 ASP A CA 1
ATOM 3353 C C . ASP A 1 415 ? -16.936 8.478 -23.972 1.00 34.50 415 ASP A C 1
ATOM 3355 O O . ASP A 1 415 ? -18.027 8.639 -23.424 1.00 34.50 415 ASP A O 1
ATOM 3359 N N . GLU A 1 416 ? -15.998 7.707 -23.399 1.00 33.88 416 GLU A N 1
ATOM 3360 C CA . GLU A 1 416 ? -16.151 7.172 -22.031 1.00 33.88 416 GLU A CA 1
ATOM 3361 C C . GLU A 1 416 ? -15.313 7.955 -20.996 1.00 33.88 416 GLU A C 1
ATOM 3363 O O . GLU A 1 416 ? -14.084 7.957 -21.076 1.00 33.88 416 GLU A O 1
ATOM 3368 N N . PRO A 1 417 ? -15.944 8.609 -19.995 1.00 33.41 417 PRO A N 1
ATOM 3369 C CA . PRO A 1 417 ? -15.220 9.200 -18.873 1.00 33.41 417 PRO A CA 1
ATOM 3370 C C . PRO A 1 417 ? -14.603 8.107 -17.988 1.00 33.41 417 PRO A C 1
ATOM 3372 O O . PRO A 1 417 ? -15.071 6.967 -17.977 1.00 33.41 417 PRO A O 1
ATOM 3375 N N . ALA A 1 418 ? -13.567 8.480 -17.227 1.00 36.34 418 ALA A N 1
ATOM 3376 C CA . ALA A 1 418 ? -12.723 7.575 -16.442 1.00 36.34 418 ALA A CA 1
ATOM 3377 C C . ALA A 1 418 ? -13.497 6.468 -15.694 1.00 36.34 418 ALA A C 1
ATOM 3379 O O . ALA A 1 418 ? -14.534 6.716 -15.074 1.00 36.34 418 ALA A O 1
ATOM 3380 N N . VAL A 1 419 ? -12.958 5.243 -15.758 1.00 34.47 419 VAL A N 1
ATOM 3381 C CA . VAL A 1 419 ? -13.611 3.982 -15.363 1.00 34.47 419 VAL A CA 1
ATOM 3382 C C . VAL A 1 419 ? -14.267 4.070 -13.980 1.00 34.47 419 VAL A C 1
ATOM 3384 O O . VAL A 1 419 ? -13.607 4.018 -12.944 1.00 34.47 419 VAL A O 1
ATOM 3387 N N . THR A 1 420 ? -15.598 4.163 -13.961 1.00 37.81 420 THR A N 1
ATOM 3388 C CA . THR A 1 420 ? -16.390 4.232 -12.724 1.00 37.81 420 THR A CA 1
ATOM 3389 C C . THR A 1 420 ? -16.664 2.835 -12.131 1.00 37.81 420 THR A C 1
ATOM 3391 O O . THR A 1 420 ? -16.592 1.841 -12.858 1.00 37.81 420 THR A O 1
ATOM 3394 N N . PRO A 1 421 ? -17.001 2.699 -10.823 1.00 37.94 421 PRO A N 1
ATOM 3395 C CA . PRO A 1 421 ? -16.857 1.443 -10.049 1.00 37.94 421 PRO A CA 1
ATOM 3396 C C . PRO A 1 421 ? -17.793 0.249 -10.371 1.00 37.94 421 PRO A C 1
ATOM 3398 O O . PRO A 1 421 ? -18.145 -0.537 -9.483 1.00 37.94 421 PRO A O 1
ATOM 3401 N N . ARG A 1 422 ? -18.232 0.063 -11.621 1.00 33.59 422 ARG A N 1
ATOM 3402 C CA . ARG A 1 422 ? -19.299 -0.882 -12.005 1.00 33.59 422 ARG A CA 1
ATOM 3403 C C . ARG A 1 422 ? -18.949 -2.368 -11.795 1.00 33.59 422 ARG A C 1
ATOM 3405 O O . ARG A 1 422 ? -19.864 -3.173 -11.621 1.00 33.59 422 ARG A O 1
ATOM 3412 N N . MET A 1 423 ? -17.664 -2.730 -11.687 1.00 36.72 423 MET A N 1
ATOM 3413 C CA . MET A 1 423 ? -17.216 -4.089 -11.318 1.00 36.72 423 MET A CA 1
ATOM 3414 C C . MET A 1 423 ? -17.681 -4.541 -9.918 1.00 36.72 423 MET A C 1
ATOM 3416 O O . MET A 1 423 ? -17.925 -5.732 -9.711 1.00 36.72 423 MET A O 1
ATOM 3420 N N . TYR A 1 424 ? -17.919 -3.621 -8.971 1.00 36.84 424 TYR A N 1
ATOM 3421 C CA . TYR A 1 424 ? -18.417 -3.973 -7.629 1.00 36.84 424 TYR A CA 1
ATOM 3422 C C . TYR A 1 424 ? -19.846 -4.549 -7.612 1.00 36.84 424 TYR A C 1
ATOM 3424 O O . TYR A 1 424 ? -20.272 -5.122 -6.605 1.00 36.84 424 TYR A O 1
ATOM 3432 N N . ALA A 1 425 ? -20.604 -4.437 -8.708 1.00 34.19 425 ALA A N 1
ATOM 3433 C CA . ALA A 1 425 ? -21.906 -5.090 -8.831 1.00 34.19 425 ALA A CA 1
ATOM 3434 C C . ALA A 1 425 ? -21.775 -6.609 -9.057 1.00 34.19 425 ALA A C 1
ATOM 3436 O O . ALA A 1 425 ? -22.457 -7.386 -8.388 1.00 34.19 425 ALA A O 1
ATOM 3437 N N . ALA A 1 426 ? -20.864 -7.039 -9.938 1.00 34.25 426 ALA A N 1
ATOM 3438 C CA . ALA A 1 426 ? -20.702 -8.445 -10.317 1.00 34.25 426 ALA A CA 1
ATOM 3439 C C . ALA A 1 426 ? -20.248 -9.321 -9.135 1.00 34.25 426 ALA A C 1
ATOM 3441 O O . ALA A 1 426 ? -20.828 -10.376 -8.868 1.00 34.25 426 ALA A O 1
ATOM 3442 N N . LEU A 1 427 ? -19.275 -8.835 -8.355 1.00 33.09 427 LEU A N 1
ATOM 3443 C CA . LEU A 1 427 ? -18.755 -9.541 -7.178 1.00 33.09 427 LEU A CA 1
ATOM 3444 C C . LEU A 1 427 ? -19.802 -9.724 -6.062 1.00 33.09 427 LEU A C 1
ATOM 3446 O O . LEU A 1 427 ? -19.711 -10.685 -5.297 1.00 33.09 427 LEU A O 1
ATOM 3450 N N . ARG A 1 428 ? -20.835 -8.867 -5.985 1.00 40.62 428 ARG A N 1
ATOM 3451 C CA . ARG A 1 428 ? -21.950 -9.053 -5.035 1.00 40.62 428 ARG A CA 1
ATOM 3452 C C . ARG A 1 428 ? -22.896 -10.190 -5.431 1.00 40.62 428 ARG A C 1
ATOM 3454 O O . ARG A 1 428 ? -23.439 -10.836 -4.540 1.00 40.62 428 ARG A O 1
ATOM 3461 N N . ALA A 1 429 ? -23.072 -10.466 -6.724 1.00 34.50 429 ALA A N 1
ATOM 3462 C CA . ALA A 1 429 ? -23.945 -11.547 -7.186 1.00 34.50 429 ALA A CA 1
ATOM 3463 C C . ALA A 1 429 ? -23.331 -12.934 -6.918 1.00 34.50 429 ALA A C 1
ATOM 3465 O O . ALA A 1 429 ? -23.969 -13.794 -6.306 1.00 34.50 429 ALA A O 1
ATOM 3466 N N . ALA A 1 430 ? -22.065 -13.131 -7.306 1.00 33.97 430 ALA A N 1
ATOM 3467 C CA . ALA A 1 430 ? -21.379 -14.423 -7.202 1.00 33.97 430 ALA A CA 1
ATOM 3468 C C . ALA A 1 430 ? -21.239 -14.935 -5.754 1.00 33.97 430 ALA A C 1
ATOM 3470 O O . ALA A 1 430 ? -21.318 -16.140 -5.507 1.00 33.97 430 ALA A O 1
ATOM 3471 N N . GLY A 1 431 ? -21.077 -14.029 -4.783 1.00 31.81 431 GLY A N 1
ATOM 3472 C CA . GLY A 1 431 ? -20.915 -14.385 -3.370 1.00 31.81 431 GLY A CA 1
ATOM 3473 C C . GLY A 1 431 ? -22.183 -14.900 -2.675 1.00 31.81 431 GLY A C 1
ATOM 3474 O O . GLY A 1 431 ? -22.077 -15.480 -1.597 1.00 31.81 431 GLY A O 1
ATOM 3475 N N . SER A 1 432 ? -23.374 -14.713 -3.260 1.00 34.50 432 SER A N 1
ATOM 3476 C CA . SER A 1 432 ? -24.647 -14.966 -2.565 1.00 34.50 432 SER A CA 1
ATOM 3477 C C . SER A 1 432 ? -25.310 -16.315 -2.880 1.00 34.50 432 SER A C 1
ATOM 3479 O O . SER A 1 432 ? -26.278 -16.668 -2.210 1.00 34.50 432 SER A O 1
ATOM 3481 N N . GLN A 1 433 ? -24.839 -17.067 -3.883 1.00 32.66 433 GLN A N 1
ATOM 3482 C CA . GLN A 1 433 ? -25.549 -18.251 -4.405 1.00 32.66 433 GLN A CA 1
ATOM 3483 C C . GLN A 1 433 ? -24.969 -19.618 -3.987 1.00 32.66 433 GLN A C 1
ATOM 3485 O O . GLN A 1 433 ? -25.447 -20.650 -4.448 1.00 32.66 433 GLN A O 1
ATOM 3490 N N . ARG A 1 434 ? -23.971 -19.673 -3.092 1.00 34.44 434 ARG A N 1
ATOM 3491 C CA . ARG A 1 434 ? -23.368 -20.942 -2.624 1.00 34.44 434 ARG A CA 1
ATOM 3492 C C . ARG A 1 434 ? -23.680 -21.279 -1.159 1.00 34.44 434 ARG A C 1
ATOM 3494 O O . ARG A 1 434 ? -22.752 -21.496 -0.386 1.00 34.44 434 ARG A O 1
ATOM 3501 N N . SER A 1 435 ? -24.962 -21.344 -0.772 1.00 33.34 435 SER A N 1
ATOM 3502 C CA . SER A 1 435 ? -25.418 -22.015 0.472 1.00 33.34 435 SER A CA 1
ATOM 3503 C C . SER A 1 435 ? -26.945 -22.227 0.560 1.00 33.34 435 SER A C 1
ATOM 3505 O O . SER A 1 435 ? -27.615 -21.547 1.332 1.00 33.34 435 SER A O 1
ATOM 3507 N N . THR A 1 436 ? -27.485 -23.232 -0.140 1.00 31.27 436 THR A N 1
ATOM 3508 C CA . THR A 1 436 ? -28.684 -23.974 0.317 1.00 31.27 436 THR A CA 1
ATOM 3509 C C . THR A 1 436 ? -28.732 -25.379 -0.288 1.00 31.27 436 THR A C 1
ATOM 3511 O O . THR A 1 436 ? -28.264 -25.609 -1.400 1.00 31.27 436 THR A O 1
ATOM 3514 N N . THR A 1 437 ? -29.228 -26.339 0.493 1.00 31.08 437 THR A N 1
ATOM 3515 C CA . THR A 1 437 ? -28.876 -27.762 0.361 1.00 31.08 437 THR A CA 1
ATOM 3516 C C . THR A 1 437 ? -29.887 -28.608 -0.419 1.00 31.08 437 THR A C 1
ATOM 3518 O O . THR A 1 437 ? -31.095 -28.406 -0.357 1.00 31.08 437 THR A O 1
ATOM 3521 N N . THR A 1 438 ? -29.359 -29.649 -1.060 1.00 30.64 438 THR A N 1
ATOM 3522 C CA . THR A 1 438 ? -29.997 -30.906 -1.482 1.00 30.64 438 THR A CA 1
ATOM 3523 C C . THR A 1 438 ? -31.156 -31.396 -0.588 1.00 30.64 438 THR A C 1
ATOM 3525 O O . THR A 1 438 ? -30.941 -31.614 0.603 1.00 30.64 438 THR A O 1
ATOM 3528 N N . ARG A 1 439 ? -32.324 -31.736 -1.169 1.00 31.16 439 ARG A N 1
ATOM 3529 C CA . ARG A 1 439 ? -32.835 -33.124 -1.395 1.00 31.16 439 ARG A CA 1
ATOM 3530 C C . ARG A 1 439 ? -34.372 -33.174 -1.567 1.00 31.16 439 ARG A C 1
ATOM 3532 O O . ARG A 1 439 ? -35.098 -32.405 -0.955 1.00 31.16 439 ARG A O 1
ATOM 3539 N N . ALA A 1 440 ? -34.850 -34.099 -2.402 1.00 31.97 440 ALA A N 1
ATOM 3540 C CA . ALA A 1 440 ? -36.254 -34.247 -2.812 1.00 31.97 440 ALA A CA 1
ATOM 3541 C C . ALA A 1 440 ? -37.192 -34.911 -1.778 1.00 31.97 440 ALA A C 1
ATOM 3543 O O . ALA A 1 440 ? -36.734 -35.725 -0.973 1.00 31.97 440 ALA A O 1
ATOM 3544 N N . ALA A 1 441 ? -38.508 -34.667 -1.917 1.00 31.19 441 ALA A N 1
ATOM 3545 C CA . ALA A 1 441 ? -39.578 -35.639 -1.639 1.00 31.19 441 ALA A CA 1
ATOM 3546 C C . ALA A 1 441 ? -40.912 -35.281 -2.345 1.00 31.19 441 ALA A C 1
ATOM 3548 O O . ALA A 1 441 ? -41.186 -34.128 -2.658 1.00 31.19 441 ALA A O 1
ATOM 3549 N N . SER A 1 442 ? -41.711 -36.318 -2.585 1.00 31.67 442 SER A N 1
ATOM 3550 C CA . SER A 1 442 ? -42.897 -36.448 -3.441 1.00 31.67 442 SER A CA 1
ATOM 3551 C C . SER A 1 442 ? -44.185 -35.680 -3.065 1.00 31.67 442 SER A C 1
ATOM 3553 O O . SER A 1 442 ? -44.492 -35.461 -1.897 1.00 31.67 442 SER A O 1
ATOM 3555 N N . THR A 1 443 ? -45.011 -35.437 -4.092 1.00 34.72 443 THR A N 1
ATOM 3556 C CA . THR A 1 443 ? -46.499 -35.346 -4.120 1.00 34.72 443 THR A CA 1
ATOM 3557 C C . THR A 1 443 ? -47.145 -36.490 -3.283 1.00 34.72 443 THR A C 1
ATOM 3559 O O . THR A 1 443 ? -46.524 -37.556 -3.242 1.00 34.72 443 THR A O 1
ATOM 3562 N N . PRO A 1 444 ? -48.362 -36.376 -2.672 1.00 41.97 444 PRO A N 1
ATOM 3563 C CA . PRO A 1 444 ? -49.535 -35.671 -3.215 1.00 41.97 444 PRO A CA 1
ATOM 3564 C C . PRO A 1 444 ? -50.440 -34.869 -2.248 1.00 41.97 444 PRO A C 1
ATOM 3566 O O . PRO A 1 444 ? -50.331 -34.945 -1.029 1.00 41.97 444 PRO A O 1
ATOM 3569 N N . ALA A 1 445 ? -51.402 -34.138 -2.830 1.00 32.66 445 ALA A N 1
ATOM 3570 C CA . ALA A 1 445 ? -52.477 -33.421 -2.134 1.00 32.66 445 ALA A CA 1
ATOM 3571 C C . ALA A 1 445 ? -53.871 -33.957 -2.532 1.00 32.66 445 ALA A C 1
ATOM 3573 O O . ALA A 1 445 ? -54.077 -34.368 -3.675 1.00 32.66 445 ALA A O 1
ATOM 3574 N N . ALA A 1 446 ? -54.831 -33.933 -1.599 1.00 31.20 446 ALA A N 1
ATOM 3575 C CA . ALA A 1 446 ? -56.189 -34.464 -1.773 1.00 31.20 446 ALA A CA 1
ATOM 3576 C C . ALA A 1 446 ? -57.284 -33.371 -1.725 1.00 31.20 446 ALA A C 1
ATOM 3578 O O . ALA A 1 446 ? -57.066 -32.276 -1.215 1.00 31.20 446 ALA A O 1
ATOM 3579 N N . ARG A 1 447 ? -58.478 -33.689 -2.255 1.00 34.31 447 ARG A N 1
ATOM 3580 C CA . ARG A 1 447 ? -59.706 -32.851 -2.228 1.00 34.31 447 ARG A CA 1
ATOM 3581 C C . ARG A 1 447 ? -60.299 -32.751 -0.806 1.00 34.31 447 ARG A C 1
ATOM 3583 O O . ARG A 1 447 ? -60.119 -33.696 -0.039 1.00 34.31 447 ARG A O 1
ATOM 3590 N N . PRO A 1 448 ? -61.043 -31.676 -0.457 1.00 43.22 448 PRO A N 1
ATOM 3591 C CA . PRO A 1 448 ? -62.483 -31.496 -0.801 1.00 43.22 448 PRO A CA 1
ATOM 3592 C C . PRO A 1 448 ? -62.729 -30.256 -1.720 1.00 43.22 448 PRO A C 1
ATOM 3594 O O . PRO A 1 448 ? -61.795 -29.501 -1.950 1.00 43.22 448 PRO A O 1
ATOM 3597 N N . LYS A 1 449 ? -63.833 -30.054 -2.478 1.00 35.09 449 LYS A N 1
ATOM 3598 C CA . LYS A 1 449 ? -65.277 -29.845 -2.142 1.00 35.09 449 LYS A CA 1
ATOM 3599 C C . LYS A 1 449 ? -65.502 -28.641 -1.187 1.00 35.09 449 LYS A C 1
ATOM 3601 O O . LYS A 1 449 ? -64.767 -28.542 -0.220 1.00 35.09 449 LYS A O 1
ATOM 3606 N N . THR A 1 450 ? -66.469 -27.715 -1.317 1.00 34.97 450 THR A N 1
ATOM 3607 C CA . THR A 1 450 ? -67.630 -27.444 -2.227 1.00 34.97 450 THR A CA 1
ATOM 3608 C C . THR A 1 450 ? -68.178 -26.017 -1.900 1.00 34.97 450 THR A C 1
ATOM 3610 O O . THR A 1 450 ? -67.770 -25.489 -0.875 1.00 34.97 450 THR A O 1
ATOM 3613 N N . ALA A 1 451 ? -69.102 -25.323 -2.600 1.00 34.59 451 ALA A N 1
ATOM 3614 C CA . ALA A 1 451 ? -69.867 -25.509 -3.854 1.00 34.59 451 ALA A CA 1
ATOM 3615 C C . ALA A 1 451 ? -70.593 -24.194 -4.282 1.00 34.59 451 ALA A C 1
ATOM 3617 O O . ALA A 1 451 ? -70.958 -23.414 -3.414 1.00 34.59 451 ALA A O 1
ATOM 3618 N N . ARG A 1 452 ? -70.961 -24.096 -5.579 1.00 33.66 452 ARG A N 1
ATOM 3619 C CA . ARG A 1 452 ? -72.043 -23.274 -6.203 1.00 33.66 452 ARG A CA 1
ATOM 3620 C C . ARG A 1 452 ? -71.949 -21.733 -6.207 1.00 33.66 452 ARG A C 1
ATOM 3622 O O . ARG A 1 452 ? -71.603 -21.098 -5.226 1.00 33.66 452 ARG A O 1
ATOM 3629 N N . GLY A 1 453 ? -72.388 -21.164 -7.336 1.00 31.86 453 GLY A N 1
ATOM 3630 C CA . GLY A 1 453 ? -72.535 -19.726 -7.588 1.00 31.86 453 GLY A CA 1
ATOM 3631 C C . GLY A 1 453 ? -72.695 -19.448 -9.086 1.00 31.86 453 GLY A C 1
ATOM 3632 O O . GLY A 1 453 ? -71.796 -18.891 -9.701 1.00 31.86 453 GLY A O 1
ATOM 3633 N N . THR A 1 454 ? -73.778 -19.937 -9.696 1.00 37.62 454 THR A N 1
ATOM 3634 C CA . THR A 1 454 ? -74.072 -19.750 -11.128 1.00 37.62 454 THR A CA 1
ATOM 3635 C C . THR A 1 454 ? -75.155 -18.705 -11.320 1.00 37.62 454 THR A C 1
ATOM 3637 O O . THR A 1 454 ? -76.237 -18.891 -10.768 1.00 37.62 454 THR A O 1
ATOM 3640 N N . ASP A 1 455 ? -74.922 -17.737 -12.200 1.00 36.88 455 ASP A N 1
ATOM 3641 C CA . ASP A 1 455 ? -75.994 -17.254 -13.067 1.00 36.88 455 ASP A CA 1
ATOM 3642 C C . ASP A 1 455 ? -75.456 -16.807 -14.437 1.00 36.88 455 ASP A C 1
ATOM 3644 O O . ASP A 1 455 ? -74.244 -16.657 -14.625 1.00 36.88 455 ASP A O 1
ATOM 3648 N N . ARG A 1 456 ? -76.371 -16.657 -15.394 1.00 37.66 456 ARG A N 1
ATOM 3649 C CA . ARG A 1 456 ? -76.183 -15.936 -16.664 1.00 37.66 456 ARG A CA 1
ATOM 3650 C C . ARG A 1 456 ? -76.994 -14.614 -16.561 1.00 37.66 456 ARG A C 1
ATOM 3652 O O . ARG A 1 456 ? -77.427 -14.269 -15.471 1.00 37.66 456 ARG A O 1
ATOM 3659 N N . ASP A 1 457 ? -77.221 -13.781 -17.572 1.00 36.41 457 ASP A N 1
ATOM 3660 C CA . ASP A 1 457 ? -76.944 -13.824 -19.011 1.00 36.41 457 ASP A CA 1
ATOM 3661 C C . ASP A 1 457 ? -76.917 -12.378 -19.568 1.00 36.41 457 ASP A C 1
ATOM 3663 O O . ASP A 1 457 ? -77.329 -11.453 -18.873 1.00 36.41 457 ASP A O 1
ATOM 3667 N N . HIS A 1 458 ? -76.517 -12.228 -20.836 1.00 38.84 458 HIS A N 1
ATOM 3668 C CA . HIS A 1 458 ? -76.642 -11.032 -21.694 1.00 38.84 458 HIS A CA 1
ATOM 3669 C C . HIS A 1 458 ? -75.816 -9.778 -21.279 1.00 38.84 458 HIS A C 1
ATOM 3671 O O . HIS A 1 458 ? -75.772 -9.386 -20.120 1.00 38.84 458 HIS A O 1
ATOM 3677 N N . GLY A 1 459 ? -75.153 -9.040 -22.179 1.00 32.00 459 GLY A N 1
ATOM 3678 C CA . GLY A 1 459 ? -74.861 -9.276 -23.602 1.00 32.00 459 GLY A CA 1
ATOM 3679 C C . GLY A 1 459 ? -74.982 -8.004 -24.454 1.00 32.00 459 GLY A C 1
ATOM 3680 O O . GLY A 1 459 ? -75.896 -7.229 -24.206 1.00 32.00 459 GLY A O 1
ATOM 3681 N N . ILE A 1 460 ? -74.146 -7.880 -25.506 1.00 37.69 460 ILE A N 1
ATOM 3682 C CA . ILE A 1 460 ? -74.252 -6.881 -26.605 1.00 37.69 460 ILE A CA 1
ATOM 3683 C C . ILE A 1 460 ? -73.987 -5.425 -26.119 1.00 37.69 460 ILE A C 1
ATOM 3685 O O . ILE A 1 460 ? -74.383 -5.049 -25.028 1.00 37.69 460 ILE A O 1
ATOM 3689 N N . GLU A 1 461 ? -73.294 -4.504 -26.790 1.00 38.25 461 GLU A N 1
ATOM 3690 C CA . GLU A 1 461 ? -72.628 -4.383 -28.101 1.00 38.25 461 GLU A CA 1
ATOM 3691 C C . GLU A 1 461 ? -71.197 -3.821 -27.825 1.00 38.25 461 GLU A C 1
ATOM 3693 O O . GLU A 1 461 ? -70.992 -3.193 -26.785 1.00 38.25 461 GLU A O 1
ATOM 3698 N N . ARG A 1 462 ? -70.155 -3.955 -28.656 1.00 40.91 462 ARG A N 1
ATOM 3699 C CA . ARG A 1 462 ? -70.004 -4.498 -30.018 1.00 40.91 462 ARG A CA 1
ATOM 3700 C C . ARG A 1 462 ? -68.925 -5.579 -30.026 1.00 40.91 462 ARG A C 1
ATOM 3702 O O . ARG A 1 462 ? -67.792 -5.246 -29.618 1.00 40.91 462 ARG A O 1
#

Nearest PDB structures (foldseek):
  6j7r-assembly1_A  TM=8.175E-01  e=3.644E-13  Mycobacterium tuberculosis H37Rv
  7c46-assembly1_A  TM=8.206E-01  e=4.522E-13  Mycobacterium tuberculosis H37Rv
  6j7t-assembly1_A  TM=8.194E-01  e=2.286E-12  Mycobacterium tuberculosis H37Rv
  8xhr-assembly1_A  TM=8.159E-01  e=2.837E-12  Mycobacterium tuberculosis
  6y5u-assembly1_A  TM=8.005E-01  e=4.371E-12  Mycobacterium tuberculosis H37Rv

Mean predicted aligned error: 17.58 Å

Sequence (462 aa):
MDHRRRDARDDRRAHDHRPRARSRRRRRAPGQRGQGRAVVRAHPLQRGRRGARSRRRELGLCDRSRLPRRPRHHGRRDLEDQRRDGPRSTRRRGPAARRPDRLVTGPHPRSERAIRAALTDRLKAEGRRSGRELQDVRRQFVLRRFLTRVFADQPDQWILKGGTAMVLRLPNARPSKDLDLLRRDGIDLDQALRDLRLAAARPDVDPFTFRVTRAEERDDLEGFRVTIGCWLGPTEFDKFPIDLVVGKGGFIGPVEHYPTVDRFAAPPEFSASVDVAVYPVSDQVADKLAAMYERHGRDLASTRHHDLADLLLLEDHFPIDHDVTVAAIDNQKRVREGLVLPAQLIAPDPDWYTKWPKIAATSQLPASLHDLNAALAHGRRCYDTLLQADATAAPQHLTWTPSELSWNPHTPRTDEPAVTPRMYAALRAAGSQRSTTTRAASTPAARPKTARGTDRDHGIER

Foldseek 3Di:
DDDDDDDDDDDDDDDDDDDDDDDDDDDDDDYDDDDDDDDDDDDDDDDDDDDDDDDDDDDDDDDDDDDDDDDDDDDDDDDDDDDDDDDDDDDDDDDDDDDPDPPPDDDPPDDLVRLLVQQLVQLVVVCVVVVHDSVLSLLLLVVLLLLLLLCVPPQPQKAWEDQNLVVLVDVQFQRDNETEIEGEDPDQQVVLVVSSQVSQCCCPQAQKRKHFPDWDQDPPASFIFTKIFIDRPPDTSDIHTYTYHYQPLPAQDDWDWGKSDDPTDRPPRNPRIDTHTYHDLLLLLLVLLQQQQDADDPRHGHPSLVSLLVLLVSLLRHKHWQLRSLVSNVSSPVVRPPGDGDLAQDHNDPCSQVVQLVSCVSGSHDNQCSGPVSSRVLSRQPCSSSSNDDNPDDRPQWMRDNVVSHTDHHDDDPDDDDDDDPVVVVVVVVVPPPDDDDDDDDDDDDDDDDDDDDDDDDDDDD

Secondary structure (DSSP, 8-state):
------------------------------------------------------------------------------------------PPPPPPPPPPP------PPPPHHHHHHHHHHHHHHHHHHHT--HHHHHHHHHHHHHHHHHTSS-GGGEEEEHHHHHHHH-TTS---SSEEEEE-TT--HHHHHHHHHHHH--TTT-S-EEEEEEEEE-TTSSEEEEEEEEESSSSEEEEEEEEEEE-SS---SPPEEEE---SS---GGG----EEEE--HHHHHHHHHHHHH-EETTTEEP--HHHHHHHHHHHTTS-EEHHHHHHHHHHHHHHSTT----SS---SSTTHHHHHHHHHTTTT--GGGSSHHHHHHHHHHHHHHHHH--TTSPP--EEEETTTTEEEE----TT--S--STHHHHHHHHTTSS----------------------------

Organism: NCBI:txid2592068

Radius of gyration: 39.85 Å; Cα contacts (8 Å, |Δi|>4): 540; chains: 1; bounding box: 140×58×154 Å

Solvent-accessible surface area (backbone atoms only — not comparable to full-atom values): 29856 Å² total; per-residue (Å²): 136,84,81,83,91,83,90,86,86,89,81,93,83,92,84,88,84,84,83,86,92,88,80,90,81,90,83,86,84,90,87,83,89,88,88,90,90,84,89,90,86,82,88,81,89,80,91,89,84,94,87,86,85,88,83,88,88,78,89,77,89,82,87,92,80,86,85,90,88,86,86,88,86,89,83,88,86,82,89,82,89,87,87,87,83,85,83,92,80,88,81,79,82,76,85,82,79,80,77,78,79,82,74,85,74,68,84,69,83,69,52,56,68,55,47,52,48,57,44,51,54,47,39,49,50,49,13,67,75,69,77,41,57,52,67,62,46,45,45,49,50,53,52,32,58,50,50,40,34,52,29,61,88,48,28,89,47,41,32,34,29,67,50,42,35,43,43,67,77,34,90,71,39,44,86,47,78,49,42,34,39,38,33,46,87,76,52,52,67,69,55,50,51,50,50,52,51,56,30,43,62,46,68,86,59,28,78,52,48,48,45,77,76,45,73,38,79,43,98,90,43,78,31,31,50,30,30,36,41,31,24,52,64,104,40,81,73,52,71,40,47,30,48,38,33,44,41,85,84,70,79,67,46,72,73,45,73,46,66,43,71,68,97,54,89,64,55,79,64,57,66,68,66,36,54,39,35,28,60,19,69,31,36,51,50,19,53,31,58,46,49,35,50,34,64,47,92,88,74,37,64,41,83,43,65,65,38,59,49,54,44,54,53,40,54,62,71,40,74,39,50,44,55,50,21,30,48,18,36,50,50,45,47,71,75,35,86,87,53,62,80,59,64,49,63,68,79,66,46,80,66,46,70,79,49,40,39,68,49,26,71,62,40,71,53,61,76,77,44,28,45,56,67,48,34,34,65,55,45,30,61,63,46,23,62,56,46,61,56,62,78,84,55,81,80,76,49,32,30,35,37,36,96,73,67,40,75,40,83,52,79,84,66,93,83,71,76,80,91,68,80,66,68,66,56,59,64,58,58,72,72,69,75,85,82,85,79,92,80,91,84,80,87,89,87,84,84,81,90,87,83,92,89,86,82,86,80,88,78,91,86,133

pLDDT: mean 72.15, std 27.8, range [25.91, 98.56]

InterPro domains:
  IPR014942 Nucleotidyl transferase AbiEii toxin, Type IV TA system [PF08843] (145-374)